Protein 4YQX (pdb70)

Radius of gyration: 29.16 Å; Cα contacts (8 Å, |Δi|>4): 1616; chains: 6; bounding box: 77×72×84 Å

Sequence (719 aa):
EIQLQQSGPELRRPGSSVKLSCKASGYNITDYLIHWVRHRPEHGLEWIGWIDPEDGETRYAQKFQSKATLTADTSSNAAYMQLSSLTPEDTATYFCARSLDSTYIYPFAYWGQGTLVTVSSGSDIVMTQSPFSLAVSEGEMVTINCKSSQSLLSSGNQKNYLAWYQQKPGQSPKLLIYYASTGQSGVPDRFIGSGSGTDFTLTISDVQAEDLADYYCLQHYISPPTFGAGTKLELKAASHLEQLLMDLQELLSRMENYRNLKLPRMLTFKFYLPKQATELKDLQCLEDELGPLRHVLDLTQSKSFQLEDAENFISNIRVTVVKLKGSDNTFECQFDDESATVVDFLRRWIAFCQSIISTSEIQLQQSGPELRRPGSSVKLSCKASGYNITDYLIHWVRHRPEHGLEWIGWIDPEDGETRYAQKFQSKATLTADTSSNAAYMQLSSLTPEDTATYFCARSLDSTYIYPFAYWGQGTLVTVSSGSDIVMTQSPFSLAVSEGEMVTINCKSSQSLLSSGNQKNYLAWYQQKPGQSPKLLIYYASTGQSGVPDRFIGSGSGTDFTLTISDVQAEDLADYYCLQHYISPPTFGAGTKLELKGSHLEQLLMDLQELLSRMENYRNLKLPRMLTFKFYLPKQATELKDLQCLEDELGPLRHVLDLTQSKSFQLEDAENFISNIRVTVVKLKGSDNTFECQFDDESATVVDFLRRWIAFCQSIISTS

InterPro domains:
  IPR000779 Interleukin-2 [PF00715] (8-165)
  IPR000779 Interleukin-2 [PR00265] (2-30)
  IPR000779 Interleukin-2 [PR00265] (67-82)
  IPR000779 Interleukin-2 [PR00265] (84-111)
  IPR000779 Interleukin-2 [PR00265] (123-144)
  IPR000779 Interleukin-2 [PR00265] (146-167)
  IPR000779 Interleukin-2 [PTHR48487] (1-167)
  IPR000779 Interleukin-2 [SM00189] (1-168)
  IPR009079 Four-helical cytokine-like, core [G3DSA:1.20.1250.10] (43-169)
  IPR009079 Four-helical cytokine-like, core [SSF47266] (41-167)
  IPR030477 Interleukin-2, conserved site [PS00424] (85-97)

Organism: Mus musculus (NCBI:txid10090)

Nearest PDB structures (foldseek):
  4yqx-assembly2_N  TM=1.004E+00  e=4.604E-26  Rattus norvegicus
  8fgx-assembly1_B  TM=9.873E-01  e=1.320E-18  Homo sapiens
  5aze-assembly1_H  TM=9.725E-01  e=5.659E-19  Homo sapiens
  3fmg-assembly1_H  TM=9.697E-01  e=9.409E-19  Mus musculus
  5fb8-assembly1_B  TM=9.570E-01  e=2.458E-18  Mus musculus

CATH classification: 1.20.1250.10

Foldseek 3Di:
DWAWAKDEAEEAEAQAKDKIKIAIDPDQLQLWKKWKWWQDPVPGIDTAWIFRQNVTDIDGDPVCPVFKDKADDRVRSMIMMMGGRDDQVNFTWMKMFTAPHSPDNDDTDNIHPTYGYGYDD/DPDKDKAKDDAEDEEAAQAKDKIKIFIPWFQADPVVRFRQKWKWWAAPPGDIDTAAGSQAHGDPPRDPQWGWDDGTGIIMTMGGSDDQRSQTKMWMWGVSDPPIDIHPIYGYHYDHD/DLLVQLLVLLVVVLVCCVPPPLLCQLPPDKDWAFFDDPDAALLLCLSVLVCLVVVLVSLVVSCVRPVPRVPSVVSSVSNNVSSVVSNDDDDNDPNPGDTHMDGNSVRSVRVSVSSVVVVVVD/DWAWAKDEEEEAAAQAKDKIKIATPPDQLLQWKKWKWWQDPVPGIDTAWIARQNVTDIDGDPVCPVFWDKADDRVRSMIMIMGGRDDQVPFTWMKMFTAPHSPDNDDTDNIHPTYTYGYDD/DPDKDKAKDDAEEEEAAQAKDKIKIFIPWWQADPVVRFRQKWKWWAAPPGDIDTADGSQAHGDPPRDPQWGWDDGTGMIMTMGGRHDQRRQTKMWMWGVSDPPIDIHPIYGYHYD/DDLLVVLLVLLVVVLVCCVPPPLLCQLPPAKDWAFFDDPDADLLLCLSVLVCLVVQLVSLVVSCVVDVDSPVSPVSSVSNNVSSVVSNDDDDNDPNPGDTDMGGNSVRSVRVSVSSVVVVVVD

Secondary structure (P-SEA, 3-state):
caaaaaaaaaaaaaaaaaccccccccccccccccccccccccccaaaaaaaaaaaaaaaaaaaaacccccaaaaaaaaaaaaaaaaccccccccccccbbbbcaaaaaaaaaaaaaaaaaac/cbbbbbbcbbbbcccbbbbbbbbbcccccccbbbbbbbbbcccccccccccccccbbbbbcccccccccccccccccccbbbbcccccccbbbbbbbbbccccccccccccccbbbbbbcc/cccbbbbbcccbbbbcccbbbbbbbbbccccccccccccccbbbbbcccccccccccccccccccccccbbbbbcccbbbbbbccccccccbbbbbbbccccccccccbbbbbbbcc/ccaaaaaaaaaaaaaaaaaccccccccccccccccccccccccccaaaaaaaaaaaaaaaaaaaaacccccaaaaaaaaaaaaaaaaccccccccccbbbbbbcaaaaaaaaaaaaaaaaaac/cbbbbbbcbbbbcccbbbbbbbbbcccccccbbbbbbbbbcccccccccccccccbbbbbccccccccccccccccccccccccccccccbbbbbbbbbccccccccccccccbbbbbbcc/ccbbbbbbcccbbbbcccbbbbbbbbbccccccccccccccbbbbbcccccccccccccccccccccccbbbbbcccbbbbbbccccccccbbbbbbbccccccccccbbbbbcc

B-factor: mean 63.57, std 27.67, range [20.17, 193.72]

Solvent-accessible surface area: 31598 Å² total; per-residue (Å²): 180,43,102,8,80,13,35,43,107,42,141,69,185,58,61,39,45,4,117,0,33,0,86,0,37,55,33,81,0,30,69,50,0,0,0,0,1,2,35,18,120,117,109,8,12,33,9,0,0,1,4,0,7,119,77,42,9,44,44,46,10,157,112,1,107,108,42,3,73,7,50,32,58,85,106,48,32,5,0,48,0,70,0,34,69,1,51,56,112,1,46,3,35,0,8,0,0,12,1,22,66,57,45,68,0,2,2,0,5,93,25,1,112,12,1,89,0,38,8,69,127,129,108,69,6,89,15,77,16,53,47,154,70,49,58,23,32,82,27,91,64,1,54,0,67,2,126,4,72,43,53,0,50,0,35,46,45,34,81,16,4,0,0,0,0,7,27,68,84,90,109,26,4,94,5,2,2,46,33,3,69,54,44,38,95,77,17,46,53,45,16,40,6,19,24,26,10,34,50,2,8,0,1,0,6,68,0,40,70,102,3,67,0,38,0,9,0,0,0,2,13,16,8,27,3,27,23,2,69,6,1,66,0,83,38,136,92,112,107,92,15,94,67,0,27,79,12,1,23,4,0,5,1,15,1,0,4,22,16,67,0,44,43,0,9,98,95,77,72,137,6,63,10,8,59,106,64,49,104,64,107,30,1,19,3,2,31,66,13,1,30,64,4,79,127,12,0,50,98,6,38,61,165,4,158,39,4,160,50,5,114,84,11,8,59,67,1,99,76,8,0,73,115,18,31,46,124,82,136,102,108,144,26,134,36,122,84,86,58,9,16,0,4,66,1,0,73,96,0,12,50,10,1,72,57,24,78,96,118,126,121,29,102,8,78,14,33,43,114,37,144,70,62,61,62,39,44,4,116,0,33,0,87,0,36,35,17,79,0,34,62,24,2,0,0,0,1,5,34,27,118,116,110,9,13,39,9,0,0,1,4,0,9,117,72,41,11,41,56,51,9,156,115,3,109,102,49,2,76,8,52,32,54,82,106,47,32,5,0,45,0,72,4,34,74,2,54,73,113,2,48,2,32,1,8,0,0,7,0,28,50,59,41,44,0,4,6,0,8,77,24,2,116,13,1,91,0,44,6,77,134,122,107,66,7,89,15,83,18,56,44,155,69,48,62,22,52,108,42,90,127,1,59,0,61,1,97,1,71,42,53,0,72,2,71,34,8,56,15,14,5,0,0,0,0,9,23,64,88,92,108,24,4,100,4,3,1,12,33,2,75,23,29,26,32,60,19,55,136,45,19,90,6,51,37,67,16,44,80,2,31,0,22,0,41,82,0,60,58,100,3,67,0,39,0,10,0,0,0,3,12,15,8,26,2,29,22,2,71,6,1,67,0,88,38,191,120,63,94,18,76,78,0,28,103,16,2,24,4,1,4,1,16,1,0,4,22,19,74,4,48,44,1,7,99,97,79,74,131,8,60,11,8,64,108,63,49,106,69,102,32,2,21,4,2,31,68,15,1,28,64,4,77,123,14,1,50,99,9,43,60,167,5,161,34,14,101,52,4,106,81,11,5,62,80,0,95,76,9,0,74,118,17,28,44,125,78,136,104,114,142,26,141,36,122,88,79,57,11,17,0,5,66,1,0,76,94,0,12,53,11,1,73,57,29,83,96,120,132

Structure (mmCIF, N/CA/C/O backbone):
data_4YQX
#
_entry.id   4YQX
#
_cell.length_a   99.024
_cell.length_b   99.024
_cell.length_c   198.700
_cell.angle_alpha   90.000
_cell.angle_beta   90.000
_cell.angle_gamma   120.000
#
_symmetry.space_group_name_H-M   'P 31 2 1'
#
loop_
_entity.id
_entity.type
_entity.pdbx_description
1 polymer 'JES6-1 VH domain'
2 polymer 'JES6-1 VL domain'
3 polymer Interleukin-2
4 branched alpha-L-fucopyranose-(1-3)-[2-acetamido-2-deoxy-beta-D-glucopyranose-(1-4)][alpha-L-fucopyranose-(1-6)]2-acetamido-2-deoxy-beta-D-glucopyranose
5 branched 2-acetamido-2-deoxy-beta-D-glucopyranose-(1-4)-2-acetamido-2-deoxy-beta-D-glucopyranose
6 water water
#
loop_
_atom_site.group_PDB
_atom_site.id
_atom_site.type_symbol
_atom_site.label_atom_id
_atom_site.label_alt_id
_atom_site.label_comp_id
_atom_site.label_asym_id
_atom_site.label_entity_id
_atom_site.label_seq_id
_atom_site.pdbx_PDB_ins_code
_atom_site.Cartn_x
_atom_site.Cartn_y
_atom_site.Cartn_z
_atom_site.occupancy
_atom_site.B_iso_or_equiv
_atom_site.auth_seq_id
_atom_site.auth_comp_id
_atom_site.auth_asym_id
_atom_site.auth_atom_id
_atom_site.pdbx_PDB_model_num
ATOM 1 N N . GLU A 1 3 ? 24.419 37.407 8.324 1.00 94.34 4 GLU H N 1
ATOM 2 C CA . GLU A 1 3 ? 25.770 37.679 7.849 1.00 95.04 4 GLU H CA 1
ATOM 3 C C . GLU A 1 3 ? 26.657 36.437 7.908 1.00 90.94 4 GLU H C 1
ATOM 4 O O . GLU A 1 3 ? 27.462 36.193 7.010 1.00 97.67 4 GLU H O 1
ATOM 10 N N . ILE A 1 4 ? 26.512 35.662 8.977 1.00 81.00 5 ILE H N 1
ATOM 11 C CA . ILE A 1 4 ? 27.240 34.410 9.129 1.00 69.96 5 ILE H CA 1
ATOM 12 C C . ILE A 1 4 ? 26.666 33.360 8.188 1.00 64.18 5 ILE H C 1
ATOM 13 O O . ILE A 1 4 ? 25.461 33.125 8.178 1.00 66.83 5 ILE H O 1
ATOM 18 N N . GLN A 1 5 ? 27.521 32.730 7.393 1.00 57.37 6 GLN H N 1
ATOM 19 C CA . GLN A 1 5 ? 27.048 31.739 6.443 1.00 53.89 6 GLN H CA 1
ATOM 20 C C . GLN A 1 5 ? 28.033 30.590 6.290 1.00 50.04 6 GLN H C 1
ATOM 21 O O . GLN A 1 5 ? 29.238 30.772 6.447 1.00 59.93 6 GLN H O 1
ATOM 27 N N . LEU A 1 6 ? 27.500 29.406 5.993 1.00 46.36 7 LEU H N 1
ATOM 28 C CA . LEU A 1 6 ? 28.313 28.239 5.676 1.00 51.86 7 LEU H CA 1
ATOM 29 C C . LEU A 1 6 ? 27.856 27.652 4.342 1.00 47.31 7 LEU H C 1
ATOM 30 O O . LEU A 1 6 ? 26.752 27.119 4.235 1.00 48.60 7 LEU H O 1
ATOM 35 N N . GLN A 1 7 ? 28.702 27.772 3.325 1.00 44.96 8 GLN H N 1
ATOM 36 C CA . GLN A 1 7 ? 28.384 27.284 1.986 1.00 44.57 8 GLN H CA 1
ATOM 37 C C . GLN A 1 7 ? 28.978 25.900 1.758 1.00 44.65 8 GLN H C 1
ATOM 38 O O . GLN A 1 7 ? 30.197 25.719 1.820 1.00 48.04 8 GLN H O 1
ATOM 44 N N . GLN A 1 8 ? 28.120 24.921 1.496 1.00 36.82 9 GLN H N 1
ATOM 45 C CA . GLN A 1 8 ? 28.593 23.558 1.293 1.00 34.33 9 GLN H CA 1
ATOM 46 C C . GLN A 1 8 ? 28.730 23.217 -0.188 1.00 36.62 9 GLN H C 1
ATOM 47 O O . GLN A 1 8 ? 28.122 23.860 -1.042 1.00 40.64 9 GLN H O 1
ATOM 53 N N . SER A 1 9 ? 29.556 22.221 -0.487 1.00 42.85 10 SER H N 1
ATOM 54 C CA . SER A 1 9 ? 29.767 21.785 -1.861 1.00 34.86 10 SER H CA 1
ATOM 55 C C . SER A 1 9 ? 28.519 21.068 -2.390 1.00 50.16 10 SER H C 1
ATOM 56 O O . SER A 1 9 ? 27.622 20.717 -1.618 1.00 44.59 10 SER H O 1
ATOM 59 N N . GLY A 1 10 ? 28.461 20.856 -3.703 1.00 38.84 11 GLY H N 1
ATOM 60 C CA . GLY A 1 10 ? 27.279 20.282 -4.323 1.00 39.25 11 GLY H CA 1
ATOM 61 C C . GLY A 1 10 ? 27.073 18.789 -4.128 1.00 48.11 11 GLY H C 1
ATOM 62 O O . GLY A 1 10 ? 27.903 18.123 -3.506 1.00 48.99 11 GLY H O 1
ATOM 63 N N . PRO A 1 11 ? 25.956 18.259 -4.667 1.00 44.14 12 PRO H N 1
ATOM 64 C CA . PRO A 1 11 ? 25.548 16.851 -4.579 1.00 37.82 12 PRO H CA 1
ATOM 65 C C . PRO A 1 11 ? 26.595 15.893 -5.133 1.00 38.55 12 PRO H C 1
ATOM 66 O O . PRO A 1 11 ? 27.342 16.253 -6.043 1.00 41.92 12 PRO H O 1
ATOM 70 N N . GLU A 1 12 ? 26.627 14.680 -4.592 1.00 36.83 13 GLU H N 1
ATOM 71 C CA . GLU A 1 12 ? 27.597 13.672 -4.996 1.00 40.86 13 GLU H CA 1
ATOM 72 C C . GLU A 1 12 ? 26.929 12.323 -5.257 1.00 47.09 13 GLU H C 1
ATOM 73 O O . GLU A 1 12 ? 25.903 12.006 -4.667 1.00 56.83 13 GLU H O 1
ATOM 79 N N . LEU A 1 13 ? 27.512 11.542 -6.158 1.00 50.94 14 LEU H N 1
ATOM 80 C CA . LEU A 1 13 ? 27.033 10.196 -6.439 1.00 36.14 14 LEU H CA 1
ATOM 81 C C . LEU A 1 13 ? 28.184 9.197 -6.318 1.00 42.19 14 LEU H C 1
ATOM 82 O O . LEU A 1 13 ? 29.208 9.346 -6.976 1.00 48.13 14 LEU H O 1
ATOM 87 N N . ARG A 1 14 ? 28.026 8.177 -5.483 1.00 40.74 15 ARG H N 1
ATOM 88 C CA . ARG A 1 14 ? 29.100 7.213 -5.305 1.00 45.31 15 ARG H CA 1
ATOM 89 C C . ARG A 1 14 ? 28.577 5.787 -5.309 1.00 48.66 15 ARG H C 1
ATOM 90 O O . ARG A 1 14 ? 27.440 5.538 -4.914 1.00 48.72 15 ARG H O 1
ATOM 98 N N . ARG A 1 15 ? 29.417 4.865 -5.779 1.00 51.47 16 ARG H N 1
ATOM 99 C CA . ARG A 1 15 ? 29.159 3.431 -5.672 1.00 50.55 16 ARG H CA 1
ATOM 100 C C . ARG A 1 15 ? 29.648 2.966 -4.301 1.00 48.58 16 ARG H C 1
ATOM 101 O O . ARG A 1 15 ? 30.500 3.619 -3.699 1.00 47.96 16 ARG H O 1
ATOM 109 N N . PRO A 1 16 ? 29.103 1.853 -3.787 1.00 47.46 17 PRO H N 1
ATOM 110 C CA . PRO A 1 16 ? 29.539 1.391 -2.465 1.00 49.45 17 PRO H CA 1
ATOM 111 C C . PRO A 1 16 ? 31.035 1.066 -2.435 1.00 56.25 17 PRO H C 1
ATOM 112 O O . PRO A 1 16 ? 31.580 0.579 -3.428 1.00 56.25 17 PRO H O 1
ATOM 116 N N . GLY A 1 17 ? 31.688 1.342 -1.311 1.00 52.45 18 GLY H N 1
ATOM 117 C CA . GLY A 1 17 ? 33.120 1.130 -1.185 1.00 53.66 18 GLY H CA 1
ATOM 118 C C . GLY A 1 17 ? 33.947 2.336 -1.604 1.00 57.79 18 GLY H C 1
ATOM 119 O O . GLY A 1 17 ? 35.160 2.375 -1.403 1.00 60.96 18 GLY H O 1
ATOM 120 N N . SER A 1 18 ? 33.278 3.339 -2.160 1.00 56.76 19 SER H N 1
ATOM 121 C CA . SER A 1 18 ? 33.948 4.541 -2.627 1.00 42.00 19 SER H CA 1
ATOM 122 C C . SER A 1 18 ? 34.161 5.552 -1.501 1.00 54.77 19 SER H C 1
ATOM 123 O O . SER A 1 18 ? 33.789 5.305 -0.351 1.00 55.15 19 SER H O 1
ATOM 126 N N . SER A 1 19 ? 34.755 6.692 -1.846 1.00 50.32 20 SER H N 1
ATOM 127 C CA . SER A 1 19 ? 34.951 7.785 -0.899 1.00 43.62 20 SER H CA 1
ATOM 128 C C . SER A 1 19 ? 34.366 9.084 -1.418 1.00 47.43 20 SER H C 1
ATOM 129 O O . SER A 1 19 ? 34.148 9.244 -2.620 1.00 52.21 20 SER H O 1
ATOM 132 N N . VAL A 1 20 ? 34.141 10.026 -0.510 1.00 39.79 21 VAL H N 1
ATOM 133 C CA . VAL A 1 20 ? 33.698 11.347 -0.913 1.00 42.72 21 VAL H CA 1
ATOM 134 C C . VAL A 1 20 ? 34.237 12.371 0.085 1.00 46.13 21 VAL H C 1
ATOM 135 O O . VAL A 1 20 ? 34.308 12.101 1.287 1.00 49.02 21 VAL H O 1
ATOM 139 N N . LYS A 1 21 ? 34.651 13.529 -0.422 1.00 40.51 22 LYS H N 1
ATOM 140 C CA . LYS A 1 21 ? 35.116 14.618 0.433 1.00 39.82 22 LYS H CA 1
ATOM 141 C C . LYS A 1 21 ? 34.230 15.846 0.263 1.00 37.81 22 LYS H C 1
ATOM 142 O O . LYS A 1 21 ? 34.167 16.427 -0.820 1.00 44.36 22 LYS H O 1
ATOM 148 N N . LEU A 1 22 ? 33.554 16.241 1.336 1.00 41.79 23 LEU H N 1
ATOM 149 C CA . LEU A 1 22 ? 32.653 17.395 1.306 1.00 41.50 23 LEU H CA 1
ATOM 150 C C . LEU A 1 22 ? 33.327 18.629 1.902 1.00 42.25 23 LEU H C 1
ATOM 151 O O . LEU A 1 22 ? 34.150 18.514 2.812 1.00 42.99 23 LEU H O 1
ATOM 156 N N . SER A 1 23 ? 32.970 19.810 1.404 1.00 44.11 24 SER H N 1
ATOM 157 C CA . SER A 1 23 ? 33.577 21.042 1.909 1.00 47.99 24 SER H CA 1
ATOM 158 C C . SER A 1 23 ? 32.544 21.992 2.523 1.00 49.92 24 SER H C 1
ATOM 159 O O . SER A 1 23 ? 31.364 21.965 2.172 1.00 52.27 24 SER H O 1
ATOM 162 N N . CYS A 1 24 ? 33.010 22.821 3.451 1.00 47.47 25 CYS H N 1
ATOM 163 C CA . CYS A 1 24 ? 32.167 23.781 4.159 1.00 55.47 25 CYS H CA 1
ATOM 164 C C . CYS A 1 24 ? 32.912 25.114 4.268 1.00 54.59 25 CYS H C 1
ATOM 165 O O . CYS A 1 24 ? 33.750 25.299 5.152 1.00 58.12 25 CYS H O 1
ATOM 168 N N . LYS A 1 25 ? 32.616 26.036 3.358 1.00 43.30 26 LYS H N 1
ATOM 169 C CA . LYS A 1 25 ? 33.299 27.326 3.325 1.00 46.31 26 LYS H CA 1
ATOM 170 C C . LYS A 1 25 ? 32.575 28.354 4.195 1.00 47.12 26 LYS H C 1
ATOM 171 O O . LYS A 1 25 ? 31.386 28.607 4.009 1.00 45.89 26 LYS H O 1
ATOM 177 N N . ALA A 1 26 ? 33.291 28.947 5.147 1.00 46.23 27 ALA H N 1
ATOM 178 C CA . ALA A 1 26 ? 32.684 29.933 6.040 1.00 40.44 27 ALA H CA 1
ATOM 179 C C . ALA A 1 26 ? 32.890 31.352 5.535 1.00 41.38 27 ALA H C 1
ATOM 180 O O . ALA A 1 26 ? 33.970 31.695 5.052 1.00 42.40 27 ALA H O 1
ATOM 182 N N . SER A 1 27 ? 31.852 32.175 5.647 1.00 46.55 28 SER H N 1
ATOM 183 C CA . SER A 1 27 ? 31.985 33.600 5.353 1.00 55.36 28 SER H CA 1
ATOM 184 C C . SER A 1 27 ? 31.254 34.423 6.411 1.00 55.45 28 SER H C 1
ATOM 185 O O . SER A 1 27 ? 30.344 33.933 7.080 1.00 56.32 28 SER H O 1
ATOM 188 N N . GLY A 1 28 ? 31.665 35.675 6.567 1.00 52.70 29 GLY H N 1
ATOM 189 C CA . GLY A 1 28 ? 31.079 36.530 7.579 1.00 50.67 29 GLY H CA 1
ATOM 190 C C . GLY A 1 28 ? 31.820 36.460 8.900 1.00 58.88 29 GLY H C 1
ATOM 191 O O . GLY A 1 28 ? 31.599 37.295 9.778 1.00 64.78 29 GLY H O 1
ATOM 192 N N . TYR A 1 29 ? 32.693 35.462 9.045 1.00 50.39 30 TYR H N 1
ATOM 193 C CA . TYR A 1 29 ? 33.472 35.294 10.275 1.00 45.04 30 TYR H CA 1
ATOM 194 C C . TYR A 1 29 ? 34.704 34.423 10.029 1.00 45.99 30 TYR H C 1
ATOM 195 O O . TYR A 1 29 ? 34.811 33.749 9.001 1.00 44.85 30 TYR H O 1
ATOM 204 N N . ASN A 1 30 ? 35.627 34.434 10.985 1.00 48.51 31 ASN H N 1
ATOM 205 C CA . ASN A 1 30 ? 36.848 33.641 10.886 1.00 53.38 31 ASN H CA 1
ATOM 206 C C . ASN A 1 30 ? 36.583 32.243 11.439 1.00 51.70 31 ASN H C 1
ATOM 207 O O . ASN A 1 30 ? 36.248 32.089 12.611 1.00 59.18 31 ASN H O 1
ATOM 212 N N . ILE A 1 31 ? 36.761 31.227 10.598 1.00 39.06 32 ILE H N 1
ATOM 213 C CA . ILE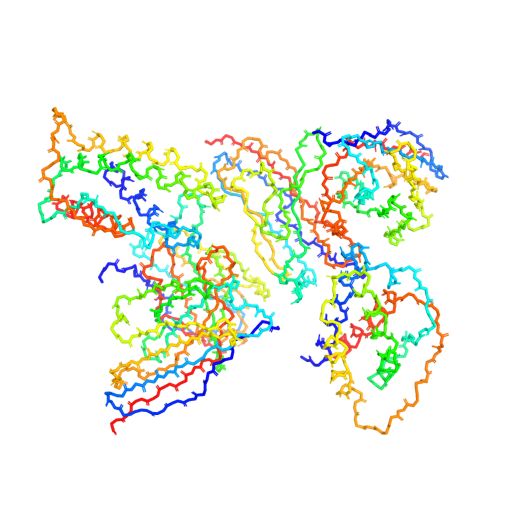 A 1 31 ? 36.389 29.855 10.943 1.00 41.96 32 ILE H CA 1
ATOM 214 C C . ILE A 1 31 ? 37.173 29.324 12.150 1.00 49.87 32 ILE H C 1
ATOM 215 O O . ILE A 1 31 ? 36.749 28.379 12.817 1.00 54.59 32 ILE H O 1
ATOM 220 N N . THR A 1 32 ? 38.310 29.945 12.428 1.00 49.19 33 THR H N 1
ATOM 221 C CA . THR A 1 32 ? 39.126 29.599 13.580 1.00 47.25 33 THR H CA 1
ATOM 222 C C . THR A 1 32 ? 38.409 29.850 14.913 1.00 48.12 33 THR H C 1
ATOM 223 O O . THR A 1 32 ? 38.590 29.111 15.882 1.00 49.74 33 THR H O 1
ATOM 227 N N . ASP A 1 33 ? 37.570 30.878 14.946 1.00 50.75 34 ASP H N 1
ATOM 228 C CA . ASP A 1 33 ? 36.987 31.355 16.196 1.00 53.31 34 ASP H CA 1
ATOM 229 C C . ASP A 1 33 ? 35.991 30.393 16.838 1.00 49.81 34 ASP H C 1
ATOM 230 O O . ASP A 1 33 ? 35.750 30.468 18.046 1.00 48.56 34 ASP H O 1
ATOM 235 N N . TYR A 1 34 ? 35.408 29.505 16.039 1.00 45.30 35 TYR H N 1
ATOM 236 C CA . TYR A 1 34 ? 34.405 28.570 16.543 1.00 39.71 35 TYR H CA 1
ATOM 237 C C . TYR A 1 34 ? 34.664 27.156 16.039 1.00 42.54 35 TYR H C 1
ATOM 238 O O . TYR A 1 34 ? 35.452 26.952 15.120 1.00 51.37 35 TYR H O 1
ATOM 247 N N . LEU A 1 35 ? 33.976 26.183 16.624 1.00 40.16 36 LEU H N 1
ATOM 248 C CA . LEU A 1 35 ? 34.099 24.805 16.174 1.00 44.13 36 LEU H CA 1
ATOM 249 C C . LEU A 1 35 ? 33.196 24.558 14.970 1.00 41.53 36 LEU H C 1
ATOM 250 O O . LEU A 1 35 ? 32.266 25.321 14.717 1.00 31.12 36 LEU H O 1
ATOM 255 N N . ILE A 1 36 ? 33.499 23.500 14.222 1.00 49.96 37 ILE H N 1
ATOM 256 C CA . ILE A 1 36 ? 32.657 23.052 13.120 1.00 35.89 37 ILE H CA 1
ATOM 257 C C . ILE A 1 36 ? 32.159 21.635 13.392 1.00 36.89 37 ILE H C 1
ATOM 258 O O . ILE A 1 36 ? 32.954 20.718 13.592 1.00 43.35 37 ILE H O 1
ATOM 263 N N . HIS A 1 37 ? 30.840 21.469 13.396 1.00 42.17 38 HIS H N 1
ATOM 264 C CA . HIS A 1 37 ? 30.207 20.167 13.595 1.00 37.97 38 HIS H CA 1
ATOM 265 C C . HIS A 1 37 ? 29.656 19.628 12.280 1.00 38.51 38 HIS H C 1
ATOM 266 O O . HIS A 1 37 ? 29.209 20.394 11.426 1.00 32.06 38 HIS H O 1
ATOM 273 N N . TRP A 1 38 ? 29.669 18.308 12.132 1.00 37.17 39 TRP H N 1
ATOM 274 C CA . TRP A 1 38 ? 29.036 17.669 10.991 1.00 29.32 39 TRP H CA 1
ATOM 275 C C . TRP A 1 38 ? 27.918 16.750 11.457 1.00 37.64 39 TRP H C 1
ATOM 276 O O . TRP A 1 38 ? 28.101 15.919 12.354 1.00 34.34 39 TRP H O 1
ATOM 287 N N . VAL A 1 39 ? 26.765 16.903 10.818 1.00 36.18 40 VAL H N 1
ATOM 288 C CA . VAL A 1 39 ? 25.556 16.174 11.164 1.00 32.90 40 VAL H CA 1
ATOM 289 C C . VAL A 1 39 ? 24.877 15.743 9.873 1.00 43.64 40 VAL H C 1
ATOM 290 O O . VAL A 1 39 ? 24.743 16.546 8.944 1.00 52.17 40 VAL H O 1
ATOM 294 N N . ARG A 1 40 ? 24.458 14.485 9.799 1.00 39.26 41 ARG H N 1
ATOM 295 C CA . ARG A 1 40 ? 23.742 14.011 8.619 1.00 37.88 41 ARG H CA 1
ATOM 296 C C . ARG A 1 40 ? 22.273 13.728 8.907 1.00 36.45 41 ARG H C 1
ATOM 297 O O . ARG A 1 40 ? 21.887 13.449 10.042 1.00 43.22 41 ARG H O 1
ATOM 305 N N . HIS A 1 41 ? 21.457 13.807 7.863 1.00 32.18 42 HIS H N 1
ATOM 306 C CA . HIS A 1 41 ? 20.033 13.539 7.977 1.00 30.97 42 HIS H CA 1
ATOM 307 C C . HIS A 1 41 ? 19.612 12.437 7.013 1.00 38.10 42 HIS H C 1
ATOM 308 O O . HIS A 1 41 ? 19.903 12.510 5.820 1.00 38.05 42 HIS H O 1
ATOM 315 N N . ARG A 1 42 ? 18.965 11.402 7.537 1.00 36.06 43 ARG H N 1
ATOM 316 C CA . ARG A 1 42 ? 18.364 10.375 6.694 1.00 46.67 43 ARG H CA 1
ATOM 317 C C . ARG A 1 42 ? 16.869 10.291 6.996 1.00 56.26 43 ARG H C 1
ATOM 318 O O . ARG A 1 42 ? 16.483 10.036 8.137 1.00 63.75 43 ARG H O 1
ATOM 326 N N . PRO A 1 43 ? 16.025 10.489 5.972 1.00 65.48 44 PRO H N 1
ATOM 327 C CA . PRO A 1 43 ? 14.564 10.617 6.116 1.00 68.40 44 PRO H CA 1
ATOM 328 C C . PRO A 1 43 ? 13.904 9.554 6.999 1.00 62.10 44 PRO H C 1
ATOM 329 O O . PRO A 1 43 ? 12.850 9.812 7.577 1.00 62.74 44 PRO H O 1
ATOM 333 N N . GLU A 1 44 ? 14.516 8.382 7.101 1.00 60.26 45 GLU H N 1
ATOM 334 C CA . GLU A 1 44 ? 13.949 7.297 7.885 1.00 64.17 45 GLU H CA 1
ATOM 335 C C . GLU A 1 44 ? 14.603 7.166 9.261 1.00 60.71 45 GLU H C 1
ATOM 336 O O . GLU A 1 44 ? 14.049 6.517 10.148 1.00 75.40 45 GLU H O 1
ATOM 342 N N . HIS A 1 45 ? 15.781 7.763 9.436 1.00 54.98 46 HIS H N 1
ATOM 343 C CA . HIS A 1 45 ? 16.529 7.639 10.693 1.00 55.10 46 HIS H CA 1
ATOM 344 C C . HIS A 1 45 ? 16.781 8.971 11.411 1.00 54.81 46 HIS H C 1
ATOM 345 O O . HIS A 1 45 ? 17.418 9.003 12.468 1.00 58.69 46 HIS H O 1
ATOM 352 N N . GLY A 1 46 ? 16.296 10.067 10.836 1.00 48.68 47 GLY H N 1
ATOM 353 C CA . GLY A 1 46 ? 16.441 11.376 11.450 1.00 39.22 47 GLY H CA 1
ATOM 354 C C . GLY A 1 46 ? 17.850 11.932 11.459 1.00 39.62 47 GLY H C 1
ATOM 355 O O . GLY A 1 46 ? 18.618 11.696 10.526 1.00 45.75 47 GLY H O 1
ATOM 356 N N . LEU A 1 47 ? 18.187 12.660 12.523 1.00 40.17 48 LEU H N 1
ATOM 357 C CA . LEU A 1 47 ? 19.469 13.366 12.634 1.00 32.16 48 LEU H CA 1
ATOM 358 C C . LEU A 1 47 ? 20.494 12.579 13.426 1.00 34.98 48 LEU H C 1
ATOM 359 O O . LEU A 1 47 ? 20.158 11.898 14.391 1.00 49.41 48 LEU H O 1
ATOM 364 N N . GLU A 1 48 ? 21.752 12.717 13.024 1.00 35.53 49 GLU H N 1
ATOM 365 C CA . GLU A 1 48 ? 22.859 11.914 13.528 1.00 28.08 49 GLU H CA 1
ATOM 366 C C . GLU A 1 48 ? 24.145 12.720 13.505 1.00 37.48 49 GLU H C 1
ATOM 367 O O . GLU A 1 48 ? 24.579 13.166 12.444 1.00 41.33 49 GLU H O 1
ATOM 373 N N . TRP A 1 49 ? 24.764 12.897 14.664 1.00 36.22 50 TRP H N 1
ATOM 374 C CA . TRP A 1 49 ? 25.994 13.681 14.761 1.00 37.47 50 TRP H CA 1
ATOM 375 C C . TRP A 1 49 ? 27.216 12.853 14.352 1.00 34.10 50 TRP H C 1
ATOM 376 O O . TRP A 1 49 ? 27.343 11.686 14.726 1.00 49.97 50 TRP H O 1
ATOM 387 N N . ILE A 1 50 ? 28.112 13.453 13.575 1.00 30.06 51 ILE H N 1
ATOM 388 C CA . ILE A 1 50 ? 29.250 12.717 13.033 1.00 35.75 51 ILE H CA 1
ATOM 389 C C . ILE A 1 50 ? 30.541 13.008 13.788 1.00 44.61 51 ILE H C 1
ATOM 390 O O . ILE A 1 50 ? 31.250 12.090 14.194 1.00 52.53 51 ILE H O 1
ATOM 395 N N . GLY A 1 51 ? 30.847 14.287 13.972 1.00 46.14 52 GLY H N 1
ATOM 396 C CA . GLY A 1 51 ? 32.049 14.684 14.684 1.00 35.93 52 GLY H CA 1
ATOM 397 C C . GLY A 1 51 ? 32.240 16.184 14.666 1.00 37.78 52 GLY H C 1
ATOM 398 O O . GLY A 1 51 ? 31.496 16.890 13.984 1.00 48.98 52 GLY H O 1
ATOM 399 N N . TRP A 1 52 ? 33.223 16.683 15.411 1.00 36.17 53 TRP H N 1
ATOM 400 C CA . TRP A 1 52 ? 33.579 18.101 15.307 1.00 43.29 53 TRP H CA 1
ATOM 401 C C . TRP A 1 52 ? 35.076 18.318 15.178 1.00 44.91 53 TRP H C 1
ATOM 402 O O . TRP A 1 52 ? 35.875 17.415 15.436 1.00 45.63 53 TRP H O 1
ATOM 413 N N . ILE A 1 53 ? 35.446 19.526 14.765 1.00 40.34 54 ILE H N 1
ATOM 414 C CA . ILE A 1 53 ? 36.850 19.888 14.629 1.00 40.12 54 ILE H CA 1
ATOM 415 C C . ILE A 1 53 ? 37.070 21.316 15.128 1.00 47.97 54 ILE H C 1
ATOM 416 O O . ILE A 1 53 ? 36.233 22.202 14.910 1.00 45.31 54 ILE H O 1
ATOM 421 N N . ASP A 1 54 ? 38.191 21.531 15.812 1.00 46.29 55 ASP H N 1
ATOM 422 C CA . ASP A 1 54 ? 38.621 22.872 16.198 1.00 38.85 55 ASP H CA 1
ATOM 423 C C . ASP A 1 54 ? 39.613 23.387 15.170 1.00 38.38 55 ASP H C 1
ATOM 424 O O . ASP A 1 54 ? 40.780 23.012 15.207 1.00 43.81 55 ASP H O 1
ATOM 429 N N . PRO A 1 55 ? 39.150 24.258 14.256 1.00 39.52 56 PRO H N 1
ATOM 430 C CA . PRO A 1 55 ? 39.931 24.767 13.121 1.00 38.48 56 PRO H CA 1
ATOM 431 C C . PRO A 1 55 ? 41.176 25.571 13.513 1.00 47.30 56 PRO H C 1
ATOM 432 O O . PRO A 1 55 ? 42.019 25.833 12.654 1.00 55.55 56 PRO H O 1
ATOM 436 N N . GLU A 1 56 ? 41.277 25.987 14.771 1.00 43.31 57 GLU H N 1
ATOM 437 C CA . GLU A 1 56 ? 42.439 26.745 15.203 1.00 50.61 57 GLU H CA 1
ATOM 438 C C . GLU A 1 56 ? 43.662 25.841 15.361 1.00 61.14 57 GLU H C 1
ATOM 439 O O . GLU A 1 56 ? 44.751 26.174 14.885 1.00 67.24 57 GLU H O 1
ATOM 445 N N . ASP A 1 57 ? 43.486 24.699 16.025 1.00 53.14 58 ASP H N 1
ATOM 446 C CA . ASP A 1 57 ? 44.618 23.818 16.304 1.00 44.26 58 ASP H CA 1
ATOM 447 C C . ASP A 1 57 ? 44.440 22.429 15.699 1.00 45.65 58 ASP H C 1
ATOM 448 O O . ASP A 1 57 ? 45.354 21.605 15.730 1.00 52.21 58 ASP H O 1
ATOM 453 N N . GLY A 1 58 ? 43.260 22.176 15.147 1.00 43.39 59 GLY H N 1
ATOM 454 C CA . GLY A 1 58 ? 43.003 20.941 14.433 1.00 46.67 59 GLY H CA 1
ATOM 455 C C . GLY A 1 58 ? 42.488 19.756 15.228 1.00 52.50 59 GLY H C 1
ATOM 456 O O . GLY A 1 58 ? 42.406 18.650 14.685 1.00 54.80 59 GLY H O 1
ATOM 457 N N . GLU A 1 59 ? 42.130 19.967 16.495 1.00 52.68 60 GLU H N 1
ATOM 458 C CA . GLU A 1 59 ? 41.597 18.874 17.313 1.00 43.71 60 GLU H CA 1
ATOM 459 C C . GLU A 1 59 ? 40.308 18.336 16.729 1.00 42.42 60 GLU H C 1
ATOM 460 O O . GLU A 1 59 ? 39.442 19.098 16.304 1.00 56.10 60 GLU H O 1
ATOM 466 N N . THR A 1 60 ? 40.188 17.015 16.711 1.00 45.38 61 THR H N 1
ATOM 467 C CA . THR A 1 60 ? 38.995 16.367 16.193 1.00 35.87 61 THR H CA 1
ATOM 468 C C . THR A 1 60 ? 38.411 15.427 17.230 1.00 46.20 61 THR H C 1
ATOM 469 O O . THR A 1 60 ? 39.142 14.831 18.029 1.00 51.42 61 THR H O 1
ATOM 473 N N . ARG A 1 61 ? 37.086 15.324 17.216 1.00 40.82 62 ARG H N 1
ATOM 474 C CA . ARG A 1 61 ? 36.353 14.388 18.057 1.00 44.53 62 ARG H CA 1
ATOM 475 C C . ARG A 1 61 ? 35.318 13.664 17.196 1.00 48.52 62 ARG H C 1
ATOM 476 O O . ARG A 1 61 ? 34.545 14.303 16.483 1.00 57.44 62 ARG H O 1
ATOM 484 N N . TYR A 1 62 ? 35.316 12.336 17.246 1.00 41.43 63 TYR H N 1
ATOM 485 C CA . TYR A 1 62 ? 34.423 11.545 16.406 1.00 40.21 63 TYR H CA 1
ATOM 486 C C . TYR A 1 62 ? 33.441 10.696 17.211 1.00 45.46 63 TYR H C 1
ATOM 487 O O . TYR A 1 62 ? 33.752 10.250 18.312 1.00 57.08 63 TYR H O 1
ATOM 496 N N . ALA A 1 63 ? 32.260 10.459 16.653 1.00 37.05 64 ALA H N 1
ATOM 497 C CA . ALA A 1 63 ? 31.400 9.401 17.160 1.00 34.52 64 ALA H CA 1
ATOM 498 C C . ALA A 1 63 ? 32.016 8.069 16.762 1.00 41.37 64 ALA H C 1
ATOM 499 O O . ALA A 1 63 ? 32.520 7.930 15.647 1.00 47.31 64 ALA H O 1
ATOM 501 N N . GLN A 1 64 ? 31.978 7.092 17.666 1.00 44.69 65 GLN H N 1
ATOM 502 C CA . GLN A 1 64 ? 32.657 5.812 17.445 1.00 38.07 65 GLN H CA 1
ATOM 503 C C . GLN A 1 64 ? 32.188 5.124 16.168 1.00 35.27 65 GLN H C 1
ATOM 504 O O . GLN A 1 64 ? 32.963 4.447 15.495 1.00 45.23 65 GLN H O 1
ATOM 510 N N . LYS A 1 65 ? 30.923 5.335 15.828 1.00 44.49 66 LYS H N 1
ATOM 511 C CA . LYS A 1 65 ? 30.327 4.808 14.608 1.00 33.87 66 LYS H CA 1
ATOM 512 C C . LYS A 1 65 ? 31.084 5.268 13.358 1.00 38.20 66 LYS H C 1
ATOM 513 O O . LYS A 1 65 ? 31.111 4.569 12.347 1.00 41.36 66 LYS H O 1
ATOM 519 N N . PHE A 1 66 ? 31.709 6.441 13.432 1.00 42.64 67 PHE H N 1
ATOM 520 C CA . PHE A 1 66 ? 32.319 7.045 12.251 1.00 42.42 67 PHE H CA 1
ATOM 521 C C . PHE A 1 66 ? 33.841 7.158 12.326 1.00 46.88 67 PHE H C 1
ATOM 522 O O . PHE A 1 66 ? 34.457 7.715 11.418 1.00 50.60 67 PHE H O 1
ATOM 530 N N . GLN A 1 67 ? 34.454 6.632 13.385 1.00 50.05 68 GLN H N 1
ATOM 531 C CA . GLN A 1 67 ? 35.896 6.823 13.578 1.00 54.72 68 GLN H CA 1
ATOM 532 C C . GLN A 1 67 ? 36.731 6.263 12.436 1.00 58.05 68 GLN H C 1
ATOM 533 O O . GLN A 1 67 ? 37.638 6.937 11.945 1.00 70.47 68 GLN H O 1
ATOM 539 N N . SER A 1 68 ? 36.415 5.053 11.993 1.00 51.69 69 SER H N 1
ATOM 540 C CA . SER A 1 68 ? 37.138 4.458 10.875 1.00 57.20 69 SER H CA 1
ATOM 541 C C . SER A 1 68 ? 36.697 5.066 9.536 1.00 65.36 69 SER H C 1
ATOM 542 O O . SER A 1 68 ? 37.515 5.252 8.640 1.00 75.10 69 SER H O 1
ATOM 545 N N . LYS A 1 69 ? 35.406 5.362 9.398 1.00 63.00 70 LYS H N 1
ATOM 546 C CA . LYS A 1 69 ? 34.860 5.876 8.141 1.00 61.01 70 LYS H CA 1
ATOM 547 C C . LYS A 1 69 ? 35.223 7.341 7.851 1.00 55.51 70 LYS H C 1
ATOM 548 O O . LYS A 1 69 ? 35.479 7.706 6.702 1.00 60.84 70 LYS H O 1
ATOM 554 N N . ALA A 1 70 ? 35.223 8.182 8.881 1.00 47.39 71 ALA H N 1
ATOM 555 C CA . ALA A 1 70 ? 35.272 9.627 8.671 1.00 39.52 71 ALA H CA 1
ATOM 556 C C . ALA A 1 70 ? 36.591 10.289 9.072 1.00 49.12 71 ALA H C 1
ATOM 557 O O . ALA A 1 70 ? 37.288 9.833 9.975 1.00 58.81 71 ALA H O 1
ATOM 559 N N . THR A 1 71 ? 36.908 11.385 8.388 1.00 48.47 72 THR H N 1
ATOM 560 C CA . THR A 1 71 ? 38.092 12.180 8.675 1.00 40.72 72 THR H CA 1
ATOM 561 C C . THR A 1 71 ? 37.793 13.663 8.490 1.00 49.30 72 THR H C 1
ATOM 562 O O . THR A 1 71 ? 37.538 14.111 7.369 1.00 49.78 72 THR H O 1
ATOM 566 N N . LEU A 1 72 ? 37.842 14.420 9.585 1.00 49.21 73 LEU H N 1
ATOM 567 C CA . LEU A 1 72 ? 37.560 15.853 9.550 1.00 39.97 73 LEU H CA 1
ATOM 568 C C . LEU A 1 72 ? 38.837 16.667 9.350 1.00 39.39 73 LEU H C 1
ATOM 569 O O . LEU A 1 72 ? 39.911 16.271 9.788 1.00 48.63 73 LEU H O 1
ATOM 574 N N . THR A 1 73 ? 38.706 17.816 8.697 1.00 50.78 74 THR H N 1
ATOM 575 C CA . THR A 1 73 ? 39.853 18.613 8.270 1.00 45.35 74 THR H CA 1
ATOM 576 C C . THR A 1 73 ? 39.468 20.077 8.103 1.00 47.14 74 THR H C 1
ATOM 577 O O . THR A 1 73 ? 38.340 20.389 7.735 1.00 57.13 74 THR H O 1
ATOM 581 N N . ALA A 1 74 ? 40.390 20.978 8.419 1.00 50.03 75 ALA H N 1
ATOM 582 C CA . ALA A 1 74 ? 40.179 22.397 8.158 1.00 43.98 75 ALA H CA 1
ATOM 583 C C . ALA A 1 74 ? 41.409 22.993 7.500 1.00 44.82 75 ALA H C 1
ATOM 584 O O . ALA A 1 74 ? 42.510 22.459 7.634 1.00 51.74 75 ALA H O 1
ATOM 586 N N . ASP A 1 75 ? 41.215 24.078 6.757 1.00 47.26 76 ASP H N 1
ATOM 587 C CA . ASP A 1 75 ? 42.335 24.842 6.211 1.00 49.50 76 ASP H CA 1
ATOM 588 C C . ASP A 1 75 ? 42.106 26.314 6.516 1.00 60.94 76 ASP H C 1
ATOM 589 O O . ASP A 1 75 ? 41.193 26.933 5.970 1.00 62.08 76 ASP H O 1
ATOM 594 N N . THR A 1 76 ? 42.931 26.866 7.400 1.00 69.84 77 THR H N 1
ATOM 595 C CA . THR A 1 76 ? 42.770 28.243 7.850 1.00 63.47 77 THR H CA 1
ATOM 596 C C . THR A 1 76 ? 42.852 29.224 6.687 1.00 63.06 77 THR H C 1
ATOM 597 O O . THR A 1 76 ? 42.092 30.194 6.625 1.00 62.18 77 THR H O 1
ATOM 601 N N . SER A 1 77 ? 43.752 28.946 5.751 1.00 65.02 78 SER H N 1
ATOM 602 C CA . SER A 1 77 ? 43.929 29.797 4.580 1.00 67.22 78 SER H CA 1
ATOM 603 C C . SER A 1 77 ? 42.645 29.966 3.772 1.00 74.51 78 SER H C 1
ATOM 604 O O . SER A 1 77 ? 42.329 31.065 3.314 1.00 82.33 78 SER H O 1
ATOM 607 N N . SER A 1 78 ? 41.911 28.870 3.605 1.00 67.22 79 SER H N 1
ATOM 608 C CA . SER A 1 78 ? 40.699 28.856 2.794 1.00 57.79 79 SER H CA 1
ATOM 609 C C . SER A 1 78 ? 39.451 29.239 3.583 1.00 60.09 79 SER H C 1
ATOM 610 O O . SER A 1 78 ? 38.374 29.405 3.004 1.00 59.55 79 SER H O 1
ATOM 613 N N . ASN A 1 79 ? 39.606 29.374 4.898 1.00 60.19 80 ASN H N 1
ATOM 614 C CA . ASN A 1 79 ? 38.492 29.632 5.807 1.00 44.05 80 ASN H CA 1
ATOM 615 C C . ASN A 1 79 ? 37.444 28.542 5.636 1.00 45.11 80 ASN H C 1
ATOM 616 O O . ASN A 1 79 ? 36.243 28.818 5.568 1.00 42.10 80 ASN H O 1
ATOM 621 N N . ALA A 1 80 ? 37.903 27.296 5.575 1.00 51.80 81 ALA H N 1
ATOM 622 C CA . ALA A 1 80 ? 37.025 26.189 5.208 1.00 46.14 81 ALA H CA 1
ATOM 623 C C . ALA A 1 80 ? 37.297 24.929 6.013 1.00 48.77 81 ALA H C 1
ATOM 624 O O . ALA A 1 80 ? 38.424 24.681 6.453 1.00 51.43 81 ALA H O 1
ATOM 626 N N . ALA A 1 81 ? 36.245 24.134 6.191 1.00 55.80 82 ALA H N 1
ATOM 627 C CA . ALA A 1 81 ? 36.335 22.831 6.843 1.00 43.35 82 ALA H CA 1
ATOM 628 C C . ALA A 1 81 ? 35.953 21.735 5.854 1.00 40.02 82 ALA H C 1
ATOM 629 O O . ALA A 1 81 ? 35.223 21.975 4.895 1.00 43.10 82 ALA H O 1
ATOM 631 N N . TYR A 1 82 ? 36.420 20.522 6.107 1.00 52.06 83 TYR H N 1
ATOM 632 C CA . TYR A 1 82 ? 36.204 19.424 5.177 1.00 42.53 83 TYR H CA 1
ATOM 633 C C . TYR A 1 82 ? 35.796 18.165 5.921 1.00 43.74 83 TYR H C 1
ATOM 634 O O . TYR A 1 82 ? 36.151 17.981 7.088 1.00 47.64 83 TYR H O 1
ATOM 643 N N . MET A 1 83 ? 35.025 17.315 5.253 1.00 44.51 84 MET H N 1
ATOM 644 C CA . MET A 1 83 ? 34.744 15.983 5.776 1.00 47.92 84 MET H CA 1
ATOM 645 C C . MET A 1 83 ? 34.891 14.906 4.713 1.00 45.76 84 MET H C 1
ATOM 646 O O . MET A 1 83 ? 34.298 14.989 3.637 1.00 43.19 84 MET H O 1
ATOM 651 N N . GLN A 1 84 ? 35.674 13.885 5.028 1.00 44.44 85 GLN H N 1
ATOM 652 C CA . GLN A 1 84 ? 35.808 12.756 4.134 1.00 44.90 85 GLN H CA 1
ATOM 653 C C . GLN A 1 84 ? 35.169 11.493 4.713 1.00 44.89 85 GLN H C 1
ATOM 654 O O . GLN A 1 84 ? 35.402 11.151 5.869 1.00 50.71 85 GLN H O 1
ATOM 660 N N . LEU A 1 85 ? 34.337 10.831 3.912 1.00 41.81 86 LEU H N 1
ATOM 661 C CA . LEU A 1 85 ? 33.809 9.511 4.252 1.00 39.26 86 LEU H CA 1
ATOM 662 C C . LEU A 1 85 ? 34.360 8.467 3.312 1.00 46.46 86 LEU H C 1
ATOM 663 O O . LEU A 1 85 ? 34.338 8.644 2.094 1.00 55.27 86 LEU H O 1
ATOM 668 N N . SER A 1 86 ? 34.863 7.381 3.883 1.00 46.50 87 SER H N 1
ATOM 669 C CA . SER A 1 86 ? 35.407 6.295 3.088 1.00 49.13 87 SER H CA 1
ATOM 670 C C . SER A 1 86 ? 34.565 5.047 3.310 1.00 57.96 87 SER H C 1
ATOM 671 O O . SER A 1 86 ? 33.729 5.016 4.215 1.00 58.60 87 SER H O 1
ATOM 674 N N . SER A 1 87 ? 34.782 4.033 2.475 1.00 63.93 88 SER H N 1
ATOM 675 C CA . SER A 1 87 ? 34.052 2.771 2.572 1.00 65.66 88 SER H CA 1
ATOM 676 C C . SER A 1 87 ? 32.550 3.018 2.607 1.00 65.81 88 SER H C 1
ATOM 677 O O . SER A 1 87 ? 31.871 2.583 3.537 1.00 72.42 88 SER H O 1
ATOM 680 N N . LEU A 1 88 ? 32.043 3.739 1.611 1.00 56.70 89 LEU H N 1
ATOM 681 C CA . LEU A 1 88 ? 30.641 4.139 1.600 1.00 43.04 89 LEU H CA 1
ATOM 682 C C . LEU A 1 88 ? 29.707 2.950 1.412 1.00 46.54 89 LEU H C 1
ATOM 683 O O . LEU A 1 88 ? 30.023 1.998 0.695 1.00 46.08 89 LEU H O 1
ATOM 688 N N . THR A 1 89 ? 28.558 3.016 2.078 1.00 46.98 90 THR H N 1
ATOM 689 C CA . THR A 1 89 ? 27.516 2.007 1.942 1.00 44.33 90 THR H CA 1
ATOM 690 C C . THR A 1 89 ? 26.209 2.722 1.610 1.00 46.84 90 THR H C 1
ATOM 691 O O . THR A 1 89 ? 26.088 3.924 1.847 1.00 47.96 90 THR H O 1
ATOM 695 N N . PRO A 1 90 ? 25.225 1.998 1.053 1.00 53.32 91 PRO H N 1
ATOM 696 C CA . PRO A 1 90 ? 23.940 2.648 0.765 1.00 43.48 91 PRO H CA 1
ATOM 697 C C . PRO A 1 90 ? 23.278 3.274 1.996 1.00 47.94 91 PRO H C 1
ATOM 698 O O . PRO A 1 90 ? 22.516 4.225 1.848 1.00 57.41 91 PRO H O 1
ATOM 702 N N . GLU A 1 91 ? 23.578 2.771 3.191 1.00 53.45 92 GLU H N 1
ATOM 703 C CA . GLU A 1 91 ? 23.022 3.356 4.409 1.00 53.42 92 GLU H CA 1
ATOM 704 C C . GLU A 1 91 ? 23.605 4.745 4.643 1.00 48.33 92 GLU H C 1
ATOM 705 O O . GLU A 1 91 ? 23.046 5.537 5.405 1.00 48.28 92 GLU H O 1
ATOM 711 N N . ASP A 1 92 ? 24.724 5.038 3.983 1.00 43.84 93 ASP H N 1
ATOM 712 C CA . ASP A 1 92 ? 25.388 6.331 4.126 1.00 42.64 93 ASP H CA 1
ATOM 713 C C . ASP A 1 92 ? 24.750 7.395 3.225 1.00 41.68 93 ASP H C 1
ATOM 714 O O . ASP A 1 92 ? 25.186 8.548 3.208 1.00 37.66 93 ASP H O 1
ATOM 719 N N . THR A 1 93 ? 23.718 7.006 2.483 1.00 41.19 94 THR H N 1
ATOM 720 C CA . THR A 1 93 ? 22.950 7.956 1.690 1.00 41.59 94 THR H CA 1
ATOM 721 C C . THR A 1 93 ? 22.234 8.918 2.618 1.00 40.83 94 THR H C 1
ATOM 722 O O . THR A 1 93 ? 21.387 8.509 3.410 1.00 43.24 94 THR H O 1
ATOM 726 N N . ALA A 1 94 ? 22.578 10.197 2.530 1.00 34.49 95 ALA H N 1
ATOM 727 C CA . ALA A 1 94 ? 22.023 11.181 3.447 1.00 25.71 95 ALA H CA 1
ATOM 728 C C . ALA A 1 94 ? 22.239 12.589 2.951 1.00 32.06 95 ALA H C 1
ATOM 729 O O . ALA A 1 94 ? 22.881 12.814 1.928 1.00 36.58 95 ALA H O 1
ATOM 731 N N . THR A 1 95 ? 21.677 13.533 3.692 1.00 40.00 96 THR H N 1
ATOM 732 C CA . THR A 1 95 ? 22.035 14.931 3.545 1.00 38.41 96 THR H CA 1
ATOM 733 C C . THR A 1 95 ? 23.016 15.294 4.662 1.00 40.78 96 THR H C 1
ATOM 734 O O . THR A 1 95 ? 22.695 15.179 5.843 1.00 39.29 96 THR H O 1
ATOM 738 N N . TYR A 1 96 ? 24.212 15.730 4.286 1.00 39.35 97 TYR H N 1
ATOM 739 C CA . TYR A 1 96 ? 25.249 16.031 5.261 1.00 36.59 97 TYR H CA 1
ATOM 740 C C . TYR A 1 96 ? 25.338 17.528 5.503 1.00 34.49 97 TYR H C 1
ATOM 741 O O . TYR A 1 96 ? 25.526 18.307 4.568 1.00 37.98 97 TYR H O 1
ATOM 750 N N . PHE A 1 97 ? 25.162 17.921 6.762 1.00 37.48 98 PHE H N 1
ATOM 751 C CA . PHE A 1 97 ? 25.211 19.328 7.155 1.00 36.87 98 PHE H CA 1
ATOM 752 C C . PHE A 1 97 ? 26.493 19.666 7.904 1.00 35.69 98 PHE H C 1
ATOM 753 O O . PHE A 1 97 ? 26.976 18.868 8.707 1.00 39.97 98 PHE H O 1
ATOM 761 N N . CYS A 1 98 ? 27.028 20.858 7.676 1.00 36.72 99 CYS H N 1
ATOM 762 C CA . CYS A 1 98 ? 28.013 21.395 8.606 1.00 45.38 99 CYS H CA 1
ATOM 763 C C . CYS A 1 98 ? 27.339 22.472 9.433 1.00 47.57 99 CYS H C 1
ATOM 764 O O . CYS A 1 98 ? 26.401 23.131 8.981 1.00 44.03 99 CYS H O 1
ATOM 767 N N . ALA A 1 99 ? 27.798 22.613 10.666 1.00 43.42 100 ALA H N 1
ATOM 768 C CA . ALA A 1 99 ? 27.262 23.624 11.546 1.00 36.26 100 ALA H CA 1
ATOM 769 C C . ALA A 1 99 ? 28.361 24.180 12.433 1.00 44.92 100 ALA H C 1
ATOM 770 O O . ALA A 1 99 ? 29.437 23.594 12.566 1.00 46.71 100 ALA H O 1
ATOM 772 N N . ARG A 1 100 ? 28.074 25.321 13.037 1.00 44.69 101 ARG H N 1
ATOM 773 C CA . ARG A 1 100 ? 29.045 26.026 13.847 1.00 43.58 101 ARG H CA 1
ATOM 774 C C . ARG A 1 100 ? 28.639 25.926 15.308 1.00 53.05 101 ARG H C 1
ATOM 775 O O . ARG A 1 100 ? 27.450 25.835 15.617 1.00 56.18 101 ARG H O 1
ATOM 783 N N . SER A 1 101 ? 29.611 25.904 16.211 1.00 49.87 102 SER H N 1
ATOM 784 C CA . SER A 1 101 ? 29.272 25.956 17.623 1.00 45.85 102 SER H CA 1
ATOM 785 C C . SER A 1 101 ? 28.605 27.297 17.893 1.00 47.50 102 SER H C 1
ATOM 786 O O . SER A 1 101 ? 28.837 28.266 17.171 1.00 53.25 102 SER H O 1
ATOM 789 N N . LEU A 1 102 ? 27.773 27.354 18.925 1.00 43.41 103 LEU H N 1
ATOM 790 C CA . LEU A 1 102 ? 27.033 28.573 19.227 1.00 42.06 103 LEU H CA 1
ATOM 791 C C . LEU A 1 102 ? 27.942 29.643 19.814 1.00 41.80 103 LEU H C 1
ATOM 792 O O . LEU A 1 102 ? 27.866 30.804 19.424 1.00 46.78 103 LEU H O 1
ATOM 797 N N . ASP A 1 103 ? 28.783 29.252 20.769 1.00 42.78 104 ASP H N 1
ATOM 798 C CA . ASP A 1 103 ? 29.724 30.183 21.387 1.00 48.38 104 ASP H CA 1
ATOM 799 C C . ASP A 1 103 ? 31.145 29.793 20.999 1.00 50.92 104 ASP H C 1
ATOM 800 O O . ASP A 1 103 ? 31.371 28.696 20.490 1.00 47.86 104 ASP H O 1
ATOM 805 N N . SER A 1 104 ? 32.102 30.679 21.249 1.00 55.23 105 SER H N 1
ATOM 806 C CA . SER A 1 104 ? 33.509 30.351 21.052 1.00 54.42 105 SER H CA 1
ATOM 807 C C . SER A 1 104 ? 34.069 29.533 22.224 1.00 58.90 105 SER H C 1
ATOM 808 O O . SER A 1 104 ? 35.048 28.805 22.068 1.00 54.13 105 SER H O 1
ATOM 811 N N . THR A 1 105 ? 33.439 29.658 23.391 1.00 58.04 106 THR H N 1
ATOM 812 C CA . THR A 1 105 ? 33.886 28.975 24.604 1.00 48.33 106 THR H CA 1
ATOM 813 C C . THR A 1 105 ? 33.331 27.552 24.701 1.00 45.61 106 THR H C 1
ATOM 814 O O . THR A 1 105 ? 34.050 26.623 25.057 1.00 51.04 106 THR H O 1
ATOM 818 N N . TYR A 1 106 ? 32.053 27.385 24.378 1.00 47.60 107 TYR H N 1
ATOM 819 C CA . TYR A 1 106 ? 31.382 26.102 24.556 1.00 42.21 107 TYR H CA 1
ATOM 820 C C . TYR A 1 106 ? 31.286 25.340 23.240 1.00 47.14 107 TYR H C 1
ATOM 821 O O . TYR A 1 106 ? 31.102 25.932 22.176 1.00 52.79 107 TYR H O 1
ATOM 830 N N . ILE A 1 107 ? 31.421 24.019 23.325 1.00 44.16 108 ILE H N 1
ATOM 831 C CA . ILE A 1 107 ? 31.472 23.160 22.147 1.00 34.64 108 ILE H CA 1
ATOM 832 C C . ILE A 1 107 ? 30.096 22.991 21.522 1.00 38.52 108 ILE H C 1
ATOM 833 O O . ILE A 1 107 ? 29.956 23.024 20.295 1.00 41.90 108 ILE H O 1
ATOM 838 N N . TYR A 1 108 ? 29.088 22.811 22.375 1.00 36.78 109 TYR H N 1
ATOM 839 C CA . TYR A 1 108 ? 27.706 22.622 21.942 1.00 37.38 109 TYR H CA 1
ATOM 840 C C . TYR A 1 108 ? 26.849 23.795 22.422 1.00 44.48 109 TYR H C 1
ATOM 841 O O . TYR A 1 108 ? 27.265 24.531 23.316 1.00 52.36 109 TYR H O 1
ATOM 850 N N . PRO A 1 109 ? 25.657 23.991 21.829 1.00 44.02 110 PRO H N 1
ATOM 851 C CA . PRO A 1 109 ? 25.062 23.286 20.688 1.00 46.37 110 PRO H CA 1
ATOM 852 C C . PRO A 1 109 ? 25.506 23.893 19.370 1.00 51.80 110 PRO H C 1
ATOM 853 O O . PRO A 1 109 ? 26.271 24.865 19.376 1.00 54.16 110 PRO H O 1
ATOM 857 N N . PHE A 1 110 ? 25.066 23.308 18.258 1.00 49.04 111 PHE H N 1
ATOM 858 C CA . PHE A 1 110 ? 25.439 23.828 16.951 1.00 49.79 111 PHE H CA 1
ATOM 859 C C . PHE A 1 110 ? 24.342 24.710 16.392 1.00 42.17 111 PHE H C 1
ATOM 860 O O . PHE A 1 110 ? 23.166 24.485 16.654 1.00 35.43 111 PHE H O 1
ATOM 868 N N . ALA A 1 111 ? 24.758 25.704 15.611 1.00 41.03 112 ALA H N 1
ATOM 869 C CA . ALA A 1 111 ? 23.860 26.679 15.006 1.00 42.24 112 ALA H CA 1
ATOM 870 C C . ALA A 1 111 ? 24.395 27.124 13.634 1.00 43.04 112 ALA H C 1
ATOM 871 O O . ALA A 1 111 ? 25.463 26.686 13.210 1.00 45.35 112 ALA H O 1
ATOM 873 N N . TYR A 1 112 ? 23.644 27.975 12.940 1.00 34.17 113 TYR H N 1
ATOM 874 C CA . TYR A 1 112 ? 24.083 28.528 11.659 1.00 38.87 113 TYR H CA 1
ATOM 875 C C . TYR A 1 112 ? 24.478 27.443 10.656 1.00 36.29 113 TYR H C 1
ATOM 876 O O . TYR A 1 112 ? 25.557 27.498 10.075 1.00 50.45 113 TYR H O 1
ATOM 885 N N . TRP A 1 113 ? 23.596 26.469 10.455 1.00 41.38 114 TRP H N 1
ATOM 886 C CA . TRP A 1 113 ? 23.875 25.310 9.599 1.00 35.56 114 TRP H CA 1
ATOM 887 C C . TRP A 1 113 ? 24.028 25.676 8.120 1.00 38.38 114 TRP H C 1
ATOM 888 O O . TRP A 1 113 ? 23.491 26.680 7.655 1.00 41.35 114 TRP H O 1
ATOM 899 N N . GLY A 1 114 ? 24.738 24.829 7.380 1.00 35.76 115 GLY H N 1
ATOM 900 C CA . GLY A 1 114 ? 24.887 24.997 5.947 1.00 25.80 115 GLY H CA 1
ATOM 901 C C . GLY A 1 114 ? 23.663 24.497 5.210 1.00 40.89 115 GLY H C 1
ATOM 902 O O . GLY A 1 114 ? 22.731 23.970 5.827 1.00 48.61 115 GLY H O 1
ATOM 903 N N . GLN A 1 115 ? 23.646 24.655 3.891 1.00 36.21 116 GLN H N 1
ATOM 904 C CA . GLN A 1 115 ? 22.463 24.276 3.126 1.00 36.07 116 GLN H CA 1
ATOM 905 C C . GLN A 1 115 ? 22.386 22.767 2.941 1.00 39.82 116 GLN H C 1
ATOM 906 O O . GLN A 1 115 ? 21.402 22.252 2.423 1.00 58.54 116 GLN H O 1
ATOM 912 N N . GLY A 1 116 ? 23.420 22.059 3.380 1.00 42.83 117 GLY H N 1
ATOM 913 C CA . GLY A 1 116 ? 23.446 20.609 3.285 1.00 42.98 117 GLY H CA 1
ATOM 914 C C . GLY A 1 116 ? 23.974 20.102 1.955 1.00 44.99 117 GLY H C 1
ATOM 915 O O . GLY A 1 116 ? 23.807 20.744 0.911 1.00 42.13 117 GLY H O 1
ATOM 916 N N . THR A 1 117 ? 24.629 18.948 1.997 1.00 40.27 118 THR H N 1
ATOM 917 C CA . THR A 1 117 ? 25.139 18.306 0.793 1.00 41.37 118 THR H CA 1
ATOM 918 C C . THR A 1 117 ? 24.512 16.929 0.647 1.00 43.35 118 THR H C 1
ATOM 919 O O . THR A 1 117 ? 24.693 16.062 1.506 1.00 49.37 118 THR H O 1
ATOM 923 N N . LEU A 1 118 ? 23.784 16.719 -0.443 1.00 41.37 119 LEU H N 1
ATOM 924 C CA . LEU A 1 118 ? 23.175 15.416 -0.689 1.00 36.48 119 LEU H CA 1
ATOM 925 C C . LEU A 1 118 ? 24.194 14.426 -1.245 1.00 38.46 119 LEU H C 1
ATOM 926 O O . LEU A 1 118 ? 24.794 14.655 -2.293 1.00 50.35 119 LEU H O 1
ATOM 931 N N . VAL A 1 119 ? 24.379 13.321 -0.533 1.00 33.55 120 VAL H N 1
ATOM 932 C CA . VAL A 1 119 ? 25.244 12.241 -0.987 1.00 32.17 120 VAL H CA 1
ATOM 933 C C . VAL A 1 119 ? 24.385 11.003 -1.220 1.00 38.11 120 VAL H C 1
ATOM 934 O O . VAL A 1 119 ? 23.707 10.519 -0.308 1.00 37.44 120 VAL H O 1
ATOM 938 N N . THR A 1 120 ? 24.443 10.483 -2.440 1.00 39.70 121 THR H N 1
ATOM 939 C CA . THR A 1 120 ? 23.646 9.335 -2.847 1.00 30.74 121 THR H CA 1
ATOM 940 C C . THR A 1 120 ? 24.557 8.170 -3.187 1.00 41.51 121 THR H C 1
ATOM 941 O O . THR A 1 120 ? 25.399 8.271 -4.083 1.00 42.09 121 THR H O 1
ATOM 945 N N . VAL A 1 121 ? 24.361 7.059 -2.486 1.00 45.41 122 VAL H N 1
ATOM 946 C CA . VAL A 1 121 ? 25.167 5.854 -2.666 1.00 44.46 122 VAL H CA 1
ATOM 947 C C . VAL A 1 121 ? 24.302 4.757 -3.240 1.00 44.86 122 VAL H C 1
ATOM 948 O O . VAL A 1 121 ? 23.355 4.320 -2.594 1.00 55.25 122 VAL H O 1
ATOM 952 N N . SER A 1 122 ? 24.617 4.309 -4.451 1.00 55.13 123 SER H N 1
ATOM 953 C CA . SER A 1 122 ? 23.769 3.323 -5.108 1.00 58.70 123 SER H CA 1
ATOM 954 C C . SER A 1 122 ? 24.474 2.005 -5.321 1.00 75.28 123 SER H C 1
ATOM 955 O O . SER A 1 122 ? 25.574 1.963 -5.864 1.00 86.85 123 SER H O 1
ATOM 958 N N . SER A 1 123 ? 23.804 0.926 -4.925 1.00 88.14 124 SER H N 1
ATOM 959 C CA . SER A 1 123 ? 24.322 -0.430 -5.088 1.00 99.23 124 SER H CA 1
ATOM 960 C C . SER A 1 123 ? 24.594 -0.778 -6.553 1.00 98.37 124 SER H C 1
ATOM 961 O O . SER A 1 123 ? 25.367 -1.691 -6.850 1.00 96.05 124 SER H O 1
ATOM 964 N N . GLY B 2 1 ? 25.076 1.145 22.866 1.00 83.06 2 GLY L N 1
ATOM 965 C CA . GLY B 2 1 ? 24.674 0.818 24.220 1.00 79.43 2 GLY L CA 1
ATOM 966 C C . GLY B 2 1 ? 25.062 1.856 25.259 1.00 70.35 2 GLY L C 1
ATOM 967 O O . GLY B 2 1 ? 24.323 2.093 26.214 1.00 79.82 2 GLY L O 1
ATOM 968 N N . SER B 2 2 ? 26.229 2.466 25.089 1.00 95.92 3 SER L N 1
ATOM 969 C CA . SER B 2 2 ? 26.685 3.487 26.022 1.00 78.67 3 SER L CA 1
ATOM 970 C C . SER B 2 2 ? 25.973 4.825 25.827 1.00 66.52 3 SER L C 1
ATOM 971 O O . SER B 2 2 ? 25.808 5.589 26.781 1.00 68.25 3 SER L O 1
ATOM 974 N N . ASP B 2 3 ? 25.567 5.107 24.591 1.00 53.04 4 ASP L N 1
ATOM 975 C CA . ASP B 2 3 ? 25.003 6.412 24.237 1.00 58.17 4 ASP L CA 1
ATOM 976 C C . ASP B 2 3 ? 23.753 6.765 25.032 1.00 58.18 4 ASP L C 1
ATOM 977 O O . ASP B 2 3 ? 22.960 5.893 25.394 1.00 72.31 4 ASP L O 1
ATOM 982 N N . ILE B 2 4 ? 23.576 8.056 25.282 1.00 50.66 5 ILE L N 1
ATOM 983 C CA . ILE B 2 4 ? 22.376 8.546 25.938 1.00 47.55 5 ILE L CA 1
ATOM 984 C C . ILE B 2 4 ? 21.225 8.529 24.948 1.00 44.17 5 ILE L C 1
ATOM 985 O O . ILE B 2 4 ? 21.362 9.022 23.828 1.00 49.71 5 ILE L O 1
ATOM 990 N N . VAL B 2 5 ? 20.087 7.976 25.363 1.00 39.36 6 VAL L N 1
ATOM 991 C CA . VAL B 2 5 ? 18.964 7.772 24.450 1.00 35.85 6 VAL L CA 1
ATOM 992 C C . VAL B 2 5 ? 17.868 8.817 24.627 1.00 40.22 6 VAL L C 1
ATOM 993 O O . VAL B 2 5 ? 17.354 9.014 25.729 1.00 42.37 6 VAL L O 1
ATOM 997 N N . MET B 2 6 ? 17.498 9.461 23.525 1.00 34.58 7 MET L N 1
ATOM 998 C CA . MET B 2 6 ? 16.422 10.446 23.520 1.00 39.68 7 MET L CA 1
ATOM 999 C C . MET B 2 6 ? 15.107 9.849 23.033 1.00 43.38 7 MET L C 1
ATOM 1000 O O . MET B 2 6 ? 14.977 9.488 21.863 1.00 47.23 7 MET L O 1
ATOM 1005 N N . THR B 2 7 ? 14.126 9.749 23.921 1.00 41.19 8 THR L N 1
ATOM 1006 C CA . THR B 2 7 ? 12.809 9.281 23.505 1.00 40.43 8 THR L CA 1
ATOM 1007 C C . THR B 2 7 ? 11.853 10.458 23.326 1.00 35.31 8 THR L C 1
ATOM 1008 O O . THR B 2 7 ? 11.355 11.041 24.296 1.00 30.95 8 THR L O 1
ATOM 1012 N N . GLN B 2 8 ? 11.593 10.783 22.065 1.00 29.67 9 GLN L N 1
ATOM 1013 C CA . GLN B 2 8 ? 10.779 11.932 21.708 1.00 31.67 9 GLN L CA 1
ATOM 1014 C C . GLN B 2 8 ? 9.409 11.486 21.241 1.00 38.53 9 GLN L C 1
ATOM 1015 O O . GLN B 2 8 ? 9.284 10.543 20.463 1.00 46.20 9 GLN L O 1
ATOM 1021 N N . SER B 2 9 ? 8.384 12.172 21.721 1.00 43.82 10 SER L N 1
ATOM 1022 C CA . SER B 2 9 ? 7.020 11.901 21.313 1.00 45.22 10 SER L CA 1
ATOM 1023 C C . SER B 2 9 ? 6.221 13.201 21.283 1.00 51.04 10 SER L C 1
ATOM 1024 O O . SER B 2 9 ? 6.547 14.143 22.009 1.00 50.65 10 SER L O 1
ATOM 1027 N N . PRO B 2 10 ? 5.186 13.270 20.427 1.00 47.76 11 PRO L N 1
ATOM 1028 C CA . PRO B 2 10 ? 4.767 12.224 19.489 1.00 40.90 11 PRO L CA 1
ATOM 1029 C C . PRO B 2 10 ? 5.521 12.271 18.164 1.00 46.05 11 PRO L C 1
ATOM 1030 O O . PRO B 2 10 ? 6.167 13.273 17.864 1.00 52.29 11 PRO L O 1
ATOM 1034 N N . PHE B 2 11 ? 5.423 11.200 17.382 1.00 42.40 12 PHE L N 1
ATOM 1035 C CA . PHE B 2 11 ? 6.079 11.117 16.081 1.00 33.83 12 PHE L CA 1
ATOM 1036 C C . PHE B 2 11 ? 5.460 12.097 15.073 1.00 42.73 12 PHE L C 1
ATOM 1037 O O . PHE B 2 11 ? 6.184 12.791 14.356 1.00 41.12 12 PHE L O 1
ATOM 1045 N N . SER B 2 12 ? 4.126 12.138 15.019 1.00 47.30 13 SER L N 1
ATOM 1046 C CA . SER B 2 12 ? 3.374 13.027 14.118 1.00 35.37 13 SER L CA 1
ATOM 1047 C C . SER B 2 12 ? 2.250 13.740 14.843 1.00 36.27 13 SER L C 1
ATOM 1048 O O . SER B 2 12 ? 1.662 13.200 15.783 1.00 48.19 13 SER L O 1
ATOM 1051 N N . LEU B 2 13 ? 1.911 14.931 14.365 1.00 30.74 14 LEU L N 1
ATOM 1052 C CA . LEU B 2 13 ? 0.901 15.749 15.016 1.00 28.44 14 LEU L CA 1
ATOM 1053 C C . LEU B 2 13 ? 0.285 16.732 14.035 1.00 40.91 14 LEU L C 1
ATOM 1054 O O . LEU B 2 13 ? 0.998 17.434 13.322 1.00 45.16 14 LEU L O 1
ATOM 1059 N N . ALA B 2 14 ? -1.040 16.792 14.006 1.00 42.10 15 ALA L N 1
ATOM 1060 C CA . ALA B 2 14 ? -1.728 17.791 13.199 1.00 49.33 15 ALA L CA 1
ATOM 1061 C C . ALA B 2 14 ? -2.726 18.517 14.078 1.00 47.53 15 ALA L C 1
ATOM 1062 O O . ALA B 2 14 ? -3.528 17.883 14.757 1.00 41.52 15 ALA L O 1
ATOM 1064 N N . VAL B 2 15 ? -2.630 19.843 14.112 1.00 38.39 16 VAL L N 1
ATOM 1065 C CA . VAL B 2 15 ? -3.523 20.648 14.924 1.00 30.32 16 VAL L CA 1
ATOM 1066 C C . VAL B 2 15 ? -4.001 21.851 14.135 1.00 38.01 16 VAL L C 1
ATOM 1067 O O . VAL B 2 15 ? -3.467 22.155 13.075 1.00 44.69 16 VAL L O 1
ATOM 1071 N N . SER B 2 16 ? -4.994 22.549 14.678 1.00 44.03 17 SER L N 1
ATOM 1072 C CA . SER B 2 16 ? -5.506 23.767 14.064 1.00 32.73 17 SER L CA 1
ATOM 1073 C C . SER B 2 16 ? -4.709 24.990 14.488 1.00 40.78 17 SER L C 1
ATOM 1074 O O . SER B 2 16 ? -4.041 24.993 15.522 1.00 42.27 17 SER L O 1
ATOM 1077 N N . GLU B 2 17 ? -4.808 26.031 13.671 1.00 41.66 18 GLU L N 1
ATOM 1078 C CA . GLU B 2 17 ? -4.189 27.320 13.929 1.00 40.30 18 GLU L CA 1
ATOM 1079 C C . GLU B 2 17 ? -4.656 27.864 15.278 1.00 45.75 18 GLU L C 1
ATOM 1080 O O . GLU B 2 17 ? -5.843 27.807 15.600 1.00 54.61 18 GLU L O 1
ATOM 1086 N N . GLY B 2 18 ? -3.720 28.359 16.080 1.00 45.92 19 GLY L N 1
ATOM 1087 C CA . GLY B 2 18 ? -4.062 28.972 17.350 1.00 39.03 19 GLY L CA 1
ATOM 1088 C C . GLY B 2 18 ? -4.063 28.037 18.541 1.00 55.42 19 GLY L C 1
ATOM 1089 O O . GLY B 2 18 ? -4.031 28.486 19.691 1.00 59.44 19 GLY L O 1
ATOM 1090 N N . GLU B 2 19 ? -4.093 26.734 18.278 1.00 52.56 20 GLU L N 1
ATOM 1091 C CA . GLU B 2 19 ? -4.055 25.761 19.360 1.00 37.06 20 GLU L CA 1
ATOM 1092 C C . GLU B 2 19 ? -2.647 25.665 19.912 1.00 46.58 20 GLU L C 1
ATOM 1093 O O . GLU B 2 19 ? -1.710 26.236 19.355 1.00 50.80 20 GLU L O 1
ATOM 1099 N N . MET B 2 20 ? -2.505 24.934 21.011 1.00 50.64 21 MET L N 1
ATOM 1100 C CA . MET B 2 20 ? -1.214 24.755 21.663 1.00 49.48 21 MET L CA 1
ATOM 1101 C C . MET B 2 20 ? -0.691 23.351 21.423 1.00 42.65 21 MET L C 1
ATOM 1102 O O . MET B 2 20 ? -1.453 22.389 21.418 1.00 48.02 21 MET L O 1
ATOM 1107 N N . VAL B 2 21 ? 0.620 23.250 21.240 1.00 44.39 22 VAL L N 1
ATOM 1108 C CA . VAL B 2 21 ? 1.281 22.003 20.899 1.00 41.40 22 VAL L CA 1
ATOM 1109 C C . VAL B 2 21 ? 2.289 21.633 21.985 1.00 41.14 22 VAL L C 1
ATOM 1110 O O . VAL B 2 21 ? 3.023 22.483 22.501 1.00 37.63 22 VAL L O 1
ATOM 1114 N N . THR B 2 22 ? 2.304 20.353 22.333 1.00 43.52 23 THR L N 1
ATOM 1115 C CA . THR B 2 22 ? 3.211 19.827 23.342 1.00 40.18 23 THR L CA 1
ATOM 1116 C C . THR B 2 22 ? 4.062 18.698 22.778 1.00 42.68 23 THR L C 1
ATOM 1117 O O . THR B 2 22 ? 3.542 17.664 22.362 1.00 53.62 23 THR L O 1
ATOM 1121 N N . ILE B 2 23 ? 5.372 18.907 22.753 1.00 43.56 24 ILE L N 1
ATOM 1122 C CA . ILE B 2 23 ? 6.310 17.872 22.335 1.00 38.48 24 ILE L CA 1
ATOM 1123 C C . ILE B 2 23 ? 7.105 17.456 23.563 1.00 40.07 24 ILE L C 1
ATOM 1124 O O . ILE B 2 23 ? 7.596 18.311 24.302 1.00 45.35 24 ILE L O 1
ATOM 1129 N N . ASN B 2 24 ? 7.222 16.147 23.786 1.00 41.18 25 ASN L N 1
ATOM 1130 C CA . ASN B 2 24 ? 7.919 15.632 24.967 1.00 45.38 25 ASN L CA 1
ATOM 1131 C C . ASN B 2 24 ? 9.187 14.899 24.574 1.00 36.98 25 ASN L C 1
ATOM 1132 O O . ASN B 2 24 ? 9.192 14.143 23.607 1.00 41.12 25 ASN L O 1
ATOM 1137 N N . CYS B 2 25 ? 10.255 15.133 25.332 1.00 39.51 26 CYS L N 1
ATOM 1138 C CA . CYS B 2 25 ? 11.521 14.420 25.166 1.00 46.90 26 CYS L CA 1
ATOM 1139 C C . CYS B 2 25 ? 11.914 13.822 26.523 1.00 45.61 26 CYS L C 1
ATOM 1140 O O . CYS B 2 25 ? 11.936 14.523 27.538 1.00 45.20 26 CYS L O 1
ATOM 1143 N N . LYS B 2 26 ? 12.192 12.522 26.550 1.00 42.40 27 LYS L N 1
ATOM 1144 C CA . LYS B 2 26 ? 12.651 11.865 27.771 1.00 45.84 27 LYS L CA 1
ATOM 1145 C C . LYS B 2 26 ? 14.053 11.268 27.575 1.00 41.40 27 LYS L C 1
ATOM 1146 O O . LYS B 2 26 ? 14.323 10.622 26.559 1.00 43.55 27 LYS L O 1
ATOM 1152 N N . SER B 2 27 ? 14.936 11.478 28.547 1.00 35.21 28 SER L N 1
ATOM 1153 C CA . SER B 2 27 ? 16.320 11.022 28.447 1.00 38.89 28 SER L CA 1
ATOM 1154 C C . SER B 2 27 ? 16.621 9.853 29.384 1.00 40.35 28 SER L C 1
ATOM 1155 O O . SER B 2 27 ? 16.070 9.773 30.481 1.00 42.16 28 SER L O 1
ATOM 1158 N N . SER B 2 28 ? 17.522 8.969 28.959 1.00 38.71 29 SER L N 1
ATOM 1159 C CA . SER B 2 28 ? 17.896 7.795 29.752 1.00 38.38 29 SER L CA 1
ATOM 1160 C C . SER B 2 28 ? 18.833 8.164 30.907 1.00 48.11 29 SER L C 1
ATOM 1161 O O . SER B 2 28 ? 19.147 7.336 31.761 1.00 52.92 29 SER L O 1
ATOM 1164 N N . GLN B 2 29 ? 19.262 9.420 30.922 1.00 52.87 30 GLN L N 1
ATOM 1165 C CA . GLN B 2 29 ? 20.187 9.932 31.923 1.00 51.61 30 GLN L CA 1
ATOM 1166 C C . GLN B 2 29 ? 19.867 11.390 32.202 1.00 50.61 30 GLN L C 1
ATOM 1167 O O . GLN B 2 29 ? 19.465 12.118 31.293 1.00 56.78 30 GLN L O 1
ATOM 1173 N N . SER B 2 30 ? 20.082 11.833 33.434 1.00 44.35 31 SER L N 1
ATOM 1174 C CA . SER B 2 30 ? 19.955 13.251 33.742 1.00 35.65 31 SER L CA 1
ATOM 1175 C C . SER B 2 30 ? 20.914 14.090 32.893 1.00 43.54 31 SER L C 1
ATOM 1176 O O . SER B 2 30 ? 22.060 13.697 32.675 1.00 50.51 31 SER L O 1
ATOM 1179 N N . LEU B 2 31 ? 20.429 15.230 32.401 1.00 33.65 32 LEU L N 1
ATOM 1180 C CA . LEU B 2 31 ? 21.240 16.125 31.576 1.00 35.05 32 LEU L CA 1
ATOM 1181 C C . LEU B 2 31 ? 21.662 17.381 32.329 1.00 43.91 32 LEU L C 1
ATOM 1182 O O . LEU B 2 31 ? 22.153 18.343 31.733 1.00 45.55 32 LEU L O 1
ATOM 1187 N N . LEU B 2 32 ? 21.459 17.367 33.639 1.00 46.08 33 LEU L N 1
ATOM 1188 C CA . LEU B 2 32 ? 21.733 18.525 34.467 1.00 41.04 33 LEU L CA 1
ATOM 1189 C C . LEU B 2 32 ? 23.190 18.539 34.920 1.00 50.42 33 LEU L C 1
ATOM 1190 O O . LEU B 2 32 ? 23.686 17.547 35.454 1.00 64.42 33 LEU L O 1
ATOM 1195 N N . SER B 2 33 ? 23.878 19.652 34.682 1.00 43.32 34 SER L N 1
ATOM 1196 C CA . SER B 2 33 ? 25.246 19.826 35.163 1.00 48.33 34 SER L CA 1
ATOM 1197 C C . SER B 2 33 ? 25.223 20.359 36.590 1.00 54.78 34 SER L C 1
ATOM 1198 O O . SER B 2 33 ? 24.568 21.361 36.867 1.00 55.80 34 SER L O 1
ATOM 1201 N N . SER B 2 34 ? 25.940 19.697 37.494 1.00 59.59 35 SER L N 1
ATOM 1202 C CA . SER B 2 34 ? 25.875 20.054 38.912 1.00 62.71 35 SER L CA 1
ATOM 1203 C C . SER B 2 34 ? 26.557 21.389 39.209 1.00 71.91 35 SER L C 1
ATOM 1204 O O . SER B 2 34 ? 26.199 22.075 40.167 1.00 79.59 35 SER L O 1
ATOM 1207 N N . GLY B 2 35 ? 27.534 21.757 38.386 1.00 69.30 36 GLY L N 1
ATOM 1208 C CA . GLY B 2 35 ? 28.259 22.997 38.587 1.00 65.93 36 GLY L CA 1
ATOM 1209 C C . GLY B 2 35 ? 27.619 24.191 37.912 1.00 74.06 36 GLY L C 1
ATOM 1210 O O . GLY B 2 35 ? 27.519 25.272 38.489 1.00 85.37 36 GLY L O 1
ATOM 1211 N N . ASN B 2 36 ? 27.174 23.982 36.681 1.00 77.89 37 ASN L N 1
ATOM 1212 C CA . ASN B 2 36 ? 26.578 25.035 35.870 1.00 82.03 37 ASN L CA 1
ATOM 1213 C C . ASN B 2 36 ? 25.138 25.326 36.293 1.00 76.13 37 ASN L C 1
ATOM 1214 O O . ASN B 2 36 ? 24.646 26.442 36.123 1.00 72.39 37 ASN L O 1
ATOM 1219 N N . GLN B 2 37 ? 24.478 24.303 36.833 1.00 73.14 38 GLN L N 1
ATOM 1220 C CA . GLN B 2 37 ? 23.047 24.327 37.130 1.00 60.85 38 GLN L CA 1
ATOM 1221 C C . GLN B 2 37 ? 22.235 24.502 35.854 1.00 54.14 38 GLN L C 1
ATOM 1222 O O . GLN B 2 37 ? 21.131 25.046 35.882 1.00 58.05 38 GLN L O 1
ATOM 1228 N N . LYS B 2 38 ? 22.777 24.033 34.735 1.00 53.14 39 LYS L N 1
ATOM 1229 C CA . LYS B 2 38 ? 22.058 24.097 33.464 1.00 49.41 39 LYS L CA 1
ATOM 1230 C C . LYS B 2 38 ? 21.792 22.701 32.913 1.00 47.32 39 LYS L C 1
ATOM 1231 O O . LYS B 2 38 ? 22.530 21.763 33.202 1.00 59.57 39 LYS L O 1
ATOM 1237 N N . ASN B 2 39 ? 20.723 22.564 32.135 1.00 42.31 40 ASN L N 1
ATOM 1238 C CA . ASN B 2 39 ? 20.420 21.298 31.466 1.00 36.93 40 ASN L CA 1
ATOM 1239 C C . ASN B 2 39 ? 20.951 21.321 30.037 1.00 41.47 40 ASN L C 1
ATOM 1240 O O . ASN B 2 39 ? 20.563 22.177 29.236 1.00 48.40 40 ASN L O 1
ATOM 1245 N N . TYR B 2 40 ? 21.818 20.375 29.698 1.00 36.28 41 TYR L N 1
ATOM 1246 C CA . TYR B 2 40 ? 22.453 20.397 28.382 1.00 37.60 41 TYR L CA 1
ATOM 1247 C C . TYR B 2 40 ? 21.537 19.812 27.309 1.00 37.94 41 TYR L C 1
ATOM 1248 O O . TYR B 2 40 ? 21.740 18.698 26.821 1.00 32.17 41 TYR L O 1
ATOM 1257 N N . LEU B 2 41 ? 20.527 20.591 26.941 1.00 45.39 42 LEU L N 1
ATOM 1258 C CA . LEU B 2 41 ? 19.542 20.164 25.961 1.00 44.11 42 LEU L CA 1
ATOM 1259 C C . LEU B 2 41 ? 19.110 21.301 25.039 1.00 41.28 42 LEU L C 1
ATOM 1260 O O . LEU B 2 41 ? 18.953 22.442 25.474 1.00 47.71 42 LEU L O 1
ATOM 1265 N N . ALA B 2 42 ? 18.925 20.986 23.762 1.00 37.82 43 ALA L N 1
ATOM 1266 C CA . ALA B 2 42 ? 18.512 21.989 22.788 1.00 36.41 43 ALA L CA 1
ATOM 1267 C C . ALA B 2 42 ? 17.328 21.501 21.949 1.00 39.22 43 ALA L C 1
ATOM 1268 O O . ALA B 2 42 ? 17.052 20.298 21.894 1.00 33.49 43 ALA L O 1
ATOM 1270 N N . TRP B 2 43 ? 16.628 22.443 21.314 1.00 35.94 44 TRP L N 1
ATOM 1271 C CA . TRP B 2 43 ? 15.519 22.130 20.404 1.00 35.64 44 TRP L CA 1
ATOM 1272 C C . TRP B 2 43 ? 15.788 22.692 19.002 1.00 36.18 44 TRP L C 1
ATOM 1273 O O . TRP B 2 43 ? 16.212 23.837 18.847 1.00 38.28 44 TRP L O 1
ATOM 1284 N N . TYR B 2 44 ? 15.551 21.881 17.980 1.00 40.53 45 TYR L N 1
ATOM 1285 C CA . TYR B 2 44 ? 15.771 22.321 16.608 1.00 32.38 45 TYR L CA 1
ATOM 1286 C C . TYR B 2 44 ? 14.487 22.275 15.803 1.00 31.36 45 TYR L C 1
ATOM 1287 O O . TYR B 2 44 ? 13.611 21.445 16.044 1.00 32.48 45 TYR L O 1
ATOM 1296 N N . GLN B 2 45 ? 14.371 23.199 14.861 1.00 36.15 46 GLN L N 1
ATOM 1297 C CA . GLN B 2 45 ? 13.223 23.264 13.979 1.00 29.54 46 GLN L CA 1
ATOM 1298 C C . GLN B 2 45 ? 13.698 23.163 12.542 1.00 31.27 46 GLN L C 1
ATOM 1299 O O . GLN B 2 45 ? 14.586 23.911 12.131 1.00 36.12 46 GLN L O 1
ATOM 1305 N N . GLN B 2 46 ? 13.119 22.248 11.771 1.00 35.46 47 GLN L N 1
ATOM 1306 C CA . GLN B 2 46 ? 13.450 22.175 10.345 1.00 42.40 47 GLN L CA 1
ATOM 1307 C C . GLN B 2 46 ? 12.206 22.365 9.476 1.00 45.32 47 GLN L C 1
ATOM 1308 O O . GLN B 2 46 ? 11.411 21.439 9.287 1.00 51.79 47 GLN L O 1
ATOM 1314 N N . LYS B 2 47 ? 12.035 23.580 8.965 1.00 34.59 48 LYS L N 1
ATOM 1315 C CA . LYS B 2 47 ? 10.950 23.865 8.039 1.00 41.86 48 LYS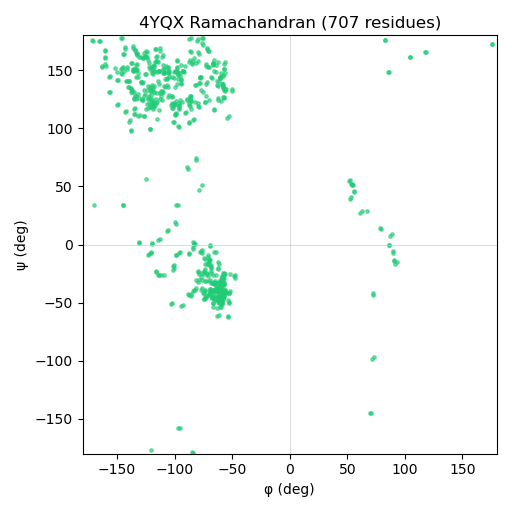 L CA 1
ATOM 1316 C C . LYS B 2 47 ? 11.244 23.177 6.710 1.00 54.36 48 LYS L C 1
ATOM 1317 O O . LYS B 2 47 ? 12.412 22.964 6.370 1.00 51.27 48 LYS L O 1
ATOM 1323 N N . PRO B 2 48 ? 10.190 22.829 5.953 1.00 54.22 49 PRO L N 1
ATOM 1324 C CA . PRO B 2 48 ? 10.383 22.152 4.666 1.00 55.38 49 PRO L CA 1
ATOM 1325 C C . PRO B 2 48 ? 11.271 22.929 3.701 1.00 51.43 49 PRO L C 1
ATOM 1326 O O . PRO B 2 48 ? 11.079 24.125 3.508 1.00 50.23 49 PRO L O 1
ATOM 1330 N N . GLY B 2 49 ? 12.243 22.242 3.112 1.00 60.12 50 GLY L N 1
ATOM 1331 C CA . GLY B 2 49 ? 13.149 22.852 2.155 1.00 56.12 50 GLY L CA 1
ATOM 1332 C C . GLY B 2 49 ? 14.258 23.680 2.783 1.00 56.33 50 GLY L C 1
ATOM 1333 O O . GLY B 2 49 ? 14.932 24.445 2.095 1.00 59.58 50 GLY L O 1
ATOM 1334 N N . GLN B 2 50 ? 14.450 23.528 4.088 1.00 49.50 51 GLN L N 1
ATOM 1335 C CA . GLN B 2 50 ? 15.426 24.327 4.812 1.00 39.55 51 GLN L CA 1
ATOM 1336 C C . GLN B 2 50 ? 16.296 23.481 5.734 1.00 43.48 51 GLN L C 1
ATOM 1337 O O . GLN B 2 50 ? 15.975 22.329 6.036 1.00 46.08 51 GLN L O 1
ATOM 1343 N N . SER B 2 51 ? 17.396 24.062 6.194 1.00 36.32 52 SER L N 1
ATOM 1344 C CA . SER B 2 51 ? 18.260 23.382 7.147 1.00 38.58 52 SER L CA 1
ATOM 1345 C C . SER B 2 51 ? 17.672 23.500 8.542 1.00 34.99 52 SER L C 1
ATOM 1346 O O . SER B 2 51 ? 16.851 24.377 8.803 1.00 39.59 52 SER L O 1
ATOM 1349 N N . PRO B 2 52 ? 18.054 22.583 9.435 1.00 32.35 53 PRO L N 1
ATOM 1350 C CA . PRO B 2 52 ? 17.657 22.715 10.838 1.00 29.95 53 PRO L CA 1
ATOM 1351 C C . PRO B 2 52 ? 18.136 24.032 11.424 1.00 31.38 53 PRO L C 1
ATOM 1352 O O . PRO B 2 52 ? 19.206 24.530 11.060 1.00 41.72 53 PRO L O 1
ATOM 1356 N N . LYS B 2 53 ? 17.332 24.596 12.313 1.00 39.08 54 LYS L N 1
ATOM 1357 C CA . LYS B 2 53 ? 17.633 25.870 12.950 1.00 39.24 54 LYS L CA 1
ATOM 1358 C C . LYS B 2 53 ? 17.486 25.720 14.464 1.00 40.16 54 LYS L C 1
ATOM 1359 O O . LYS B 2 53 ? 16.568 25.045 14.929 1.00 39.54 54 LYS L O 1
ATOM 1365 N N . LEU B 2 54 ? 18.391 26.328 15.229 1.00 35.24 55 LEU L N 1
ATOM 1366 C CA . LEU B 2 54 ? 18.306 26.282 16.690 1.00 31.58 55 LEU L CA 1
ATOM 1367 C C . LEU B 2 54 ? 17.182 27.177 17.228 1.00 41.26 55 LEU L C 1
ATOM 1368 O O . LEU B 2 54 ? 17.164 28.382 16.968 1.00 51.89 55 LEU L O 1
ATOM 1373 N N . LEU B 2 55 ? 16.249 26.589 17.974 1.00 36.95 56 LEU L N 1
ATOM 1374 C CA . LEU B 2 55 ? 15.187 27.352 18.635 1.00 32.87 56 LEU L CA 1
ATOM 1375 C C . LEU B 2 55 ? 15.569 27.702 20.068 1.00 39.35 56 LEU L C 1
ATOM 1376 O O . LEU B 2 55 ? 15.520 28.865 20.472 1.00 42.07 56 LEU L O 1
ATOM 1381 N N . ILE B 2 56 ? 15.947 26.678 20.830 1.00 40.46 57 ILE L N 1
ATOM 1382 C CA . ILE B 2 56 ? 16.150 26.806 22.270 1.00 37.19 57 ILE L CA 1
ATOM 1383 C C . ILE B 2 56 ? 17.368 26.012 22.713 1.00 36.76 57 ILE L C 1
ATOM 1384 O O . ILE B 2 56 ? 17.560 24.879 22.281 1.00 45.07 57 ILE L O 1
ATOM 1389 N N . TYR B 2 57 ? 18.199 26.606 23.561 1.00 40.14 58 TYR L N 1
ATOM 1390 C CA . TYR B 2 57 ? 19.328 25.891 24.149 1.00 41.32 58 TYR L CA 1
ATOM 1391 C C . TYR B 2 57 ? 19.301 25.992 25.674 1.00 45.57 58 TYR L C 1
ATOM 1392 O O . TYR B 2 57 ? 18.622 26.853 26.236 1.00 47.09 58 TYR L O 1
ATOM 1401 N N . TYR B 2 58 ? 20.034 25.098 26.334 1.00 49.29 59 TYR L N 1
ATOM 1402 C CA . TYR B 2 58 ? 20.036 24.995 27.795 1.00 43.26 59 TYR L CA 1
ATOM 1403 C C . TYR B 2 58 ? 18.609 24.855 28.321 1.00 43.37 59 TYR L C 1
ATOM 1404 O O . TYR B 2 58 ? 18.228 25.474 29.320 1.00 43.64 59 TYR L O 1
ATOM 1413 N N . ALA B 2 59 ? 17.830 24.057 27.593 1.00 34.68 60 ALA L N 1
ATOM 1414 C CA . ALA B 2 59 ? 16.485 23.636 27.971 1.00 33.35 60 ALA L CA 1
ATOM 1415 C C . ALA B 2 59 ? 15.424 24.733 27.875 1.00 42.70 60 ALA L C 1
ATOM 1416 O O . ALA B 2 59 ? 14.313 24.479 27.393 1.00 47.17 60 ALA L O 1
ATOM 1418 N N . SER B 2 60 ? 15.739 25.942 28.326 1.00 32.51 61 SER L N 1
ATOM 1419 C CA . SER B 2 60 ? 14.687 26.944 28.452 1.00 34.57 61 SER L CA 1
ATOM 1420 C C . SER B 2 60 ? 15.030 28.290 27.843 1.00 43.96 61 SER L C 1
ATOM 1421 O O . SER B 2 60 ? 14.234 29.219 27.929 1.00 52.70 61 SER L O 1
ATOM 1424 N N . THR B 2 61 ? 16.209 28.406 27.244 1.00 43.02 62 THR L N 1
ATOM 1425 C CA . THR B 2 61 ? 16.659 29.695 26.725 1.00 45.40 62 THR L CA 1
ATOM 1426 C C . THR B 2 61 ? 16.513 29.804 25.211 1.00 47.58 62 THR L C 1
ATOM 1427 O O . THR B 2 61 ? 17.150 29.069 24.462 1.00 52.21 62 THR L O 1
ATOM 1431 N N . GLY B 2 62 ? 15.691 30.746 24.765 1.00 49.33 63 GLY L N 1
ATOM 1432 C CA . GLY B 2 62 ? 15.422 30.907 23.350 1.00 42.85 63 GLY L CA 1
ATOM 1433 C C . GLY B 2 62 ? 16.521 31.620 22.587 1.00 43.81 63 GLY L C 1
ATOM 1434 O O . GLY B 2 62 ? 17.172 32.523 23.105 1.00 49.91 63 GLY L O 1
ATOM 1435 N N . GLN B 2 63 ? 16.734 31.197 21.348 1.00 47.29 64 GLN L N 1
ATOM 1436 C CA . GLN B 2 63 ? 17.676 31.858 20.462 1.00 44.47 64 GLN L CA 1
ATOM 1437 C C . GLN B 2 63 ? 17.086 33.193 20.021 1.00 52.56 64 GLN L C 1
ATOM 1438 O O . GLN B 2 63 ? 15.867 33.358 20.007 1.00 53.23 64 GLN L O 1
ATOM 1444 N N . SER B 2 64 ? 17.949 34.147 19.680 1.00 63.40 65 SER L N 1
ATOM 1445 C CA . SER B 2 64 ? 17.507 35.456 19.205 1.00 68.21 65 SER L CA 1
ATOM 1446 C C . SER B 2 64 ? 16.619 35.320 17.964 1.00 68.30 65 SER L C 1
ATOM 1447 O O . SER B 2 64 ? 16.923 34.545 17.052 1.00 72.04 65 SER L O 1
ATOM 1450 N N . GLY B 2 65 ? 15.507 36.051 17.950 1.00 59.77 66 GLY L N 1
ATOM 1451 C CA . GLY B 2 65 ? 14.587 36.029 16.823 1.00 64.26 66 GLY L CA 1
ATOM 1452 C C . GLY B 2 65 ? 13.540 34.928 16.861 1.00 70.86 66 GLY L C 1
ATOM 1453 O O . GLY B 2 65 ? 12.698 34.828 15.966 1.00 76.79 66 GLY L O 1
ATOM 1454 N N . VAL B 2 66 ? 13.586 34.103 17.903 1.00 59.43 67 VAL L N 1
ATOM 1455 C CA . VAL B 2 66 ? 12.596 33.049 18.089 1.00 47.93 67 VAL L CA 1
ATOM 1456 C C . VAL B 2 66 ? 11.402 33.607 18.837 1.00 44.47 67 VAL L C 1
ATOM 1457 O O . VAL B 2 66 ? 11.548 34.066 19.967 1.00 58.83 67 VAL L O 1
ATOM 1461 N N . PRO B 2 67 ? 10.215 33.578 18.211 1.00 39.82 68 PRO L N 1
ATOM 1462 C CA . PRO B 2 67 ? 9.014 34.147 18.840 1.00 52.44 68 PRO L CA 1
ATOM 1463 C C . PRO B 2 67 ? 8.710 33.528 20.208 1.00 53.22 68 PRO L C 1
ATOM 1464 O O . PRO B 2 67 ? 9.118 32.397 20.480 1.00 61.60 68 PRO L O 1
ATOM 1468 N N . ASP B 2 68 ? 8.003 34.270 21.056 1.00 54.21 69 ASP L N 1
ATOM 1469 C CA . ASP B 2 68 ? 7.767 33.848 22.434 1.00 57.14 69 ASP L CA 1
ATOM 1470 C C . ASP B 2 68 ? 6.815 32.665 22.549 1.00 59.63 69 ASP L C 1
ATOM 1471 O O . ASP B 2 68 ? 6.721 32.051 23.611 1.00 68.32 69 ASP L O 1
ATOM 1476 N N . ARG B 2 69 ? 6.119 32.343 21.463 1.00 46.20 70 ARG L N 1
ATOM 1477 C CA . ARG B 2 69 ? 5.223 31.192 21.440 1.00 41.24 70 ARG L CA 1
ATOM 1478 C C . ARG B 2 69 ? 5.970 29.897 21.772 1.00 50.04 70 ARG L C 1
ATOM 1479 O O . ARG B 2 69 ? 5.361 28.917 22.207 1.00 49.33 70 ARG L O 1
ATOM 1487 N N . PHE B 2 70 ? 7.279 29.889 21.523 1.00 46.37 71 PHE L N 1
ATOM 1488 C CA . PHE B 2 70 ? 8.106 28.716 21.782 1.00 40.04 71 PHE L CA 1
ATOM 1489 C C . PHE B 2 70 ? 8.689 28.740 23.188 1.00 38.32 71 PHE L C 1
ATOM 1490 O O . PHE B 2 70 ? 9.515 29.590 23.520 1.00 39.80 71 PHE L O 1
ATOM 1498 N N . ILE B 2 71 ? 8.241 27.803 24.013 1.00 43.27 72 ILE L N 1
ATOM 1499 C CA . ILE B 2 71 ? 8.693 27.718 25.392 1.00 47.02 72 ILE L CA 1
ATOM 1500 C C . ILE B 2 71 ? 9.264 26.343 25.688 1.00 48.14 72 ILE L C 1
ATOM 1501 O O . ILE B 2 71 ? 8.580 25.329 25.551 1.00 61.98 72 ILE L O 1
ATOM 1506 N N . GLY B 2 72 ? 10.525 26.314 26.092 1.00 39.70 73 GLY L N 1
ATOM 1507 C CA . GLY B 2 72 ? 11.146 25.089 26.550 1.00 34.60 73 GLY L CA 1
ATOM 1508 C C . GLY B 2 72 ? 11.112 25.023 28.065 1.00 38.58 73 GLY L C 1
ATOM 1509 O O . GLY B 2 72 ? 11.326 26.030 28.744 1.00 38.01 73 GLY L O 1
ATOM 1510 N N . SER B 2 73 ? 10.801 23.848 28.598 1.00 33.65 74 SER L N 1
ATOM 1511 C CA . SER B 2 73 ? 10.778 23.657 30.042 1.00 37.68 74 SER L CA 1
ATOM 1512 C C . SER B 2 73 ? 11.293 22.265 30.377 1.00 41.14 74 SER L C 1
ATOM 1513 O O . SER B 2 73 ? 11.512 21.443 29.483 1.00 36.74 74 SER L O 1
ATOM 1516 N N . GLY B 2 74 ? 11.520 22.010 31.658 1.00 37.57 75 GLY L N 1
ATOM 1517 C CA . GLY B 2 74 ? 11.961 20.700 32.072 1.00 37.33 75 GLY L CA 1
ATOM 1518 C C . GLY B 2 74 ? 13.330 20.695 32.707 1.00 39.16 75 GLY L C 1
ATOM 1519 O O . GLY B 2 74 ? 14.085 21.663 32.603 1.00 41.10 75 GLY L O 1
ATOM 1520 N N . SER B 2 75 ? 13.654 19.585 33.357 1.00 41.99 76 SER L N 1
ATOM 1521 C CA . SER B 2 75 ? 14.908 19.442 34.071 1.00 40.45 76 SER L CA 1
ATOM 1522 C C . SER B 2 75 ? 15.204 17.967 34.291 1.00 49.86 76 SER L C 1
ATOM 1523 O O . SER B 2 75 ? 14.294 17.139 34.281 1.00 56.45 76 SER L O 1
ATOM 1526 N N . GLY B 2 76 ? 16.477 17.630 34.460 1.00 44.21 77 GLY L N 1
ATOM 1527 C CA . GLY B 2 76 ? 16.857 16.258 34.739 1.00 48.59 77 GLY L CA 1
ATOM 1528 C C . GLY B 2 76 ? 16.709 15.321 33.554 1.00 51.38 77 GLY L C 1
ATOM 1529 O O . GLY B 2 76 ? 17.572 15.275 32.678 1.00 49.88 77 GLY L O 1
ATOM 1530 N N . THR B 2 77 ? 15.602 14.585 33.512 1.00 56.15 78 THR L N 1
ATOM 1531 C CA . THR B 2 77 ? 15.403 13.574 32.476 1.00 49.85 78 THR L CA 1
ATOM 1532 C C . THR B 2 77 ? 14.144 13.802 31.651 1.00 48.41 78 THR L C 1
ATOM 1533 O O . THR B 2 77 ? 13.923 13.117 30.657 1.00 56.70 78 THR L O 1
ATOM 1537 N N . ASP B 2 78 ? 13.321 14.760 32.061 1.00 52.98 79 ASP L N 1
ATOM 1538 C CA . ASP B 2 78 ? 12.062 15.040 31.370 1.00 48.16 79 ASP L CA 1
ATOM 1539 C C . ASP B 2 78 ? 12.026 16.460 30.839 1.00 39.66 79 ASP L C 1
ATOM 1540 O O . ASP B 2 78 ? 12.216 17.410 31.596 1.00 43.88 79 ASP L O 1
ATOM 1545 N N . PHE B 2 79 ? 11.778 16.604 29.540 1.00 31.63 80 PHE L N 1
ATOM 1546 C CA . PHE B 2 79 ? 11.785 17.922 28.912 1.00 36.11 80 PHE L CA 1
ATOM 1547 C C . PHE B 2 79 ? 10.599 18.122 27.974 1.00 40.15 80 PHE L C 1
ATOM 1548 O O . PHE B 2 79 ? 10.054 17.167 27.413 1.00 43.91 80 PHE L O 1
ATOM 1556 N N . THR B 2 80 ? 10.183 19.376 27.835 1.00 43.09 81 THR L N 1
ATOM 1557 C CA . THR B 2 80 ? 8.998 19.712 27.060 1.00 31.05 81 THR L CA 1
ATOM 1558 C C . THR B 2 80 ? 9.227 20.931 26.187 1.00 33.65 81 THR L C 1
ATOM 1559 O O . THR B 2 80 ? 9.756 21.944 26.650 1.00 48.87 81 THR L O 1
ATOM 1563 N N . LEU B 2 81 ? 8.838 20.826 24.922 1.00 33.25 82 LEU L N 1
ATOM 1564 C CA . LEU B 2 81 ? 8.774 21.982 24.031 1.00 39.05 82 LEU L CA 1
ATOM 1565 C C . LEU B 2 81 ? 7.315 22.369 23.846 1.00 43.24 82 LEU L C 1
ATOM 1566 O O . LEU B 2 81 ? 6.468 21.529 23.527 1.00 39.00 82 LEU L O 1
ATOM 1571 N N . THR B 2 82 ? 7.018 23.640 24.067 1.00 46.68 83 THR L N 1
ATOM 1572 C CA . THR B 2 82 ? 5.651 24.111 23.963 1.00 41.08 83 THR L CA 1
ATOM 1573 C C . THR B 2 82 ? 5.544 25.152 22.876 1.00 38.52 83 THR L C 1
ATOM 1574 O O . THR B 2 82 ? 6.359 26.070 22.809 1.00 50.55 83 THR L O 1
ATOM 1578 N N . ILE B 2 83 ? 4.558 24.994 22.003 1.00 35.70 84 ILE L N 1
ATOM 1579 C CA . ILE B 2 83 ? 4.240 26.046 21.049 1.00 45.76 84 ILE L CA 1
ATOM 1580 C C . ILE B 2 83 ? 2.811 26.502 21.305 1.00 47.45 84 ILE L C 1
ATOM 1581 O O . ILE B 2 83 ? 1.876 25.707 21.211 1.00 51.30 84 ILE L O 1
ATOM 1586 N N . SER B 2 84 ? 2.634 27.775 21.637 1.00 37.85 85 SER L N 1
ATOM 1587 C CA . SER B 2 84 ? 1.289 28.305 21.825 1.00 44.80 85 SER L CA 1
ATOM 1588 C C . SER B 2 84 ? 0.898 29.193 20.651 1.00 50.03 85 SER L C 1
ATOM 1589 O O . SER B 2 84 ? 1.768 29.768 19.992 1.00 47.86 85 SER L O 1
ATOM 1592 N N . ASP B 2 85 ? -0.406 29.285 20.390 1.00 48.99 86 ASP L N 1
ATOM 1593 C CA . ASP B 2 85 ? -0.928 30.079 19.279 1.00 50.96 86 ASP L CA 1
ATOM 1594 C C . ASP B 2 85 ? -0.217 29.656 18.000 1.00 47.49 86 ASP L C 1
ATOM 1595 O O . ASP B 2 85 ? 0.337 30.488 17.276 1.00 48.88 86 ASP L O 1
ATOM 1600 N N . VAL B 2 86 ? -0.217 28.352 17.747 1.00 39.32 87 VAL L N 1
ATOM 1601 C CA . VAL B 2 86 ? 0.567 27.788 16.657 1.00 41.94 87 VAL L CA 1
ATOM 1602 C C . VAL B 2 86 ? 0.170 28.424 15.327 1.00 43.50 87 VAL L C 1
ATOM 1603 O O . VAL B 2 86 ? -1.010 28.626 15.033 1.00 47.86 87 VAL L O 1
ATOM 1607 N N . GLN B 2 87 ? 1.182 28.756 14.536 1.00 45.51 88 GLN L N 1
ATOM 1608 C CA . GLN B 2 87 ? 0.994 29.489 13.290 1.00 40.58 88 GLN L CA 1
ATOM 1609 C C . GLN B 2 87 ? 1.263 28.624 12.071 1.00 44.68 88 GLN L C 1
ATOM 1610 O O . GLN B 2 87 ? 1.899 27.575 12.167 1.00 47.26 88 GLN L O 1
ATOM 1616 N N . ALA B 2 88 ? 0.781 29.082 10.922 1.00 41.99 89 ALA L N 1
ATOM 1617 C CA . ALA B 2 88 ? 0.962 28.353 9.681 1.00 39.42 89 ALA L CA 1
ATOM 1618 C C . ALA B 2 88 ? 2.442 28.120 9.402 1.00 44.84 89 ALA L C 1
ATOM 1619 O O . ALA B 2 88 ? 2.815 27.085 8.863 1.00 49.06 89 ALA L O 1
ATOM 1621 N N . GLU B 2 89 ? 3.271 29.082 9.805 1.00 55.70 90 GLU L N 1
ATOM 1622 C CA . GLU B 2 89 ? 4.722 29.055 9.594 1.00 41.75 90 GLU L CA 1
ATOM 1623 C C . GLU B 2 89 ? 5.431 28.022 10.465 1.00 38.60 90 GLU L C 1
ATOM 1624 O O . GLU B 2 89 ? 6.628 27.785 10.304 1.00 39.32 90 GLU L O 1
ATOM 1630 N N . ASP B 2 90 ? 4.701 27.437 11.409 1.00 34.22 91 ASP L N 1
ATOM 1631 C CA . ASP B 2 90 ? 5.293 26.484 12.342 1.00 42.85 91 ASP L CA 1
ATOM 1632 C C . ASP B 2 90 ? 5.358 25.074 11.757 1.00 45.21 91 ASP L C 1
ATOM 1633 O O . ASP B 2 90 ? 5.852 24.143 12.398 1.00 46.22 91 ASP L O 1
ATOM 1638 N N . LEU B 2 91 ? 4.832 24.928 10.545 1.00 42.17 92 LEU L N 1
ATOM 1639 C CA . LEU B 2 91 ? 4.929 23.688 9.791 1.00 37.68 92 LEU L CA 1
ATOM 1640 C C . LEU B 2 91 ? 6.385 23.249 9.649 1.00 36.86 92 LEU L C 1
ATOM 1641 O O . LEU B 2 91 ? 7.142 23.871 8.910 1.00 38.56 92 LEU L O 1
ATOM 1646 N N . ALA B 2 92 ? 6.772 22.184 10.354 1.00 36.42 93 ALA L N 1
ATOM 1647 C CA . ALA B 2 92 ? 8.169 21.748 10.377 1.00 28.36 93 ALA L CA 1
ATOM 1648 C C . ALA B 2 92 ? 8.394 20.409 11.079 1.00 38.90 93 ALA L C 1
ATOM 1649 O O . ALA B 2 92 ? 7.474 19.825 11.656 1.00 35.75 93 ALA L O 1
ATOM 1651 N N . ASP B 2 93 ? 9.641 19.945 11.038 1.00 42.88 94 ASP L N 1
ATOM 1652 C CA . ASP B 2 93 ? 10.101 18.869 11.915 1.00 32.19 94 ASP L CA 1
ATOM 1653 C C . ASP B 2 93 ? 10.773 19.483 13.140 1.00 31.19 94 ASP L C 1
ATOM 1654 O O . ASP B 2 93 ? 11.391 20.545 13.052 1.00 46.44 94 ASP L O 1
ATOM 1659 N N . TYR B 2 94 ? 10.607 18.840 14.289 1.00 32.09 95 TYR L N 1
ATOM 1660 C CA . TYR B 2 94 ? 11.203 19.311 15.536 1.00 27.81 95 TYR L CA 1
ATOM 1661 C C . TYR B 2 94 ? 12.016 18.199 16.183 1.00 33.39 95 TYR L C 1
ATOM 1662 O O . TYR B 2 94 ? 11.543 17.068 16.312 1.00 34.78 95 TYR L O 1
ATOM 1671 N N . TYR B 2 95 ? 13.234 18.526 16.603 1.00 42.07 96 TYR L N 1
ATOM 1672 C CA . TYR B 2 95 ? 14.129 17.552 17.232 1.00 36.50 96 TYR L CA 1
ATOM 1673 C C . TYR B 2 95 ? 14.653 18.066 18.561 1.00 38.05 96 TYR L C 1
ATOM 1674 O O . TYR B 2 95 ? 14.988 19.247 18.674 1.00 42.56 96 TYR L O 1
ATOM 1683 N N . CYS B 2 96 ? 14.740 17.187 19.558 1.00 38.40 97 CYS L N 1
ATOM 1684 C CA . CYS B 2 96 ? 15.493 17.512 20.766 1.00 36.48 97 CYS L CA 1
ATOM 1685 C C . CYS B 2 96 ? 16.918 17.011 20.605 1.00 45.40 97 CYS L C 1
ATOM 1686 O O . CYS B 2 96 ? 17.164 16.037 19.893 1.00 48.14 97 CYS L O 1
ATOM 1689 N N . LEU B 2 97 ? 17.856 17.710 21.235 1.00 42.50 98 LEU L N 1
ATOM 1690 C CA . LEU B 2 97 ? 19.253 17.306 21.225 1.00 31.99 98 LEU L CA 1
ATOM 1691 C C . LEU B 2 97 ? 19.868 17.411 22.613 1.00 37.97 98 LEU L C 1
ATOM 1692 O O . LEU B 2 97 ? 19.826 18.477 23.227 1.00 52.65 98 LEU L O 1
ATOM 1697 N N . GLN B 2 98 ? 20.447 16.319 23.105 1.00 28.10 99 GLN L N 1
ATOM 1698 C CA . GLN B 2 98 ? 21.230 16.376 24.338 1.00 29.82 99 GLN L CA 1
ATOM 1699 C C . GLN B 2 98 ? 22.704 16.503 24.014 1.00 37.46 99 GLN L C 1
ATOM 1700 O O . GLN B 2 98 ? 23.173 15.991 22.993 1.00 34.52 99 GLN L O 1
ATOM 1706 N N . HIS B 2 99 ? 23.442 17.176 24.885 1.00 36.65 100 HIS L N 1
ATOM 1707 C CA . HIS B 2 99 ? 24.881 17.214 24.735 1.00 33.71 100 HIS L CA 1
ATOM 1708 C C . HIS B 2 99 ? 25.559 17.220 26.103 1.00 41.27 100 HIS L C 1
ATOM 1709 O O . HIS B 2 99 ? 26.620 17.825 26.281 1.00 36.96 100 HIS L O 1
ATOM 1716 N N . TYR B 2 100 ? 24.949 16.529 27.067 1.00 36.56 101 TYR L N 1
ATOM 1717 C CA . TYR B 2 100 ? 25.534 16.414 28.403 1.00 40.68 101 TYR L CA 1
ATOM 1718 C C . TYR B 2 100 ? 26.813 15.583 28.336 1.00 45.43 101 TYR L C 1
ATOM 1719 O O . TYR B 2 100 ? 27.841 15.962 28.897 1.00 48.86 101 TYR L O 1
ATOM 1728 N N . ILE B 2 101 ? 26.747 14.464 27.619 1.00 48.45 102 ILE L N 1
ATOM 1729 C CA . ILE B 2 101 ? 27.906 13.601 27.392 1.00 39.44 102 ILE L CA 1
ATOM 1730 C C . ILE B 2 101 ? 27.935 13.148 25.935 1.00 39.35 102 ILE L C 1
ATOM 1731 O O . ILE B 2 101 ? 26.923 12.701 25.396 1.00 48.20 102 ILE L O 1
ATOM 1736 N N . SER B 2 102 ? 29.092 13.276 25.293 1.00 42.38 103 SER L N 1
ATOM 1737 C CA . SER B 2 102 ? 29.232 12.891 23.890 1.00 52.63 103 SER L CA 1
ATOM 1738 C C . SER B 2 102 ? 29.055 11.379 23.720 1.00 51.06 103 SER L C 1
ATOM 1739 O O . SER B 2 102 ? 29.371 10.609 24.627 1.00 48.45 103 SER L O 1
ATOM 1742 N N . PRO B 2 103 ? 28.533 10.947 22.561 1.00 53.73 104 PRO L N 1
ATOM 1743 C CA . PRO B 2 103 ? 28.105 11.799 21.451 1.00 46.24 104 PRO L CA 1
ATOM 1744 C C . PRO B 2 103 ? 26.757 12.450 21.699 1.00 47.44 104 PRO L C 1
ATOM 1745 O O . PRO B 2 103 ? 25.867 11.845 22.306 1.00 46.86 104 PRO L O 1
ATOM 1749 N N . PRO B 2 104 ? 26.597 13.683 21.225 1.00 43.89 105 PRO L N 1
ATOM 1750 C CA . PRO B 2 104 ? 25.273 14.296 21.295 1.00 36.73 105 PRO L CA 1
ATOM 1751 C C . PRO B 2 104 ? 24.280 13.478 20.485 1.00 32.39 105 PRO L C 1
ATOM 1752 O O . PRO B 2 104 ? 24.624 12.992 19.410 1.00 32.38 105 PRO L O 1
ATOM 1756 N N . THR B 2 105 ? 23.062 13.321 20.986 1.00 38.46 106 THR L N 1
ATOM 1757 C CA . THR B 2 105 ? 22.090 12.472 20.310 1.00 31.57 106 THR L CA 1
ATOM 1758 C C . THR B 2 105 ? 20.736 13.161 20.150 1.00 38.84 106 THR L C 1
ATOM 1759 O O . THR B 2 105 ? 20.302 13.921 21.019 1.00 38.37 106 THR L O 1
ATOM 1763 N N . PHE B 2 106 ? 20.082 12.889 19.023 1.00 42.00 107 PHE L N 1
ATOM 1764 C CA . PHE B 2 106 ? 18.801 13.503 18.689 1.00 24.05 107 PHE L CA 1
ATOM 1765 C C . PHE B 2 106 ? 17.623 12.595 19.039 1.00 37.48 107 PHE L C 1
ATOM 1766 O O . PHE B 2 106 ? 17.743 11.371 19.027 1.00 30.81 107 PHE L O 1
ATOM 1774 N N . GLY B 2 107 ? 16.473 13.197 19.324 1.00 35.90 108 GLY L N 1
ATOM 1775 C CA . GLY B 2 107 ? 15.230 12.450 19.388 1.00 26.89 108 GLY L CA 1
ATOM 1776 C C . GLY B 2 107 ? 14.837 12.061 17.974 1.00 33.99 108 GLY L C 1
ATOM 1777 O O . GLY B 2 107 ? 15.411 12.568 17.003 1.00 35.35 108 GLY L O 1
ATOM 1778 N N . ALA B 2 108 ? 13.863 11.167 17.845 1.00 38.37 109 ALA L N 1
ATOM 1779 C CA . ALA B 2 108 ? 13.479 10.661 16.534 1.00 25.08 109 ALA L CA 1
ATOM 1780 C C . ALA B 2 108 ? 12.753 11.726 15.701 1.00 37.03 109 ALA L C 1
ATOM 1781 O O . ALA B 2 108 ? 12.610 11.580 14.484 1.00 42.13 109 ALA L O 1
ATOM 1783 N N . GLY B 2 109 ? 12.296 12.789 16.359 1.00 28.47 110 GLY L N 1
ATOM 1784 C CA . GLY B 2 109 ? 11.659 13.900 15.673 1.00 34.03 110 GLY L CA 1
ATOM 1785 C C . GLY B 2 109 ? 10.147 13.966 15.800 1.00 37.30 110 GLY L C 1
ATOM 1786 O O . GLY B 2 109 ? 9.505 12.979 16.144 1.00 45.54 110 GLY L O 1
ATOM 1787 N N . THR B 2 110 ? 9.587 15.143 15.526 1.00 35.76 111 THR L N 1
ATOM 1788 C CA . THR B 2 110 ? 8.141 15.352 15.510 1.00 29.91 111 THR L CA 1
ATOM 1789 C C . THR B 2 110 ? 7.724 16.160 14.284 1.00 29.90 111 THR L C 1
ATOM 1790 O O . THR B 2 110 ? 8.131 17.307 14.131 1.00 42.22 111 THR L O 1
ATOM 1794 N N . LYS B 2 111 ? 6.923 15.558 13.408 1.00 34.82 112 LYS L N 1
ATOM 1795 C CA . LYS B 2 111 ? 6.393 16.279 12.255 1.00 32.81 112 LYS L CA 1
ATOM 1796 C C . LYS B 2 111 ? 5.131 17.012 12.667 1.00 35.60 112 LYS L C 1
ATOM 1797 O O . LYS B 2 111 ? 4.193 16.408 13.177 1.00 54.86 112 LYS L O 1
ATOM 1803 N N . LEU B 2 112 ? 5.119 18.323 12.467 1.00 35.51 113 LEU L N 1
ATOM 1804 C CA . LEU B 2 112 ? 3.956 19.132 12.811 1.00 35.20 113 LEU L CA 1
ATOM 1805 C C . LEU B 2 112 ? 3.297 19.682 11.566 1.00 40.91 113 LEU L C 1
ATOM 1806 O O . LEU B 2 112 ? 3.955 20.328 10.747 1.00 49.24 113 LEU L O 1
ATOM 1811 N N . GLU B 2 113 ? 2.002 19.424 11.422 1.00 44.08 114 GLU L N 1
ATOM 1812 C CA . GLU B 2 113 ? 1.233 19.975 10.311 1.00 47.37 114 GLU L CA 1
ATOM 1813 C C . GLU B 2 113 ? 0.115 20.844 10.864 1.00 47.23 114 GLU L C 1
ATOM 1814 O O . GLU B 2 113 ? -0.411 20.583 11.948 1.00 55.05 114 GLU L O 1
ATOM 1820 N N . LEU B 2 114 ? -0.262 21.867 10.108 1.00 42.47 115 LEU L N 1
ATOM 1821 C CA . LEU B 2 114 ? -1.284 22.793 10.564 1.00 38.94 115 LEU L CA 1
ATOM 1822 C C . LEU B 2 114 ? -2.525 22.700 9.710 1.00 40.23 115 LEU L C 1
ATOM 1823 O O . LEU B 2 114 ? -2.454 22.417 8.515 1.00 49.81 115 LEU L O 1
ATOM 1828 N N . LYS B 2 115 ? -3.661 22.959 10.344 1.00 42.37 116 LYS L N 1
ATOM 1829 C CA . LYS B 2 115 ? -4.945 22.997 9.671 1.00 44.42 116 LYS L CA 1
ATOM 1830 C C . LYS B 2 115 ? -5.630 24.327 9.980 1.00 48.96 116 LYS L C 1
ATOM 1831 O O . LYS B 2 115 ? -5.220 25.038 10.896 1.00 45.10 116 LYS L O 1
ATOM 1837 N N . ALA B 2 116 ? -6.656 24.678 9.211 1.00 52.11 117 ALA L N 1
ATOM 1838 C CA . ALA B 2 116 ? -7.389 25.910 9.475 1.00 53.26 117 ALA L CA 1
ATOM 1839 C C . ALA B 2 116 ? -8.119 25.811 10.815 1.00 68.69 117 ALA L C 1
ATOM 1840 O O . ALA B 2 116 ? -8.356 24.712 11.322 1.00 45.91 117 ALA L O 1
ATOM 1842 N N . ALA B 2 117 ? -8.457 26.961 11.391 1.00 59.29 118 ALA L N 1
ATOM 1843 C CA . ALA B 2 117 ? -9.214 27.003 12.641 1.00 61.88 118 ALA L CA 1
ATOM 1844 C C . ALA B 2 117 ? -10.690 27.298 12.371 1.00 67.42 118 ALA L C 1
ATOM 1845 O O . ALA B 2 117 ? -11.536 26.401 12.416 1.00 75.09 118 ALA L O 1
ATOM 1847 N N . SER C 3 4 ? 22.733 6.269 47.357 1.00 74.29 26 SER A N 1
ATOM 1848 C CA . SER C 3 4 ? 23.831 5.326 47.523 1.00 78.97 26 SER A CA 1
ATOM 1849 C C . SER C 3 4 ? 25.173 6.040 47.362 1.00 90.79 26 SER A C 1
ATOM 1850 O O . SER C 3 4 ? 25.245 7.103 46.751 1.00 92.01 26 SER A O 1
ATOM 1853 N N . HIS C 3 5 ? 26.234 5.462 47.916 1.00 97.47 27 HIS A N 1
ATOM 1854 C CA . HIS C 3 5 ? 27.567 6.030 47.754 1.00 93.78 27 HIS A CA 1
ATOM 1855 C C . HIS C 3 5 ? 28.074 5.815 46.334 1.00 96.07 27 HIS A C 1
ATOM 1856 O O . HIS C 3 5 ? 28.635 6.724 45.718 1.00 95.21 27 HIS A O 1
ATOM 1863 N N . LEU C 3 6 ? 27.882 4.604 45.822 1.00 91.94 28 LEU A N 1
ATOM 1864 C CA . LEU C 3 6 ? 28.249 4.287 44.447 1.00 82.81 28 LEU A CA 1
ATOM 1865 C C . LEU C 3 6 ? 27.475 5.175 43.477 1.00 80.95 28 LEU A C 1
ATOM 1866 O O . LEU C 3 6 ? 27.981 5.551 42.421 1.00 69.58 28 LEU A O 1
ATOM 1871 N N . GLU C 3 7 ? 26.237 5.491 43.843 1.00 87.60 29 GLU A N 1
ATOM 1872 C CA . GLU C 3 7 ? 25.412 6.396 43.060 1.00 88.90 29 GLU A CA 1
ATOM 1873 C C . GLU C 3 7 ? 26.076 7.767 42.987 1.00 82.63 29 GLU A C 1
ATOM 1874 O O . GLU C 3 7 ? 26.106 8.399 41.931 1.00 84.38 29 GLU A O 1
ATOM 1880 N N . GLN C 3 8 ? 26.624 8.210 44.114 1.00 79.93 30 GLN A N 1
ATOM 1881 C CA . GLN C 3 8 ? 27.264 9.520 44.190 1.00 80.79 30 GLN A CA 1
ATOM 1882 C C . GLN C 3 8 ? 28.555 9.558 43.374 1.00 71.93 30 GLN A C 1
ATOM 1883 O O . GLN C 3 8 ? 28.848 10.549 42.708 1.00 74.54 30 GLN A O 1
ATOM 1889 N N . LEU C 3 9 ? 29.324 8.477 43.429 1.00 67.58 31 LEU A N 1
ATOM 1890 C CA . LEU C 3 9 ? 30.588 8.398 42.701 1.00 58.04 31 LEU A CA 1
ATOM 1891 C C . LEU C 3 9 ? 30.367 8.488 41.199 1.00 67.38 31 LEU A C 1
ATOM 1892 O O . LEU C 3 9 ? 31.066 9.220 40.496 1.00 69.69 31 LEU A O 1
ATOM 1897 N N . LEU C 3 10 ? 29.386 7.735 40.718 1.00 73.66 32 LEU A N 1
ATOM 1898 C CA . LEU C 3 10 ? 29.053 7.713 39.304 1.00 63.76 32 LEU A CA 1
ATOM 1899 C C . LEU C 3 10 ? 28.713 9.115 38.804 1.00 64.18 32 LEU A C 1
ATOM 1900 O O . LEU C 3 10 ? 29.182 9.536 37.747 1.00 66.96 32 LEU A O 1
ATOM 1905 N N . MET C 3 11 ? 27.916 9.837 39.586 1.00 63.59 33 MET A N 1
ATOM 1906 C CA . MET C 3 11 ? 27.512 11.200 39.247 1.00 54.89 33 MET A CA 1
ATOM 1907 C C . MET C 3 11 ? 28.700 12.140 39.089 1.00 67.36 33 MET A C 1
ATOM 1908 O O . MET C 3 11 ? 28.768 12.909 38.130 1.00 74.81 33 MET A O 1
ATOM 1913 N N . ASP C 3 12 ? 29.629 12.078 40.039 1.00 72.42 34 ASP A N 1
ATOM 1914 C CA . ASP C 3 12 ? 30.779 12.975 40.042 1.00 70.92 34 ASP A CA 1
ATOM 1915 C C . ASP C 3 12 ? 31.672 12.706 38.839 1.00 62.87 34 ASP A C 1
ATOM 1916 O O . ASP C 3 12 ? 32.189 13.639 38.220 1.00 60.70 34 ASP A O 1
ATOM 1921 N N . LEU C 3 13 ? 31.836 11.433 38.496 1.00 63.22 35 LEU A N 1
ATOM 1922 C CA . LEU C 3 13 ? 32.624 11.059 37.325 1.00 54.09 35 LEU A CA 1
ATOM 1923 C C . LEU C 3 13 ? 31.958 11.575 36.058 1.00 47.42 35 LEU A C 1
ATOM 1924 O O . LEU C 3 13 ? 32.610 12.159 35.194 1.00 49.43 35 LEU A O 1
ATOM 1929 N N . GLN C 3 14 ? 30.654 11.354 35.952 1.00 46.02 36 GLN A N 1
ATOM 1930 C CA . GLN C 3 14 ? 29.902 11.797 34.785 1.00 49.94 36 GLN A CA 1
ATOM 1931 C C . GLN C 3 14 ? 29.873 13.320 34.675 1.00 49.95 36 GLN A C 1
ATOM 1932 O O . GLN C 3 14 ? 29.812 13.862 33.574 1.00 56.89 36 GLN A O 1
ATOM 1938 N N . GLU C 3 15 ? 29.900 14.011 35.810 1.00 47.63 37 GLU A N 1
ATOM 1939 C CA . GLU C 3 15 ? 29.949 15.469 35.791 1.00 49.02 37 GLU A CA 1
ATOM 1940 C C . GLU C 3 15 ? 31.271 15.940 35.206 1.00 51.02 37 GLU A C 1
ATOM 1941 O O . GLU C 3 15 ? 31.297 16.836 34.360 1.00 55.53 37 GLU A O 1
ATOM 1947 N N . LEU C 3 16 ? 32.364 15.325 35.652 1.00 41.57 38 LEU A N 1
ATOM 1948 C CA . LEU C 3 16 ? 33.689 15.628 35.119 1.00 46.90 38 LEU A CA 1
ATOM 1949 C C . LEU C 3 16 ? 33.770 15.368 33.626 1.00 51.02 38 LEU A C 1
ATOM 1950 O O . LEU C 3 16 ? 34.227 16.222 32.868 1.00 62.72 38 LEU A O 1
ATOM 1955 N N . LEU C 3 17 ? 33.331 14.187 33.208 1.00 45.22 39 LEU A N 1
ATOM 1956 C CA . LEU C 3 17 ? 33.337 13.831 31.797 1.00 44.97 39 LEU A CA 1
ATOM 1957 C C . LEU C 3 17 ? 32.552 14.852 30.996 1.00 41.56 39 LEU A C 1
ATOM 1958 O O . LEU C 3 17 ? 32.975 15.267 29.918 1.00 47.21 39 LEU A O 1
ATOM 1963 N N . SER C 3 18 ? 31.415 15.267 31.540 1.00 40.11 40 SER A N 1
ATOM 1964 C CA . SER C 3 18 ? 30.571 16.245 30.869 1.00 41.63 40 SER A CA 1
ATOM 1965 C C . SER C 3 18 ? 31.317 17.551 30.602 1.00 47.09 40 SER A C 1
ATOM 1966 O O . SER C 3 18 ? 31.280 18.079 29.487 1.00 47.66 40 SER A O 1
ATOM 1969 N N . ARG C 3 19 ? 31.996 18.064 31.625 1.00 38.99 41 ARG A N 1
ATOM 1970 C CA . ARG C 3 19 ? 32.721 19.321 31.504 1.00 38.57 41 ARG A CA 1
ATOM 1971 C C . ARG C 3 19 ? 33.817 19.221 30.452 1.00 43.23 41 ARG A C 1
ATOM 1972 O O . ARG C 3 19 ? 34.026 20.135 29.660 1.00 47.82 41 ARG A O 1
ATOM 1980 N N . MET C 3 20 ? 34.522 18.101 30.444 1.00 45.73 42 MET A N 1
ATOM 1981 C CA . MET C 3 20 ? 35.627 17.935 29.522 1.00 34.72 42 MET A CA 1
ATOM 1982 C C . MET C 3 20 ? 35.127 17.742 28.093 1.00 39.06 42 MET A C 1
ATOM 1983 O O . MET C 3 20 ? 35.873 17.919 27.136 1.00 45.53 42 MET A O 1
ATOM 1988 N N . GLU C 3 21 ? 33.852 17.414 27.944 1.00 43.63 43 GLU A N 1
ATOM 1989 C CA . GLU C 3 21 ? 33.288 17.218 26.620 1.00 41.40 43 GLU A CA 1
ATOM 1990 C C . GLU C 3 21 ? 32.525 18.443 26.117 1.00 41.93 43 GLU A C 1
ATOM 1991 O O . GLU C 3 21 ? 32.173 18.514 24.937 1.00 39.93 43 GLU A O 1
ATOM 1997 N N . ASN C 3 22 ? 32.312 19.424 26.990 1.00 43.05 44 ASN A N 1
ATOM 1998 C CA . ASN C 3 22 ? 31.525 20.599 26.622 1.00 40.99 44 ASN A CA 1
ATOM 1999 C C . ASN C 3 22 ? 32.335 21.899 26.589 1.00 45.47 44 ASN A C 1
ATOM 2000 O O . ASN C 3 22 ? 31.975 22.842 25.878 1.00 48.79 44 ASN A O 1
ATOM 2005 N N . TYR C 3 23 ? 33.412 21.956 27.365 1.00 44.35 45 TYR A N 1
ATOM 2006 C CA . TYR C 3 23 ? 34.240 23.158 27.441 1.00 48.65 45 TYR A CA 1
ATOM 2007 C C . TYR C 3 23 ? 35.439 23.051 26.496 1.00 50.03 45 TYR A C 1
ATOM 2008 O O . TYR C 3 23 ? 36.312 22.197 26.675 1.00 55.83 45 TYR A O 1
ATOM 2017 N N . ARG C 3 24 ? 35.479 23.937 25.507 1.00 43.59 46 ARG A N 1
ATOM 2018 C CA . ARG C 3 24 ? 36.473 23.898 24.436 1.00 46.61 46 ARG A CA 1
ATOM 2019 C C . ARG C 3 24 ? 37.923 23.921 24.928 1.00 45.86 46 ARG A C 1
ATOM 2020 O O . ARG C 3 24 ? 38.787 23.232 24.382 1.00 43.33 46 ARG A O 1
ATOM 2028 N N . ASN C 3 25 ? 38.186 24.716 25.958 1.00 39.67 47 ASN A N 1
ATOM 2029 C CA . ASN C 3 25 ? 39.556 24.945 26.389 1.00 49.39 47 ASN A CA 1
ATOM 2030 C C . ASN C 3 25 ? 40.092 23.858 27.325 1.00 49.00 47 ASN A C 1
ATOM 2031 O O . ASN C 3 25 ? 41.218 23.949 27.801 1.00 54.45 47 ASN A O 1
ATOM 2036 N N . LEU C 3 26 ? 39.294 22.832 27.596 1.00 48.66 48 LEU A N 1
ATOM 2037 C CA . LEU C 3 26 ? 39.775 21.713 28.404 1.00 44.41 48 LEU A CA 1
ATOM 2038 C C . LEU C 3 26 ? 40.423 20.678 27.489 1.00 42.57 48 LEU A C 1
ATOM 2039 O O . LEU C 3 26 ? 39.950 19.549 27.361 1.00 53.53 48 LEU A O 1
ATOM 2044 N N . LYS C 3 27 ? 41.527 21.065 26.864 1.00 40.70 49 LYS A N 1
ATOM 2045 C CA . LYS C 3 27 ? 42.130 20.245 25.823 1.00 44.13 49 LYS A CA 1
ATOM 2046 C C . LYS C 3 27 ? 43.026 19.129 26.350 1.00 50.13 49 LYS A C 1
ATOM 2047 O O . LYS C 3 27 ? 43.028 18.028 25.798 1.00 48.67 49 LYS A O 1
ATOM 2053 N N . LEU C 3 28 ? 43.796 19.410 27.397 1.00 58.13 50 LEU A N 1
ATOM 2054 C CA . LEU C 3 28 ? 44.693 18.402 27.962 1.00 58.13 50 LEU A CA 1
ATOM 2055 C C . LEU C 3 28 ? 43.985 17.083 28.314 1.00 55.79 50 LEU A C 1
ATOM 2056 O O . LEU C 3 28 ? 44.429 16.015 27.882 1.00 51.77 50 LEU A O 1
ATOM 2061 N N . PRO C 3 29 ? 42.865 17.141 29.061 1.00 55.85 51 PRO A N 1
ATOM 2062 C CA . PRO C 3 29 ? 42.234 15.855 29.391 1.00 53.36 51 PRO A CA 1
ATOM 2063 C C . PRO C 3 29 ? 41.606 15.143 28.202 1.00 48.01 51 PRO A C 1
ATOM 2064 O O . PRO C 3 29 ? 41.115 14.023 28.343 1.00 46.93 51 PRO A O 1
ATOM 2068 N N . ARG C 3 30 ? 41.668 15.767 27.035 1.00 50.64 52 ARG A N 1
ATOM 2069 C CA . ARG C 3 30 ? 40.986 15.253 25.856 1.00 44.11 52 ARG A CA 1
ATOM 2070 C C . ARG C 3 30 ? 41.980 14.712 24.827 1.00 49.23 52 ARG A C 1
ATOM 2071 O O . ARG C 3 30 ? 41.646 13.825 24.046 1.00 59.55 52 ARG A O 1
ATOM 2079 N N . MET C 3 31 ? 43.205 15.232 24.846 1.00 45.33 53 MET A N 1
ATOM 2080 C CA . MET C 3 31 ? 44.141 15.027 23.744 1.00 46.51 53 MET A CA 1
ATOM 2081 C C . MET C 3 31 ? 45.407 14.236 24.093 1.00 55.66 53 MET A C 1
ATOM 2082 O O . MET C 3 31 ? 46.052 13.672 23.211 1.00 61.50 53 MET A O 1
ATOM 2087 N N . LEU C 3 32 ? 45.781 14.211 25.365 1.00 55.78 54 LEU A N 1
ATOM 2088 C CA . LEU C 3 32 ? 47.026 13.557 25.761 1.00 55.86 54 LEU A CA 1
ATOM 2089 C C . LEU C 3 32 ? 46.781 12.262 26.530 1.00 58.51 54 LEU A C 1
ATOM 2090 O O . LEU C 3 32 ? 45.915 12.204 27.401 1.00 63.56 54 LEU A O 1
ATOM 2095 N N . THR C 3 33 ? 47.538 11.221 26.203 1.00 57.76 55 THR A N 1
ATOM 2096 C CA . THR C 3 33 ? 47.392 9.950 26.902 1.00 56.99 55 THR A CA 1
ATOM 2097 C C . THR C 3 33 ? 48.387 9.815 28.050 1.00 60.33 55 THR A C 1
ATOM 2098 O O . THR C 3 33 ? 49.542 10.223 27.936 1.00 74.06 55 THR A O 1
ATOM 2102 N N . PHE C 3 34 ? 47.933 9.222 29.148 1.00 54.40 56 PHE A N 1
ATOM 2103 C CA . PHE C 3 34 ? 48.798 8.905 30.277 1.00 61.61 56 PHE A CA 1
ATOM 2104 C C . PHE C 3 34 ? 48.692 7.416 30.568 1.00 67.23 56 PHE A C 1
ATOM 2105 O O . PHE C 3 34 ? 47.776 6.749 30.091 1.00 68.96 56 PHE A O 1
ATOM 2113 N N . LYS C 3 35 ? 49.623 6.894 31.356 1.00 73.86 57 LYS A N 1
ATOM 2114 C CA . LYS C 3 35 ? 49.529 5.509 31.795 1.00 70.72 57 LYS A CA 1
ATOM 2115 C C . LYS C 3 35 ? 48.622 5.428 33.020 1.00 67.31 57 LYS A C 1
ATOM 2116 O O . LYS C 3 35 ? 49.012 5.839 34.113 1.00 65.11 57 LYS A O 1
ATOM 2122 N N . PHE C 3 36 ? 47.418 4.892 32.837 1.00 67.44 58 PHE A N 1
ATOM 2123 C CA . PHE C 3 36 ? 46.453 4.804 33.924 1.00 59.19 58 PHE A CA 1
ATOM 2124 C C . PHE C 3 36 ? 46.145 3.372 34.336 1.00 78.15 58 PHE A C 1
ATOM 2125 O O . PHE C 3 36 ? 46.326 2.433 33.561 1.00 78.82 58 PHE A O 1
ATOM 2133 N N . TYR C 3 37 ? 45.674 3.220 35.570 1.00 74.73 59 TYR A N 1
ATOM 2134 C CA . TYR C 3 37 ? 45.063 1.976 36.018 1.00 70.82 59 TYR A CA 1
ATOM 2135 C C . TYR C 3 37 ? 43.624 1.934 35.503 1.00 72.14 59 TYR A C 1
ATOM 2136 O O . TYR C 3 37 ? 42.811 2.793 35.840 1.00 71.73 59 TYR A O 1
ATOM 2145 N N . LEU C 3 38 ? 43.309 0.940 34.684 1.00 72.82 60 LEU A N 1
ATOM 2146 C CA . LEU C 3 38 ? 41.962 0.814 34.144 1.00 66.21 60 LEU A CA 1
ATOM 2147 C C . LEU C 3 38 ? 41.280 -0.434 34.684 1.00 80.84 60 LEU A C 1
ATOM 2148 O O . LEU C 3 38 ? 41.942 -1.429 34.981 1.00 89.48 60 LEU A O 1
ATOM 2153 N N . PRO C 3 39 ? 39.949 -0.383 34.831 1.00 84.82 61 PRO A N 1
ATOM 2154 C CA . PRO C 3 39 ? 39.254 -1.569 35.328 1.00 85.77 61 PRO A CA 1
ATOM 2155 C C . PRO C 3 39 ? 39.099 -2.609 34.231 1.00 89.00 61 PRO A C 1
ATOM 2156 O O . PRO C 3 39 ? 38.823 -2.256 33.082 1.00 83.08 61 PRO A O 1
ATOM 2160 N N . LYS C 3 40 ? 39.305 -3.872 34.582 1.00 99.34 62 LYS A N 1
ATOM 2161 C CA . LYS C 3 40 ? 39.117 -4.968 33.643 1.00 106.68 62 LYS A CA 1
ATOM 2162 C C . LYS C 3 40 ? 37.734 -5.583 33.833 1.00 114.84 62 LYS A C 1
ATOM 2163 O O . LYS C 3 40 ? 36.826 -4.942 34.367 1.00 108.79 62 LYS A O 1
ATOM 2165 N N . GLN C 3 41 ? 37.582 -6.829 33.394 1.00 125.17 63 GLN A N 1
ATOM 2166 C CA . GLN C 3 41 ? 36.350 -7.575 33.619 1.00 126.95 63 GLN A CA 1
ATOM 2167 C C . GLN C 3 41 ? 36.179 -7.833 35.110 1.00 133.97 63 GLN A C 1
ATOM 2168 O O . GLN C 3 41 ? 35.057 -7.889 35.616 1.00 129.68 63 GLN A O 1
ATOM 2170 N N . ALA C 3 42 ? 37.302 -7.988 35.808 1.00 144.77 64 ALA A N 1
ATOM 2171 C CA . ALA C 3 42 ? 37.286 -8.153 37.256 1.00 149.81 64 ALA A CA 1
ATOM 2172 C C . ALA C 3 42 ? 36.690 -6.901 37.882 1.00 144.55 64 ALA A C 1
ATOM 2173 O O . ALA C 3 42 ? 37.167 -5.789 37.653 1.00 145.33 64 ALA A O 1
ATOM 2175 N N . THR C 3 43 ? 35.642 -7.087 38.673 1.00 135.64 65 THR A N 1
ATOM 2176 C CA . THR C 3 43 ? 34.867 -5.957 39.152 1.00 123.48 65 THR A CA 1
ATOM 2177 C C . THR C 3 43 ? 34.468 -6.129 40.616 1.00 116.03 65 THR A C 1
ATOM 2178 O O . THR C 3 43 ? 33.569 -6.904 40.945 1.00 110.90 65 THR A O 1
ATOM 2182 N N . GLU C 3 44 ? 35.148 -5.389 41.486 1.00 112.44 66 GLU A N 1
ATOM 2183 C CA . GLU C 3 44 ? 34.907 -5.438 42.925 1.00 107.49 66 GLU A CA 1
ATOM 2184 C C . GLU C 3 44 ? 35.257 -4.107 43.574 1.00 103.09 66 GLU A C 1
ATOM 2185 O O . GLU C 3 44 ? 36.117 -3.370 43.085 1.00 100.07 66 GLU A O 1
ATOM 2191 N N . LEU C 3 45 ? 34.581 -3.804 44.675 1.00 97.41 67 LEU A N 1
ATOM 2192 C CA . LEU C 3 45 ? 34.777 -2.549 45.389 1.00 93.26 67 LEU A CA 1
ATOM 2193 C C . LEU C 3 45 ? 36.222 -2.363 45.847 1.00 95.82 67 LEU A C 1
ATOM 2194 O O . LEU C 3 45 ? 36.691 -1.235 45.985 1.00 95.54 67 LEU A O 1
ATOM 2199 N N . LYS C 3 46 ? 36.921 -3.467 46.092 1.00 102.30 68 LYS A N 1
ATOM 2200 C CA . LYS C 3 46 ? 38.340 -3.415 46.436 1.00 99.17 68 LYS A CA 1
ATOM 2201 C C . LYS C 3 46 ? 39.143 -2.731 45.336 1.00 92.64 68 LYS A C 1
ATOM 2202 O O . LYS C 3 46 ? 40.098 -2.009 45.611 1.00 89.84 68 LYS A O 1
ATOM 2208 N N . ASP C 3 47 ? 38.744 -2.959 44.088 1.00 91.47 69 ASP A N 1
ATOM 2209 C CA . ASP C 3 47 ? 39.465 -2.428 42.934 1.00 88.23 69 ASP A CA 1
ATOM 2210 C C . ASP C 3 47 ? 39.432 -0.899 42.842 1.00 86.58 69 ASP A C 1
ATOM 2211 O O . ASP C 3 47 ? 40.097 -0.313 41.989 1.00 91.68 69 ASP A O 1
ATOM 2216 N N . LEU C 3 48 ? 38.660 -0.256 43.711 1.00 89.05 70 LEU A N 1
ATOM 2217 C CA . LEU C 3 48 ? 38.540 1.200 43.696 1.00 87.24 70 LEU A CA 1
ATOM 2218 C C . LEU C 3 48 ? 39.779 1.891 44.258 1.00 91.86 70 LEU A C 1
ATOM 2219 O O . LEU C 3 48 ? 39.926 3.108 44.136 1.00 96.01 70 LEU A O 1
ATOM 2224 N N . GLN C 3 49 ? 40.656 1.119 44.891 1.00 92.21 71 GLN A N 1
ATOM 2225 C CA . GLN C 3 49 ? 41.942 1.639 45.340 1.00 94.56 71 GLN A CA 1
ATOM 2226 C C . GLN C 3 49 ? 42.742 2.135 44.133 1.00 92.91 71 GLN A C 1
ATOM 2227 O O . GLN C 3 49 ? 43.429 3.157 44.203 1.00 91.18 71 GLN A O 1
ATOM 2233 N N . CYS C 3 50 ? 42.629 1.404 43.024 1.00 85.81 72 CYS A N 1
ATOM 2234 C CA . CYS C 3 50 ? 43.265 1.778 41.764 1.00 83.92 72 CYS A CA 1
ATOM 2235 C C . CYS C 3 50 ? 42.835 3.171 41.325 1.00 78.10 72 CYS A C 1
ATOM 2236 O O . CYS C 3 50 ? 43.639 3.952 40.813 1.00 81.03 72 CYS A O 1
ATOM 2239 N N . LEU C 3 51 ? 41.557 3.468 41.523 1.00 73.89 73 LEU A N 1
ATOM 2240 C CA . LEU C 3 51 ? 41.011 4.773 41.188 1.00 67.90 73 LEU A CA 1
ATOM 2241 C C . LEU C 3 51 ? 41.559 5.845 42.122 1.00 68.08 73 LEU A C 1
ATOM 2242 O O . LEU C 3 51 ? 41.853 6.963 41.700 1.00 64.14 73 LEU A O 1
ATOM 2247 N N . GLU C 3 52 ? 41.683 5.501 43.399 1.00 68.10 74 GLU A N 1
ATOM 2248 C CA . GLU C 3 52 ? 42.176 6.444 44.393 1.00 76.82 74 GLU A CA 1
ATOM 2249 C C . GLU C 3 52 ? 43.649 6.793 44.160 1.00 82.99 74 GLU A C 1
ATOM 2250 O O . GLU C 3 52 ? 44.080 7.919 44.424 1.00 80.23 74 GLU A O 1
ATOM 2256 N N . ASP C 3 53 ? 44.414 5.826 43.658 1.00 85.02 75 ASP A N 1
ATOM 2257 C CA . ASP C 3 53 ? 45.841 6.025 43.414 1.00 79.27 75 ASP A CA 1
ATOM 2258 C C . ASP C 3 53 ? 46.075 7.007 42.275 1.00 76.93 75 ASP A C 1
ATOM 2259 O O . ASP C 3 53 ? 47.153 7.589 42.153 1.00 73.59 75 ASP A O 1
ATOM 2264 N N . GLU C 3 54 ? 45.056 7.195 41.445 1.00 71.63 76 GLU A N 1
ATOM 2265 C CA . GLU C 3 54 ? 45.182 8.077 40.298 1.00 68.84 76 GLU A CA 1
ATOM 2266 C C . GLU C 3 54 ? 44.655 9.480 40.594 1.00 68.40 76 GLU A C 1
ATOM 2267 O O . GLU C 3 54 ? 44.815 10.387 39.779 1.00 66.45 76 GLU A O 1
ATOM 2273 N N . LEU C 3 55 ? 44.042 9.658 41.763 1.00 65.66 77 LEU A N 1
ATOM 2274 C CA . LEU C 3 55 ? 43.462 10.949 42.139 1.00 64.28 77 LEU A CA 1
ATOM 2275 C C . LEU C 3 55 ? 44.521 12.037 42.305 1.00 68.64 77 LEU A C 1
ATOM 2276 O O . LEU C 3 55 ? 44.261 13.208 42.020 1.00 77.80 77 LEU A O 1
ATOM 2281 N N . GLY C 3 56 ? 45.702 11.647 42.775 1.00 69.08 78 GLY A N 1
ATOM 2282 C CA . GLY C 3 56 ? 46.842 12.547 42.846 1.00 66.97 78 GLY A CA 1
ATOM 2283 C C . GLY C 3 56 ? 47.169 13.212 41.517 1.00 74.04 78 GLY A C 1
ATOM 2284 O O . GLY C 3 56 ? 47.135 14.440 41.412 1.00 71.69 78 GLY A O 1
ATOM 2285 N N . PRO C 3 57 ? 47.516 12.404 40.498 1.00 78.48 79 PRO A N 1
ATOM 2286 C CA . PRO C 3 57 ? 47.730 12.880 39.124 1.00 74.67 79 PRO A CA 1
ATOM 2287 C C . PRO C 3 57 ? 46.549 13.668 38.554 1.00 67.88 79 PRO A C 1
ATOM 2288 O O . PRO C 3 57 ? 46.749 14.691 37.895 1.00 66.49 79 PRO A O 1
ATOM 2292 N N . LEU C 3 58 ? 45.334 13.191 38.817 1.00 64.90 80 LEU A N 1
ATOM 2293 C CA . LEU C 3 58 ? 44.124 13.800 38.275 1.00 56.14 80 LEU A CA 1
ATOM 2294 C C . LEU C 3 58 ? 43.935 15.237 38.744 1.00 66.33 80 LEU A C 1
ATOM 2295 O O . LEU C 3 58 ? 43.489 16.095 37.975 1.00 72.87 80 LEU A O 1
ATOM 2300 N N . ARG C 3 59 ? 44.269 15.500 40.004 1.00 66.42 81 ARG A N 1
ATOM 2301 C CA . ARG C 3 59 ? 44.177 16.855 40.524 1.00 70.56 81 ARG A CA 1
ATOM 2302 C C . ARG C 3 59 ? 45.125 17.767 39.755 1.00 69.87 81 ARG A C 1
ATOM 2303 O O . ARG C 3 59 ? 44.753 18.876 39.370 1.00 77.19 81 ARG A O 1
ATOM 2311 N N . HIS C 3 60 ? 46.346 17.291 39.530 1.00 61.82 82 HIS A N 1
ATOM 2312 C CA . HIS C 3 60 ? 47.337 18.052 38.775 1.00 65.08 82 HIS A CA 1
ATOM 2313 C C . HIS C 3 60 ? 46.850 18.345 37.355 1.00 59.30 82 HIS A C 1
ATOM 2314 O O . HIS C 3 60 ? 47.087 19.429 36.826 1.00 58.96 82 HIS A O 1
ATOM 2321 N N . VAL C 3 61 ? 46.166 17.379 36.746 1.00 56.00 83 VAL A N 1
ATOM 2322 C CA . VAL C 3 61 ? 45.558 17.586 35.436 1.00 58.33 83 VAL A CA 1
ATOM 2323 C C . VAL C 3 61 ? 44.567 18.738 35.500 1.00 60.48 83 VAL A C 1
ATOM 2324 O O . VAL C 3 61 ? 44.639 19.674 34.701 1.00 64.33 83 VAL A O 1
ATOM 2328 N N . LEU C 3 62 ? 43.663 18.681 36.473 1.00 54.79 84 LEU A N 1
ATOM 2329 C CA . LEU C 3 62 ? 42.614 19.682 36.583 1.00 62.12 84 LEU A CA 1
ATOM 2330 C C . LEU C 3 62 ? 43.179 21.044 36.960 1.00 68.76 84 LEU A C 1
ATOM 2331 O O . LEU C 3 62 ? 42.755 22.067 36.421 1.00 71.97 84 LEU A O 1
ATOM 2336 N N . ASP C 3 63 ? 44.128 21.056 37.889 1.00 72.60 85 ASP A N 1
ATOM 2337 C CA . ASP C 3 63 ? 44.773 22.298 38.292 1.00 74.45 85 ASP A CA 1
ATOM 2338 C C . ASP C 3 63 ? 45.453 22.961 37.101 1.00 70.63 85 ASP A C 1
ATOM 2339 O O . ASP C 3 63 ? 45.336 24.170 36.908 1.00 67.90 85 ASP A O 1
ATOM 2344 N N . LEU C 3 64 ? 46.151 22.161 36.300 1.00 72.35 86 LEU A N 1
ATOM 2345 C CA . LEU C 3 64 ? 46.838 22.672 35.117 1.00 70.08 86 LEU A CA 1
ATOM 2346 C C . LEU C 3 64 ? 45.839 23.197 34.095 1.00 67.98 86 LEU A C 1
ATOM 2347 O O . LEU C 3 64 ? 46.025 24.276 33.535 1.00 66.21 86 LEU A O 1
ATOM 2352 N N . THR C 3 65 ? 44.782 22.430 33.851 1.00 69.17 87 THR A N 1
ATOM 2353 C CA . THR C 3 65 ? 43.781 22.833 32.875 1.00 70.89 87 THR A CA 1
ATOM 2354 C C . THR C 3 65 ? 43.102 24.117 33.321 1.00 69.86 87 THR A C 1
ATOM 2355 O O . THR C 3 65 ? 42.813 24.991 32.505 1.00 65.19 87 THR A O 1
ATOM 2359 N N . GLN C 3 66 ? 42.875 24.228 34.626 1.00 74.84 88 GLN A N 1
ATOM 2360 C CA . GLN C 3 66 ? 42.325 25.439 35.222 1.00 76.76 88 GLN A CA 1
ATOM 2361 C C . GLN C 3 66 ? 43.187 26.670 34.944 1.00 70.58 88 GLN A C 1
ATOM 2362 O O . GLN C 3 66 ? 42.669 27.719 34.566 1.00 76.92 88 GLN A O 1
ATOM 2368 N N . SER C 3 67 ? 44.498 26.540 35.127 1.00 65.20 89 SER A N 1
ATOM 2369 C CA . SER C 3 67 ? 45.398 27.685 35.018 1.00 73.70 89 SER A CA 1
ATOM 2370 C C . SER C 3 67 ? 45.428 28.265 33.603 1.00 74.82 89 SER A C 1
ATOM 2371 O O . SER C 3 67 ? 45.733 29.445 33.420 1.00 76.00 89 SER A O 1
ATOM 2374 N N . LYS C 3 68 ? 45.127 27.434 32.607 1.00 74.87 90 LYS A N 1
ATOM 2375 C CA . LYS C 3 68 ? 45.136 27.880 31.216 1.00 80.17 90 LYS A CA 1
ATOM 2376 C C . LYS C 3 68 ? 43.720 28.144 30.705 1.00 88.25 90 LYS A C 1
ATOM 2377 O O . LYS C 3 68 ? 43.524 28.875 29.736 1.00 85.31 90 LYS A O 1
ATOM 2383 N N . SER C 3 69 ? 42.736 27.537 31.358 1.00 101.15 91 SER A N 1
ATOM 2384 C CA . SER C 3 69 ? 41.337 27.789 31.032 1.00 110.69 91 SER A CA 1
ATOM 2385 C C . SER C 3 69 ? 40.524 27.989 32.296 1.00 111.20 91 SER A C 1
ATOM 2386 O O . SER C 3 69 ? 40.320 27.047 33.062 1.00 118.92 91 SER A O 1
ATOM 2389 N N . PHE C 3 70 ? 40.041 29.207 32.508 1.00 102.69 92 PHE A N 1
ATOM 2390 C CA . PHE C 3 70 ? 39.383 29.548 33.763 1.00 99.46 92 PHE A CA 1
ATOM 2391 C C . PHE C 3 70 ? 37.950 29.017 33.782 1.00 96.69 92 PHE A C 1
ATOM 2392 O O . PHE C 3 70 ? 37.011 29.728 34.147 1.00 87.80 92 PHE A O 1
ATOM 2400 N N . GLN C 3 71 ? 37.805 27.752 33.389 1.00 98.63 93 GLN A N 1
ATOM 2401 C CA . GLN C 3 71 ? 36.539 27.029 33.444 1.00 94.34 93 GLN A CA 1
ATOM 2402 C C . GLN C 3 71 ? 36.655 25.719 34.228 1.00 86.92 93 GLN A C 1
ATOM 2403 O O . GLN C 3 71 ? 36.344 24.653 33.693 1.00 80.70 93 GLN A O 1
ATOM 2409 N N . LEU C 3 72 ? 37.103 25.795 35.480 1.00 85.07 94 LEU A N 1
ATOM 2410 C CA . LEU C 3 72 ? 37.213 24.607 36.333 1.00 82.51 94 LEU A CA 1
ATOM 2411 C C . LEU C 3 72 ? 37.521 25.031 37.774 1.00 85.95 94 LEU A C 1
ATOM 2412 O O . LEU C 3 72 ? 38.252 24.353 38.500 1.00 83.59 94 LEU A O 1
ATOM 2417 N N . GLU C 3 73 ? 36.959 26.176 38.159 1.00 87.58 95 GLU A N 1
ATOM 2418 C CA . GLU C 3 73 ? 37.187 26.815 39.455 1.00 91.50 95 GLU A CA 1
ATOM 2419 C C . GLU C 3 73 ? 37.080 25.881 40.659 1.00 84.29 95 GLU A C 1
ATOM 2420 O O . GLU C 3 73 ? 37.716 26.106 41.689 1.00 80.76 95 GLU A O 1
ATOM 2426 N N . ASP C 3 74 ? 36.272 24.837 40.529 1.00 88.74 96 ASP A N 1
ATOM 2427 C CA . ASP C 3 74 ? 36.006 23.931 41.641 1.00 100.61 96 ASP A CA 1
ATOM 2428 C C . ASP C 3 74 ? 36.844 22.655 41.578 1.00 100.88 96 ASP A C 1
ATOM 2429 O O . ASP C 3 74 ? 36.394 21.592 42.003 1.00 103.85 96 ASP A O 1
ATOM 2434 N N . ALA C 3 75 ? 38.068 22.768 41.070 1.00 93.08 97 ALA A N 1
ATOM 2435 C CA . ALA C 3 75 ? 38.939 21.608 40.893 1.00 84.60 97 ALA A CA 1
ATOM 2436 C C . ALA C 3 75 ? 39.224 20.846 42.191 1.00 80.45 97 ALA A C 1
ATOM 2437 O O . ALA C 3 75 ? 39.162 19.617 42.214 1.00 70.54 97 ALA A O 1
ATOM 2439 N N . GLU C 3 76 ? 39.533 21.573 43.263 1.00 86.91 98 GLU A N 1
ATOM 2440 C CA . GLU C 3 76 ? 39.967 20.946 44.514 1.00 99.22 98 GLU A CA 1
ATOM 2441 C C . GLU C 3 76 ? 38.919 20.044 45.168 1.00 106.03 98 GLU A C 1
ATOM 2442 O O . GLU C 3 76 ? 39.154 18.849 45.354 1.00 103.02 98 GLU A O 1
ATOM 2448 N N . ASN C 3 77 ? 37.775 20.616 45.534 1.00 116.71 99 ASN A N 1
ATOM 2449 C CA . ASN C 3 77 ? 36.741 19.856 46.235 1.00 117.18 99 ASN A CA 1
ATOM 2450 C C . ASN C 3 77 ? 36.085 18.827 45.315 1.00 102.53 99 ASN A C 1
ATOM 2451 O O . ASN C 3 77 ? 35.364 17.946 45.775 1.00 106.32 99 ASN A O 1
ATOM 2456 N N . PHE C 3 78 ? 36.339 18.944 44.017 1.00 85.33 100 PHE A N 1
ATOM 2457 C CA . PHE C 3 78 ? 35.917 17.921 43.075 1.00 81.07 100 PHE A CA 1
ATOM 2458 C C . PHE C 3 78 ? 36.648 16.629 43.414 1.00 82.67 100 PHE A C 1
ATOM 2459 O O . PHE C 3 78 ? 36.024 15.595 43.631 1.00 79.19 100 PHE A O 1
ATOM 2467 N N . ILE C 3 79 ? 37.974 16.705 43.475 1.00 80.17 101 ILE A N 1
ATOM 2468 C CA . ILE C 3 79 ? 38.798 15.563 43.852 1.00 77.65 101 ILE A CA 1
ATOM 2469 C C . ILE C 3 79 ? 38.485 15.146 45.282 1.00 74.61 101 ILE A C 1
ATOM 2470 O O . ILE C 3 79 ? 38.438 13.955 45.598 1.00 75.34 101 ILE A O 1
ATOM 2475 N N . SER C 3 80 ? 38.270 16.132 46.144 1.00 73.67 102 SER A N 1
ATOM 2476 C CA . SER C 3 80 ? 37.939 15.872 47.538 1.00 74.18 102 SER A CA 1
ATOM 2477 C C . SER C 3 80 ? 36.649 15.052 47.649 1.00 81.46 102 SER A C 1
ATOM 2478 O O . SER C 3 80 ? 36.592 14.079 48.401 1.00 82.60 102 SER A O 1
ATOM 2481 N N . ASN C 3 81 ? 35.626 15.437 46.887 1.00 81.22 103 ASN A N 1
ATOM 2482 C CA . ASN C 3 81 ? 34.365 14.697 46.860 1.00 77.41 103 ASN A CA 1
ATOM 2483 C C . ASN C 3 81 ? 34.576 13.269 46.379 1.00 76.70 103 ASN A C 1
ATOM 2484 O O . ASN C 3 81 ? 34.026 12.326 46.945 1.00 86.76 103 ASN A O 1
ATOM 2489 N N . ILE C 3 82 ? 35.367 13.115 45.324 1.00 72.85 104 ILE A N 1
ATOM 2490 C CA . ILE C 3 82 ? 35.605 11.798 44.756 1.00 73.51 104 ILE A CA 1
ATOM 2491 C C . ILE C 3 82 ? 36.333 10.912 45.759 1.00 81.26 104 ILE A C 1
ATOM 2492 O O . ILE C 3 82 ? 35.990 9.742 45.925 1.00 82.51 104 ILE A O 1
ATOM 2497 N N . ARG C 3 83 ? 37.321 11.482 46.443 1.00 87.59 105 ARG A N 1
ATOM 2498 C CA . ARG C 3 83 ? 38.159 10.716 47.359 1.00 90.41 105 ARG A CA 1
ATOM 2499 C C . ARG C 3 83 ? 37.375 10.227 48.574 1.00 95.32 105 ARG A C 1
ATOM 2500 O O . ARG C 3 83 ? 37.571 9.102 49.035 1.00 100.76 105 ARG A O 1
ATOM 2508 N N . VAL C 3 84 ? 36.480 11.064 49.087 1.00 93.32 106 VAL A N 1
ATOM 2509 C CA . VAL C 3 84 ? 35.735 10.713 50.290 1.00 99.70 106 VAL A CA 1
ATOM 2510 C C . VAL C 3 84 ? 34.665 9.670 49.972 1.00 100.79 106 VAL A C 1
ATOM 2511 O O . VAL C 3 84 ? 34.229 8.927 50.851 1.00 105.93 106 VAL A O 1
ATOM 2515 N N . THR C 3 85 ? 34.245 9.605 48.714 1.00 92.88 107 THR A N 1
ATOM 2516 C CA . THR C 3 85 ? 33.232 8.639 48.318 1.00 89.11 107 THR A CA 1
ATOM 2517 C C . THR C 3 85 ? 33.852 7.262 48.048 1.00 90.33 107 THR A C 1
ATOM 2518 O O . THR C 3 85 ? 33.272 6.234 48.402 1.00 84.07 107 THR A O 1
ATOM 2522 N N . VAL C 3 86 ? 35.035 7.242 47.437 1.00 93.26 108 VAL A N 1
ATOM 2523 C CA . VAL C 3 86 ? 35.678 5.976 47.087 1.00 94.66 108 VAL A CA 1
ATOM 2524 C C . VAL C 3 86 ? 36.230 5.275 48.319 1.00 99.86 108 VAL A C 1
ATOM 2525 O O . VAL C 3 86 ? 36.261 4.044 48.374 1.00 106.32 108 VAL A O 1
ATOM 2529 N N . VAL C 3 87 ? 36.653 6.051 49.313 1.00 100.47 109 VAL A N 1
ATOM 2530 C CA . VAL C 3 87 ? 37.246 5.478 50.515 1.00 106.78 109 VAL A CA 1
ATOM 2531 C C . VAL C 3 87 ? 36.193 4.680 51.283 1.00 100.87 109 VAL A C 1
ATOM 2532 O O . VAL C 3 87 ? 36.506 3.665 51.908 1.00 102.41 109 VAL A O 1
ATOM 2536 N N . LYS C 3 88 ? 34.943 5.128 51.216 1.00 90.25 110 LYS A N 1
ATOM 2537 C CA . LYS C 3 88 ? 33.841 4.428 51.859 1.00 89.63 110 LYS A CA 1
ATOM 2538 C C . LYS C 3 88 ? 33.551 3.106 51.158 1.00 94.32 110 LYS A C 1
ATOM 2539 O O . LYS C 3 88 ? 33.297 2.085 51.798 1.00 100.43 110 LYS A O 1
ATOM 2545 N N . LEU C 3 89 ? 33.578 3.135 49.833 1.00 94.40 111 LEU A N 1
ATOM 2546 C CA . LEU C 3 89 ? 33.265 1.958 49.036 1.00 99.65 111 LEU A CA 1
ATOM 2547 C C . LEU C 3 89 ? 34.332 0.879 49.152 1.00 102.74 111 LEU A C 1
ATOM 2548 O O . LEU C 3 89 ? 34.034 -0.312 49.059 1.00 106.61 111 LEU A O 1
ATOM 2553 N N . LYS C 3 90 ? 35.572 1.307 49.363 1.00 100.06 112 LYS A N 1
ATOM 2554 C CA . LYS C 3 90 ? 36.716 0.402 49.432 1.00 101.92 112 LYS A CA 1
ATOM 2555 C C . LYS C 3 90 ? 36.552 -0.690 50.491 1.00 121.38 112 LYS A C 1
ATOM 2556 O O . LYS C 3 90 ? 37.151 -1.762 50.386 1.00 124.47 112 LYS A O 1
ATOM 2562 N N . GLY C 3 91 ? 35.735 -0.409 51.504 1.00 133.03 113 GLY A N 1
ATOM 2563 C CA . GLY C 3 91 ? 35.499 -1.341 52.592 1.00 134.50 113 GLY A CA 1
ATOM 2564 C C . GLY C 3 91 ? 36.576 -1.281 53.656 1.00 136.37 113 GLY A C 1
ATOM 2565 O O . GLY C 3 91 ? 37.569 -0.568 53.503 1.00 130.67 113 GLY A O 1
ATOM 2566 N N . SER C 3 92 ? 36.391 -2.044 54.729 1.00 146.42 114 SER A N 1
ATOM 2567 C CA . SER C 3 92 ? 37.350 -2.057 55.827 1.00 152.92 114 SER A CA 1
ATOM 2568 C C . SER C 3 92 ? 38.438 -3.088 55.558 1.00 163.67 114 SER A C 1
ATOM 2569 O O . SER C 3 92 ? 38.216 -4.293 55.686 1.00 167.82 114 SER A O 1
ATOM 2572 N N . ASP C 3 93 ? 39.614 -2.598 55.183 1.00 169.68 115 ASP A N 1
ATOM 2573 C CA . ASP C 3 93 ? 40.748 -3.453 54.867 1.00 176.68 115 ASP A CA 1
ATOM 2574 C C . ASP C 3 93 ? 42.027 -2.621 54.898 1.00 175.56 115 ASP A C 1
ATOM 2575 O O . ASP C 3 93 ? 41.987 -1.411 54.674 1.00 174.50 115 ASP A O 1
ATOM 2580 N N . ASN C 3 94 ? 43.156 -3.266 55.186 1.00 171.19 116 ASN A N 1
ATOM 2581 C CA . ASN C 3 94 ? 44.448 -2.627 54.985 1.00 165.63 116 ASN A CA 1
ATOM 2582 C C . ASN C 3 94 ? 44.534 -2.302 53.502 1.00 160.15 116 ASN A C 1
ATOM 2583 O O . ASN C 3 94 ? 44.045 -3.074 52.675 1.00 156.24 116 ASN A O 1
ATOM 2588 N N . THR C 3 95 ? 45.131 -1.163 53.160 1.00 160.33 117 THR A N 1
ATOM 2589 C CA . THR C 3 95 ? 45.171 -0.740 51.765 1.00 155.68 117 THR A CA 1
ATOM 2590 C C . THR C 3 95 ? 45.830 -1.820 50.918 1.00 156.25 117 THR A C 1
ATOM 2591 O O . THR C 3 95 ? 46.936 -2.274 51.213 1.00 159.88 117 THR A O 1
ATOM 2595 N N . PHE C 3 96 ? 45.128 -2.235 49.871 1.00 149.40 118 PHE A N 1
ATOM 2596 C CA . PHE C 3 96 ? 45.579 -3.336 49.037 1.00 144.68 118 PHE A CA 1
ATOM 2597 C C . PHE C 3 96 ? 46.159 -2.774 47.756 1.00 136.35 118 PHE A C 1
ATOM 2598 O O . PHE C 3 96 ? 45.466 -2.075 47.017 1.00 137.19 118 PHE A O 1
ATOM 2606 N N . GLU C 3 97 ? 47.434 -3.059 47.512 1.00 130.39 119 GLU A N 1
ATOM 2607 C CA . GLU C 3 97 ? 48.109 -2.599 46.304 1.00 126.49 119 GLU A CA 1
ATOM 2608 C C . GLU C 3 97 ? 47.283 -2.944 45.069 1.00 113.67 119 GLU A C 1
ATOM 2609 O O . GLU C 3 97 ? 46.771 -4.059 44.945 1.00 115.64 119 GLU A O 1
ATOM 2615 N N . CYS C 3 98 ? 47.132 -1.970 44.176 1.00 99.13 120 CYS A N 1
ATOM 2616 C CA . CYS C 3 98 ? 46.332 -2.145 42.968 1.00 96.10 120 CYS A CA 1
ATOM 2617 C C . CYS C 3 98 ? 46.867 -3.308 42.136 1.00 95.82 120 CYS A C 1
ATOM 2618 O O . CYS C 3 98 ? 48.054 -3.366 41.818 1.00 83.40 120 CYS A O 1
ATOM 2621 N N . GLN C 3 99 ? 45.983 -4.244 41.805 1.00 109.79 121 GLN A N 1
ATOM 2622 C CA . GLN C 3 99 ? 46.378 -5.464 41.111 1.00 125.03 121 GLN A CA 1
ATOM 2623 C C . GLN C 3 99 ? 46.121 -5.387 39.609 1.00 122.47 121 GLN A C 1
ATOM 2624 O O . GLN C 3 99 ? 46.080 -6.411 38.926 1.00 128.81 121 GLN A O 1
ATOM 2630 N N . PHE C 3 100 ? 45.940 -4.174 39.097 1.00 123.03 122 PHE A N 1
ATOM 2631 C CA . PHE C 3 100 ? 45.602 -3.984 37.689 1.00 114.17 122 PHE A CA 1
ATOM 2632 C C . PHE C 3 100 ? 46.797 -3.724 36.782 1.00 122.10 122 PHE A C 1
ATOM 2633 O O . PHE C 3 100 ? 47.846 -3.253 37.226 1.00 120.57 122 PHE A O 1
ATOM 2641 N N . ASP C 3 101 ? 46.624 -4.058 35.507 1.00 131.56 123 ASP A N 1
ATOM 2642 C CA . ASP C 3 101 ? 47.599 -3.728 34.477 1.00 135.71 123 ASP A CA 1
ATOM 2643 C C . ASP C 3 101 ? 47.662 -2.220 34.274 1.00 130.88 123 ASP A C 1
ATOM 2644 O O . ASP C 3 101 ? 46.692 -1.502 34.522 1.00 130.72 123 ASP A O 1
ATOM 2649 N N . ASP C 3 102 ? 48.807 -1.747 33.805 1.00 126.26 124 ASP A N 1
ATOM 2650 C CA . ASP C 3 102 ? 49.013 -0.328 33.576 1.00 114.08 124 ASP A CA 1
ATOM 2651 C C . ASP C 3 102 ? 48.827 -0.030 32.091 1.00 102.42 124 ASP A C 1
ATOM 2652 O O . ASP C 3 102 ? 49.633 -0.447 31.263 1.00 115.10 124 ASP A O 1
ATOM 2657 N N . GLU C 3 103 ? 47.765 0.694 31.755 1.00 83.23 125 GLU A N 1
ATOM 2658 C CA . GLU C 3 103 ? 47.374 0.862 30.357 1.00 84.70 125 GLU A CA 1
ATOM 2659 C C . GLU C 3 103 ? 47.320 2.331 29.941 1.00 76.92 125 GLU A C 1
ATOM 2660 O O . GLU C 3 103 ? 47.134 3.220 30.770 1.00 71.87 125 GLU A O 1
ATOM 2666 N N . SER C 3 104 ? 47.463 2.574 28.644 1.00 78.89 126 SER A N 1
ATOM 2667 C CA . SER C 3 104 ? 47.581 3.929 28.118 1.00 73.59 126 SER A CA 1
ATOM 2668 C C . SER C 3 104 ? 46.239 4.482 27.637 1.00 71.70 126 SER A C 1
ATOM 2669 O O . SER C 3 104 ? 45.570 3.876 26.797 1.00 71.47 126 SER A O 1
ATOM 2672 N N . ALA C 3 105 ? 45.848 5.633 28.183 1.00 67.43 127 ALA A N 1
ATOM 2673 C CA . ALA C 3 105 ? 44.567 6.255 27.853 1.00 62.11 127 ALA A CA 1
ATOM 2674 C C . ALA C 3 105 ? 44.538 7.742 28.208 1.00 61.54 127 ALA A C 1
ATOM 2675 O O . ALA C 3 105 ? 45.334 8.209 29.022 1.00 63.75 127 ALA A O 1
ATOM 2677 N N . THR C 3 106 ? 43.610 8.475 27.592 1.00 65.09 128 THR A N 1
ATOM 2678 C CA . THR C 3 106 ? 43.366 9.884 27.917 1.00 50.61 128 THR A CA 1
ATOM 2679 C C . THR C 3 106 ? 42.515 9.985 29.172 1.00 45.91 128 THR A C 1
ATOM 2680 O O . THR C 3 106 ? 41.925 8.997 29.608 1.00 57.23 128 THR A O 1
ATOM 2684 N N . VAL C 3 107 ? 42.447 11.174 29.756 1.00 46.27 129 VAL A N 1
ATOM 2685 C CA . VAL C 3 107 ? 41.656 11.368 30.968 1.00 46.87 129 VAL A CA 1
ATOM 2686 C C . VAL C 3 107 ? 40.179 11.081 30.692 1.00 44.33 129 VAL A C 1
ATOM 2687 O O . VAL C 3 107 ? 39.474 10.518 31.531 1.00 45.62 129 VAL A O 1
ATOM 2691 N N . VAL C 3 108 ? 39.723 11.461 29.506 1.00 40.43 130 VAL A N 1
ATOM 2692 C CA . VAL C 3 108 ? 38.355 11.198 29.094 1.00 36.64 130 VAL A CA 1
ATOM 2693 C C . VAL C 3 108 ? 38.080 9.702 29.081 1.00 48.17 130 VAL A C 1
ATOM 2694 O O . VAL C 3 108 ? 37.130 9.230 29.708 1.00 55.54 130 VAL A O 1
ATOM 2698 N N . ASP C 3 109 ? 38.922 8.961 28.366 1.00 50.58 131 ASP A N 1
ATOM 2699 C CA . ASP C 3 109 ? 38.774 7.512 28.259 1.00 55.82 131 AS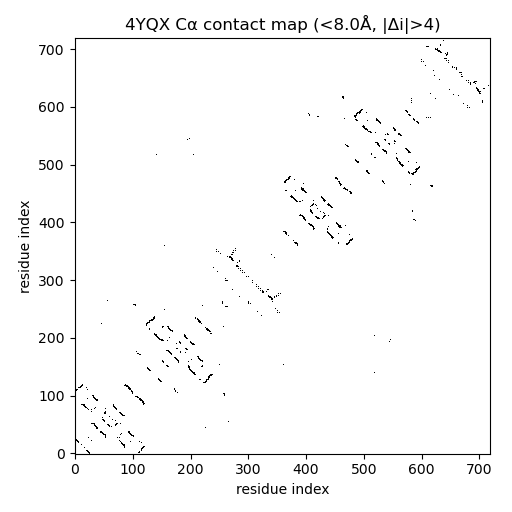P A CA 1
ATOM 2700 C C . ASP C 3 109 ? 38.878 6.847 29.629 1.00 52.13 131 ASP A C 1
ATOM 2701 O O . ASP C 3 109 ? 38.194 5.868 29.913 1.00 45.88 131 ASP A O 1
ATOM 2706 N N . PHE C 3 110 ? 39.733 7.405 30.475 1.00 50.06 132 PHE A N 1
ATOM 2707 C CA . PHE C 3 110 ? 39.914 6.927 31.838 1.00 55.96 132 PHE A CA 1
ATOM 2708 C C . PHE C 3 110 ? 38.601 7.020 32.611 1.00 57.88 132 PHE A C 1
ATOM 2709 O O . PHE C 3 110 ? 38.165 6.051 33.238 1.00 64.09 132 PHE A O 1
ATOM 2717 N N . LEU C 3 111 ? 37.967 8.185 32.546 1.00 53.18 133 LEU A N 1
ATOM 2718 C CA . LEU C 3 111 ? 36.701 8.410 33.233 1.00 54.59 133 LEU A CA 1
ATOM 2719 C C . LEU C 3 111 ? 35.609 7.474 32.719 1.00 62.70 133 LEU A C 1
ATOM 2720 O O . LEU C 3 111 ? 34.905 6.844 33.508 1.00 72.18 133 LEU A O 1
ATOM 2725 N N . ARG C 3 112 ? 35.490 7.375 31.397 1.00 51.32 134 ARG A N 1
ATOM 2726 C CA . ARG C 3 112 ? 34.458 6.556 30.773 1.00 46.68 134 ARG A CA 1
ATOM 2727 C C . ARG C 3 112 ? 34.537 5.101 31.223 1.00 53.58 134 ARG A C 1
ATOM 2728 O O . ARG C 3 112 ? 33.520 4.421 31.345 1.00 62.07 134 ARG A O 1
ATOM 2736 N N . ARG C 3 113 ? 35.750 4.622 31.459 1.00 50.10 135 ARG A N 1
ATOM 2737 C CA . ARG C 3 113 ? 35.932 3.224 31.803 1.00 55.63 135 ARG A CA 1
ATOM 2738 C C . ARG C 3 113 ? 35.646 2.978 33.277 1.00 60.39 135 ARG A C 1
ATOM 2739 O O . ARG C 3 113 ? 35.201 1.893 33.655 1.00 66.59 135 ARG A O 1
ATOM 2747 N N . TRP C 3 114 ? 35.897 3.977 34.116 1.00 55.31 136 TRP A N 1
ATOM 2748 C CA . TRP C 3 114 ? 35.534 3.848 35.522 1.00 56.60 136 TRP A CA 1
ATOM 2749 C C . TRP C 3 114 ? 34.040 4.087 35.704 1.00 67.02 136 TRP A C 1
ATOM 2750 O O . TRP C 3 114 ? 33.432 3.590 36.654 1.00 74.78 136 TRP A O 1
ATOM 2761 N N . ILE C 3 115 ? 33.449 4.843 34.785 1.00 60.21 137 ILE A N 1
ATOM 2762 C CA . ILE C 3 115 ? 32.010 5.050 34.792 1.00 51.18 137 ILE A CA 1
ATOM 2763 C C . ILE C 3 115 ? 31.311 3.732 34.474 1.00 60.70 137 ILE A C 1
ATOM 2764 O O . ILE C 3 115 ? 30.415 3.305 35.203 1.00 71.81 137 ILE A O 1
ATOM 2769 N N . ALA C 3 116 ? 31.742 3.081 33.396 1.00 59.11 138 ALA A N 1
ATOM 2770 C CA . ALA C 3 116 ? 31.183 1.794 32.988 1.00 56.04 138 ALA A CA 1
ATOM 2771 C C . ALA C 3 116 ? 31.369 0.754 34.082 1.00 64.10 138 ALA A C 1
ATOM 2772 O O . ALA C 3 116 ? 30.556 -0.158 34.234 1.00 78.09 138 ALA A O 1
ATOM 2774 N N . PHE C 3 117 ? 32.457 0.896 34.831 1.00 63.25 139 PHE A N 1
ATOM 2775 C CA . PHE C 3 117 ? 32.745 0.031 35.966 1.00 69.03 139 PHE A CA 1
ATOM 2776 C C . PHE C 3 117 ? 31.649 0.175 37.014 1.00 72.80 139 PHE A C 1
ATOM 2777 O O . PHE C 3 117 ? 31.102 -0.818 37.494 1.00 77.11 139 PHE A O 1
ATOM 2785 N N . CYS C 3 118 ? 31.331 1.422 37.356 1.00 73.17 140 CYS A N 1
ATOM 2786 C CA . CYS C 3 118 ? 30.299 1.715 38.343 1.00 71.96 140 CYS A CA 1
ATOM 2787 C C . CYS C 3 118 ? 28.957 1.166 37.889 1.00 80.46 140 CYS A C 1
ATOM 2788 O O . CYS C 3 118 ? 28.251 0.519 38.661 1.00 89.81 140 CYS A O 1
ATOM 2791 N N . GLN C 3 119 ? 28.616 1.419 36.630 1.00 76.87 141 GLN A N 1
ATOM 2792 C CA . GLN C 3 119 ? 27.342 0.973 36.082 1.00 87.57 141 GLN A CA 1
ATOM 2793 C C . GLN C 3 119 ? 27.182 -0.547 36.136 1.00 94.86 141 GLN A C 1
ATOM 2794 O O . GLN C 3 119 ? 26.076 -1.052 36.336 1.00 105.10 141 GLN A O 1
ATOM 2800 N N . SER C 3 120 ? 28.282 -1.274 35.966 1.00 91.75 142 SER A N 1
ATOM 2801 C CA . SER C 3 120 ? 28.233 -2.732 36.012 1.00 95.58 142 SER A CA 1
ATOM 2802 C C . SER C 3 120 ? 27.942 -3.235 37.419 1.00 94.34 142 SER A C 1
ATOM 2803 O O . SER C 3 120 ? 27.211 -4.212 37.588 1.00 103.62 142 SER A O 1
ATOM 2806 N N . ILE C 3 121 ? 28.520 -2.577 38.421 1.00 82.53 143 ILE A N 1
ATOM 2807 C CA . ILE C 3 121 ? 28.248 -2.919 39.812 1.00 79.49 143 ILE A CA 1
ATOM 2808 C C . ILE C 3 121 ? 26.768 -2.697 40.125 1.00 86.39 143 ILE A C 1
ATOM 2809 O O . ILE C 3 121 ? 26.122 -3.554 40.732 1.00 93.96 143 ILE A O 1
ATOM 2814 N N . ILE C 3 122 ? 26.244 -1.539 39.721 1.00 80.59 144 ILE A N 1
ATOM 2815 C CA . ILE C 3 122 ? 24.841 -1.189 39.948 1.00 77.69 144 ILE A CA 1
ATOM 2816 C C . ILE C 3 122 ? 23.917 -2.304 39.459 1.00 89.45 144 ILE A C 1
ATOM 2817 O O . ILE C 3 122 ? 22.923 -2.628 40.112 1.00 94.35 144 ILE A O 1
ATOM 2822 N N . SER C 3 123 ? 24.253 -2.889 38.312 1.00 98.63 145 SER A N 1
ATOM 2823 C CA . SER C 3 123 ? 23.457 -3.967 37.729 1.00 113.43 145 SER A CA 1
ATOM 2824 C C . SER C 3 123 ? 23.408 -5.199 38.638 1.00 113.47 145 SER A C 1
ATOM 2825 O O . SER C 3 123 ? 22.365 -5.836 38.772 1.00 115.16 145 SER A O 1
ATOM 2828 N N . THR C 3 124 ? 24.540 -5.527 39.257 1.00 113.74 146 THR A N 1
ATOM 2829 C CA . THR C 3 124 ? 24.654 -6.726 40.090 1.00 119.50 146 THR A CA 1
ATOM 2830 C C . THR C 3 124 ? 23.927 -6.589 41.430 1.00 128.02 146 THR A C 1
ATOM 2831 O O . THR C 3 124 ? 23.604 -7.590 42.072 1.00 133.60 146 THR A O 1
ATOM 2835 N N . SER C 3 125 ? 23.681 -5.352 41.853 1.00 127.48 147 SER A N 1
ATOM 2836 C CA . SER C 3 125 ? 23.040 -5.096 43.141 1.00 127.62 147 SER A CA 1
ATOM 2837 C C . SER C 3 125 ? 21.534 -4.882 42.999 1.00 129.92 147 SER A C 1
ATOM 2838 O O . SER C 3 125 ? 21.077 -4.142 42.128 1.00 130.66 147 SER A O 1
ATOM 2841 N N . GLU D 1 3 ? 21.574 16.777 44.813 1.00 87.75 4 GLU N N 1
ATOM 2842 C CA . GLU D 1 3 ? 22.621 17.707 45.213 1.00 94.28 4 GLU N CA 1
ATOM 2843 C C . GLU D 1 3 ? 22.019 19.028 45.684 1.00 96.85 4 GLU N C 1
ATOM 2844 O O . GLU D 1 3 ? 22.514 19.638 46.632 1.00 110.03 4 GLU N O 1
ATOM 2850 N N . ILE D 1 4 ? 20.950 19.467 45.023 1.00 84.06 5 ILE N N 1
ATOM 2851 C CA . ILE D 1 4 ? 20.257 20.688 45.422 1.00 76.97 5 ILE N CA 1
ATOM 2852 C C . ILE D 1 4 ? 19.533 20.439 46.741 1.00 70.15 5 ILE N C 1
ATOM 2853 O O . ILE D 1 4 ? 18.718 19.527 46.847 1.00 76.01 5 ILE N O 1
ATOM 2858 N N . GLN D 1 5 ? 19.820 21.266 47.740 1.00 62.25 6 GLN N N 1
ATOM 2859 C CA . GLN D 1 5 ? 19.274 21.059 49.077 1.00 55.87 6 GLN N CA 1
ATOM 2860 C C . GLN D 1 5 ? 19.005 22.363 49.814 1.00 55.01 6 GLN N C 1
ATOM 2861 O O . GLN D 1 5 ? 19.670 23.368 49.575 1.00 60.06 6 GLN N O 1
ATOM 2867 N N . LEU D 1 6 ? 18.020 22.335 50.704 1.00 47.98 7 LEU N N 1
ATOM 2868 C CA . LEU D 1 6 ? 17.735 23.451 51.599 1.00 47.02 7 LEU N CA 1
ATOM 2869 C C . LEU D 1 6 ? 17.701 22.945 53.036 1.00 64.25 7 LEU N C 1
ATOM 2870 O O . LEU D 1 6 ? 16.788 22.210 53.417 1.00 60.53 7 LEU N O 1
ATOM 2875 N N . GLN D 1 7 ? 18.689 23.340 53.833 1.00 64.20 8 GLN N N 1
ATOM 2876 C CA . GLN D 1 7 ? 18.766 22.892 55.218 1.00 68.04 8 GLN N CA 1
ATOM 2877 C C . GLN D 1 7 ? 18.148 23.913 56.163 1.00 63.42 8 GLN N C 1
ATOM 2878 O O . GLN D 1 7 ? 18.586 25.060 56.225 1.00 74.96 8 GLN N O 1
ATOM 2884 N N . GLN D 1 8 ? 17.121 23.490 56.892 1.00 60.01 9 GLN N N 1
ATOM 2885 C CA . GLN D 1 8 ? 16.431 24.367 57.831 1.00 57.66 9 GLN N CA 1
ATOM 2886 C C . GLN D 1 8 ? 16.924 24.160 59.255 1.00 56.75 9 GLN N C 1
ATOM 2887 O O . GLN D 1 8 ? 17.479 23.112 59.580 1.00 60.70 9 GLN N O 1
ATOM 2893 N N . SER D 1 9 ? 16.706 25.161 60.104 1.00 59.82 10 SER N N 1
ATOM 2894 C CA . SER D 1 9 ? 17.136 25.092 61.496 1.00 60.86 10 SER N CA 1
ATOM 2895 C C . SER D 1 9 ? 16.304 24.084 62.286 1.00 62.22 10 SER N C 1
ATOM 2896 O O . SER D 1 9 ? 15.266 23.613 61.817 1.00 59.92 10 SER N O 1
ATOM 2899 N N . GLY D 1 10 ? 16.785 23.743 63.479 1.00 66.52 11 GLY N N 1
ATOM 2900 C CA . GLY D 1 10 ? 16.150 22.739 64.317 1.00 68.92 11 GLY N CA 1
ATOM 2901 C C . GLY D 1 10 ? 14.891 23.207 65.028 1.00 72.43 11 GLY N C 1
ATOM 2902 O O . GLY D 1 10 ? 14.515 24.375 64.920 1.00 71.28 11 GLY N O 1
ATOM 2903 N N . PRO D 1 11 ? 14.246 22.294 65.777 1.00 77.61 12 PRO N N 1
ATOM 2904 C CA . PRO D 1 11 ? 12.988 22.523 66.502 1.00 77.63 12 PRO N CA 1
ATOM 2905 C C . PRO D 1 11 ? 13.055 23.680 67.497 1.00 76.62 12 PRO N C 1
ATOM 2906 O O . PRO D 1 11 ? 14.122 23.967 68.037 1.00 74.86 12 PRO N O 1
ATOM 2910 N N . GLU D 1 12 ? 11.914 24.325 67.731 1.00 77.03 13 GLU N N 1
ATOM 2911 C CA . GLU D 1 12 ? 11.840 25.471 68.630 1.00 79.47 13 GLU N CA 1
ATOM 2912 C C . GLU D 1 12 ? 10.693 25.350 69.630 1.00 81.86 13 GLU N C 1
ATOM 2913 O O . GLU D 1 12 ? 9.643 24.783 69.328 1.00 81.73 13 GLU N O 1
ATOM 2919 N N . LEU D 1 13 ? 10.909 25.902 70.821 1.00 89.85 14 LEU N N 1
ATOM 2920 C CA . LEU D 1 13 ? 9.890 25.965 71.860 1.00 85.82 14 LEU N CA 1
ATOM 2921 C C . LEU D 1 13 ? 9.769 27.399 72.344 1.00 82.19 14 LEU N C 1
ATOM 2922 O O . LEU D 1 13 ? 10.761 27.998 72.753 1.00 92.84 14 LEU N O 1
ATOM 2927 N N . ARG D 1 14 ? 8.564 27.954 72.297 1.00 82.98 15 ARG N N 1
ATOM 2928 C CA . ARG D 1 14 ? 8.354 29.336 72.724 1.00 88.65 15 ARG N CA 1
ATOM 2929 C C . ARG D 1 14 ? 7.110 29.493 73.592 1.00 93.62 15 ARG N C 1
ATOM 2930 O O . ARG D 1 14 ? 6.142 28.747 73.446 1.00 94.37 15 ARG N O 1
ATOM 2938 N N . ARG D 1 15 ? 7.149 30.463 74.503 1.00 98.48 16 ARG N N 1
ATOM 2939 C CA . ARG D 1 15 ? 5.964 30.853 75.255 1.00 98.92 16 ARG N CA 1
ATOM 2940 C C . ARG D 1 15 ? 5.195 31.857 74.403 1.00 95.02 16 ARG N C 1
ATOM 2941 O O . ARG D 1 15 ? 5.785 32.507 73.543 1.00 94.19 16 ARG N O 1
ATOM 2943 N N . PRO D 1 16 ? 3.875 31.974 74.615 1.00 96.00 17 PRO N N 1
ATOM 2944 C CA . PRO D 1 16 ? 3.090 32.925 73.818 1.00 97.02 17 PRO N CA 1
ATOM 2945 C C . PRO D 1 16 ? 3.552 34.372 73.988 1.00 102.64 17 PRO N C 1
ATOM 2946 O O . PRO D 1 16 ? 3.959 34.765 75.085 1.00 103.35 17 PRO N O 1
ATOM 2950 N N . GLY D 1 17 ? 3.492 35.148 72.907 1.00 100.86 18 GLY N N 1
ATOM 2951 C CA . GLY D 1 17 ? 3.961 36.523 72.924 1.00 102.60 18 GLY N CA 1
ATOM 2952 C C . GLY D 1 17 ? 5.427 36.675 72.558 1.00 97.44 18 GLY N C 1
ATOM 2953 O O . GLY D 1 17 ? 5.935 37.789 72.441 1.00 97.74 18 GLY N O 1
ATOM 2954 N N . SER D 1 18 ? 6.108 35.547 72.390 1.00 96.81 19 SER N N 1
ATOM 2955 C CA . SER D 1 18 ? 7.526 35.533 72.048 1.00 92.30 19 SER N CA 1
ATOM 2956 C C . SER D 1 18 ? 7.758 35.650 70.543 1.00 90.70 19 SER N C 1
ATOM 2957 O O . SER D 1 18 ? 6.815 35.775 69.762 1.00 89.60 19 SER N O 1
ATOM 2960 N N . SER D 1 19 ? 9.028 35.615 70.151 1.00 90.41 20 SER N N 1
ATOM 2961 C CA . SER D 1 19 ? 9.422 35.640 68.747 1.00 81.78 20 SER N CA 1
ATOM 2962 C C . SER D 1 19 ? 10.320 34.450 68.442 1.00 78.64 20 SER N C 1
ATOM 2963 O O . SER D 1 19 ? 10.867 33.826 69.349 1.00 87.84 20 SER N O 1
ATOM 2966 N N . VAL D 1 20 ? 10.466 34.133 67.162 1.00 76.21 21 VAL N N 1
ATOM 2967 C CA . VAL D 1 20 ? 11.389 33.093 66.736 1.00 71.52 21 VAL N CA 1
ATOM 2968 C C . VAL D 1 20 ? 11.913 33.404 65.335 1.00 73.21 21 VAL N C 1
ATOM 2969 O O . VAL D 1 20 ? 11.169 33.890 64.480 1.00 71.44 21 VAL N O 1
ATOM 2973 N N . LYS D 1 21 ? 13.196 33.132 65.106 1.00 69.69 22 LYS N N 1
ATOM 2974 C CA . LYS D 1 21 ? 13.792 33.345 63.790 1.00 60.78 22 LYS N CA 1
ATOM 2975 C C . LYS D 1 21 ? 14.285 32.028 63.205 1.00 58.75 22 LYS N C 1
ATOM 2976 O O . LYS D 1 21 ? 15.167 31.384 63.768 1.00 63.64 22 LYS N O 1
ATOM 2982 N N . LEU D 1 22 ? 13.711 31.642 62.069 1.00 54.02 23 LEU N N 1
ATOM 2983 C CA . LEU D 1 22 ? 14.039 30.382 61.406 1.00 63.19 23 LEU N CA 1
ATOM 2984 C C . LEU D 1 22 ? 15.033 30.614 60.263 1.00 62.77 23 LEU N C 1
ATOM 2985 O O . LEU D 1 22 ? 15.026 31.675 59.636 1.00 60.79 23 LEU N O 1
ATOM 2990 N N . SER D 1 23 ? 15.888 29.632 59.988 1.00 57.10 24 SER N N 1
ATOM 2991 C CA . SER D 1 23 ? 16.858 29.775 58.902 1.00 57.80 24 SER N CA 1
ATOM 2992 C C . SER D 1 23 ? 16.693 28.691 57.840 1.00 60.72 24 SER N C 1
ATOM 2993 O O . SER D 1 23 ? 16.227 27.592 58.127 1.00 68.51 24 SER N O 1
ATOM 2996 N N . CYS D 1 24 ? 17.090 29.015 56.613 1.00 63.94 25 CYS N N 1
ATOM 2997 C CA . CYS D 1 24 ? 17.016 28.095 55.481 1.00 63.37 25 CYS N CA 1
ATOM 2998 C C . CYS D 1 24 ? 18.306 28.229 54.669 1.00 62.22 25 CYS N C 1
ATOM 2999 O O . CYS D 1 24 ? 18.452 29.152 53.868 1.00 57.68 25 CYS N O 1
ATOM 3002 N N . LYS D 1 25 ? 19.245 27.318 54.903 1.00 62.22 26 LYS N N 1
ATOM 3003 C CA . LYS D 1 25 ? 20.555 27.346 54.254 1.00 58.38 26 LYS N CA 1
ATOM 3004 C C . LYS D 1 25 ? 20.542 26.567 52.939 1.00 59.11 26 LYS N C 1
ATOM 3005 O O . LYS D 1 25 ? 20.160 25.397 52.905 1.00 66.24 26 LYS N O 1
ATOM 3011 N N . ALA D 1 26 ? 20.942 27.227 51.857 1.00 53.99 27 ALA N N 1
ATOM 3012 C CA . ALA D 1 26 ? 20.981 26.600 50.539 1.00 48.43 27 ALA N CA 1
ATOM 3013 C C . ALA D 1 26 ? 22.363 26.040 50.232 1.00 58.78 27 ALA N C 1
ATOM 3014 O O . ALA D 1 26 ? 23.373 26.685 50.513 1.00 72.23 27 ALA N O 1
ATOM 3016 N N . SER D 1 27 ? 22.411 24.848 49.642 1.00 58.72 28 SER N N 1
ATOM 3017 C CA . SER D 1 27 ? 23.676 24.296 49.160 1.00 62.14 28 SER N CA 1
ATOM 3018 C C . SER D 1 27 ? 23.493 23.648 47.787 1.00 65.93 28 SER N C 1
ATOM 3019 O O . SER D 1 27 ? 22.386 23.256 47.415 1.00 70.27 28 SER N O 1
ATOM 3022 N N . GLY D 1 28 ? 24.584 23.550 47.034 1.00 66.39 29 GLY N N 1
ATOM 3023 C CA . GLY D 1 28 ? 24.542 23.010 45.687 1.00 60.70 29 GLY N CA 1
ATOM 3024 C C . GLY D 1 28 ? 24.304 24.086 44.644 1.00 65.83 29 GLY N C 1
ATOM 3025 O O . GLY D 1 28 ? 24.511 23.863 43.450 1.00 68.63 29 GLY N O 1
ATOM 3026 N N . TYR D 1 29 ? 23.884 25.265 45.100 1.00 63.08 30 TYR N N 1
ATOM 3027 C CA . TYR D 1 29 ? 23.597 26.386 44.208 1.00 52.63 30 TYR N CA 1
ATOM 3028 C C . TYR D 1 29 ? 23.611 27.723 44.957 1.00 49.56 30 TYR N C 1
ATOM 3029 O O . TYR D 1 29 ? 23.617 27.767 46.189 1.00 47.06 30 TYR N O 1
ATOM 3038 N N . ASN D 1 30 ? 23.627 28.811 44.196 1.00 52.19 31 ASN N N 1
ATOM 3039 C CA . ASN D 1 30 ? 23.640 30.162 44.749 1.00 51.57 31 ASN N CA 1
ATOM 3040 C C . ASN D 1 30 ? 22.207 30.631 44.999 1.00 56.32 31 ASN N C 1
ATOM 3041 O O . ASN D 1 30 ? 21.395 30.683 44.073 1.00 58.05 31 ASN N O 1
ATOM 3046 N N . ILE D 1 31 ? 21.896 30.973 46.248 1.00 55.81 32 ILE N N 1
ATOM 3047 C CA . ILE D 1 31 ? 20.516 31.275 46.649 1.00 52.94 32 ILE N CA 1
ATOM 3048 C C . ILE D 1 31 ? 19.950 32.496 45.913 1.00 55.02 32 ILE N C 1
ATOM 3049 O O . ILE D 1 31 ? 18.733 32.679 45.819 1.00 49.74 32 ILE N O 1
ATOM 3054 N N . THR D 1 32 ? 20.847 33.315 45.380 1.00 56.73 33 THR N N 1
ATOM 3055 C CA . THR D 1 32 ? 20.481 34.476 44.586 1.00 49.28 33 THR N CA 1
ATOM 3056 C C . THR D 1 32 ? 19.709 34.056 43.331 1.00 53.95 33 THR N C 1
ATOM 3057 O O . THR D 1 32 ? 18.817 34.769 42.862 1.00 50.39 33 THR N O 1
ATOM 3061 N N . ASP D 1 33 ? 20.042 32.883 42.802 1.00 53.00 34 ASP N N 1
ATOM 3062 C CA . ASP D 1 33 ? 19.534 32.461 41.502 1.00 51.72 34 ASP N CA 1
ATOM 3063 C C . ASP D 1 33 ? 18.035 32.161 41.490 1.00 48.78 34 ASP N C 1
ATOM 3064 O O . ASP D 1 33 ? 17.393 32.257 40.447 1.00 53.57 34 ASP N O 1
ATOM 3069 N N . TYR D 1 34 ? 17.469 31.823 42.641 1.00 53.78 35 TYR N N 1
ATOM 3070 C CA . TYR D 1 34 ? 16.052 31.470 42.698 1.00 47.81 35 TYR N CA 1
ATOM 3071 C C . TYR D 1 34 ? 15.330 32.146 43.856 1.00 44.19 35 TYR N C 1
ATOM 3072 O O . TYR D 1 34 ? 15.964 32.704 44.747 1.00 60.99 35 TYR N O 1
ATOM 3081 N N . LEU D 1 35 ? 14.001 32.096 43.843 1.00 40.41 36 LEU N N 1
ATOM 3082 C CA . LEU D 1 35 ? 13.220 32.661 44.937 1.00 40.02 36 LEU N CA 1
ATOM 3083 C C . LEU D 1 35 ? 13.095 31.678 46.088 1.00 41.26 36 LEU N C 1
ATOM 3084 O O . LEU D 1 35 ? 13.224 30.469 45.897 1.00 47.70 36 LEU N O 1
ATOM 3089 N N . ILE D 1 36 ? 12.820 32.206 47.278 1.00 39.30 37 ILE N N 1
ATOM 3090 C CA . ILE D 1 36 ? 12.584 31.367 48.440 1.00 41.55 37 ILE N CA 1
ATOM 3091 C C . ILE D 1 36 ? 11.181 31.598 48.984 1.00 48.41 37 ILE N C 1
ATOM 3092 O O . ILE D 1 36 ? 10.834 32.718 49.364 1.00 53.80 37 ILE N O 1
ATOM 3097 N N . HIS D 1 37 ? 10.400 30.519 49.043 1.00 42.61 38 HIS N N 1
ATOM 3098 C CA . HIS D 1 37 ? 9.035 30.544 49.558 1.00 39.91 38 HIS N CA 1
ATOM 3099 C C . HIS D 1 37 ? 8.968 29.924 50.947 1.00 38.59 38 HIS N C 1
ATOM 3100 O O . HIS D 1 37 ? 9.725 29.011 51.260 1.00 39.12 38 HIS N O 1
ATOM 3107 N N . TRP D 1 38 ? 8.060 30.420 51.779 1.00 38.26 39 TRP N N 1
ATOM 3108 C CA . TRP D 1 38 ? 7.819 29.817 53.084 1.00 38.30 39 TRP N CA 1
ATOM 3109 C C . TRP D 1 38 ? 6.373 29.350 53.182 1.00 42.59 39 TRP N C 1
ATOM 3110 O O . TRP D 1 38 ? 5.453 30.068 52.796 1.00 40.57 39 TRP N O 1
ATOM 3121 N N . VAL D 1 39 ? 6.190 28.128 53.671 1.00 48.21 40 VAL N N 1
ATOM 3122 C CA . VAL D 1 39 ? 4.879 27.499 53.768 1.00 46.92 40 VAL N CA 1
ATOM 3123 C C . VAL D 1 39 ? 4.779 26.781 55.104 1.00 49.47 40 VAL N C 1
ATOM 3124 O O . VAL D 1 39 ? 5.716 26.085 55.491 1.00 59.19 40 VAL N O 1
ATOM 3128 N N . ARG D 1 40 ? 3.664 26.925 55.817 1.00 48.75 41 ARG N N 1
ATOM 3129 C CA . ARG D 1 40 ? 3.530 26.182 57.066 1.00 49.89 41 ARG N CA 1
ATOM 3130 C C . ARG D 1 40 ? 2.536 25.037 56.926 1.00 57.32 41 ARG N C 1
ATOM 3131 O O . ARG D 1 40 ? 1.647 25.062 56.077 1.00 41.22 41 ARG N O 1
ATOM 3139 N N . HIS D 1 41 ? 2.726 24.014 57.752 1.00 56.12 42 HIS N N 1
ATOM 3140 C CA . HIS D 1 41 ? 1.855 22.855 57.754 1.00 50.92 42 HIS N CA 1
ATOM 3141 C C . HIS D 1 41 ? 1.276 22.646 59.144 1.00 60.56 42 HIS N C 1
ATOM 3142 O O . HIS D 1 41 ? 2.003 22.547 60.129 1.00 61.26 42 HIS N O 1
ATOM 3149 N N . ARG D 1 42 ? -0.045 22.585 59.211 1.00 69.31 43 ARG N N 1
ATOM 3150 C CA . ARG D 1 42 ? -0.747 22.277 60.446 1.00 71.86 43 ARG N CA 1
ATOM 3151 C C . ARG D 1 42 ? -1.573 21.028 60.207 1.00 88.87 43 ARG N C 1
ATOM 3152 O O . ARG D 1 42 ? -2.430 21.010 59.323 1.00 101.99 43 ARG N O 1
ATOM 3160 N N . PRO D 1 43 ? -1.311 19.974 60.991 1.00 97.12 44 PRO N N 1
ATOM 3161 C CA . PRO D 1 43 ? -1.892 18.637 60.804 1.00 102.65 44 PRO N CA 1
ATOM 3162 C C . PRO D 1 43 ? -3.410 18.626 60.596 1.00 101.85 44 PRO N C 1
ATOM 3163 O O . PRO D 1 43 ? -3.939 17.717 59.960 1.00 101.78 44 PRO N O 1
ATOM 3167 N N . GLU D 1 44 ? -4.092 19.632 61.129 1.00 101.62 45 GLU N N 1
ATOM 3168 C CA . GLU D 1 44 ? -5.543 19.718 61.046 1.00 105.49 45 GLU N CA 1
ATOM 3169 C C . GLU D 1 44 ? -6.029 20.688 59.962 1.00 102.67 45 GLU N C 1
ATOM 3170 O O . GLU D 1 44 ? -7.190 20.627 59.548 1.00 107.94 45 GLU N O 1
ATOM 3176 N N . HIS D 1 45 ? -5.147 21.584 59.516 1.00 89.81 46 HIS N N 1
ATOM 3177 C CA . HIS D 1 45 ? -5.513 22.618 58.543 1.00 81.83 46 HIS N CA 1
ATOM 3178 C C . HIS D 1 45 ? -4.721 22.553 57.231 1.00 81.44 46 HIS N C 1
ATOM 3179 O O . HIS D 1 45 ? -4.903 23.395 56.348 1.00 85.26 46 HIS N O 1
ATOM 3186 N N . GLY D 1 46 ? -3.831 21.575 57.111 1.00 73.01 47 GLY N N 1
ATOM 3187 C CA . GLY D 1 46 ? -3.057 21.404 55.893 1.00 58.82 47 GLY N CA 1
ATOM 3188 C C . GLY D 1 46 ? -2.001 22.460 55.614 1.00 56.23 47 GLY N C 1
ATOM 3189 O O . GLY D 1 46 ? -1.371 22.987 56.535 1.00 59.89 47 GLY N O 1
ATOM 3190 N N . LEU D 1 47 ? -1.816 22.771 54.331 1.00 55.57 48 LEU N N 1
ATOM 3191 C CA . LEU D 1 47 ? -0.746 23.661 53.880 1.00 41.27 48 LEU N CA 1
ATOM 3192 C C . LEU D 1 47 ? -1.217 25.091 53.670 1.00 44.64 48 LEU N C 1
ATOM 3193 O O . LEU D 1 47 ? -2.350 25.341 53.263 1.00 54.58 48 LEU N O 1
ATOM 3198 N N . GLU D 1 48 ? -0.319 26.026 53.948 1.00 45.14 49 GLU N N 1
ATOM 3199 C CA . GLU D 1 48 ? -0.641 27.443 53.957 1.00 39.67 49 GLU N CA 1
ATOM 3200 C C . GLU D 1 48 ? 0.610 28.221 53.567 1.00 45.84 49 GLU N C 1
ATOM 3201 O O . GLU D 1 48 ? 1.644 28.109 54.225 1.00 48.56 49 GLU N O 1
ATOM 3207 N N . TRP D 1 49 ? 0.522 28.980 52.480 1.00 45.42 50 TRP N N 1
ATOM 3208 C CA . TRP D 1 49 ? 1.663 29.742 51.978 1.00 43.24 50 TRP N CA 1
ATOM 3209 C C . TRP D 1 49 ? 1.810 31.061 52.738 1.00 51.05 50 TRP N C 1
ATOM 3210 O O . TRP D 1 49 ? 0.823 31.751 53.000 1.00 58.10 50 TRP N O 1
ATOM 3221 N N . ILE D 1 50 ? 3.047 31.400 53.089 1.00 46.67 51 ILE N N 1
ATOM 3222 C CA . ILE D 1 50 ? 3.326 32.544 53.944 1.00 44.32 51 ILE N CA 1
ATOM 3223 C C . ILE D 1 50 ? 3.842 33.755 53.167 1.00 50.35 51 ILE N C 1
ATOM 3224 O O . ILE D 1 50 ? 3.328 34.866 53.313 1.00 50.44 51 ILE N O 1
ATOM 3229 N N . GLY D 1 51 ? 4.859 33.545 52.340 1.00 53.98 52 GLY N N 1
ATOM 3230 C CA . GLY D 1 51 ? 5.419 34.626 51.549 1.00 48.59 52 GLY N CA 1
ATOM 3231 C C . GLY D 1 51 ? 6.636 34.188 50.763 1.00 48.75 52 GLY N C 1
ATOM 3232 O O . GLY D 1 51 ? 7.118 33.066 50.946 1.00 49.05 52 GLY N O 1
ATOM 3233 N N . TRP D 1 52 ? 7.135 35.056 49.883 1.00 48.09 53 TRP N N 1
ATOM 3234 C CA . TRP D 1 52 ? 8.406 34.775 49.219 1.00 39.97 53 TRP N CA 1
ATOM 3235 C C . TRP D 1 52 ? 9.349 35.961 49.228 1.00 48.16 53 TRP N C 1
ATOM 3236 O O . TRP D 1 52 ? 8.949 37.101 49.472 1.00 52.27 53 TRP N O 1
ATOM 3247 N N . ILE D 1 53 ? 10.615 35.673 48.956 1.00 47.79 54 ILE N N 1
ATOM 3248 C CA . ILE D 1 53 ? 11.640 36.699 48.913 1.00 39.74 54 ILE N CA 1
ATOM 3249 C C . ILE D 1 53 ? 12.584 36.425 47.751 1.00 41.52 54 ILE N C 1
ATOM 3250 O O . ILE D 1 53 ? 12.906 35.273 47.449 1.00 45.56 54 ILE N O 1
ATOM 3255 N N . ASP D 1 54 ? 12.994 37.498 47.084 1.00 46.55 55 ASP N N 1
ATOM 3256 C CA . ASP D 1 54 ? 14.024 37.445 46.057 1.00 45.02 55 ASP N CA 1
ATOM 3257 C C . ASP D 1 54 ? 15.355 37.829 46.692 1.00 49.12 55 ASP N C 1
ATOM 3258 O O . ASP D 1 54 ? 15.612 39.007 46.923 1.00 56.66 55 ASP N O 1
ATOM 3263 N N . PRO D 1 55 ? 16.198 36.830 46.987 1.00 46.31 56 PRO N N 1
ATOM 3264 C CA . PRO D 1 55 ? 17.458 37.055 47.705 1.00 41.06 56 PRO N CA 1
ATOM 3265 C C . PRO D 1 55 ? 18.429 37.970 46.961 1.00 48.99 56 PRO N C 1
ATOM 3266 O O . PRO D 1 55 ? 19.361 38.504 47.572 1.00 54.62 56 PRO N O 1
ATOM 3270 N N . GLU D 1 56 ? 18.203 38.175 45.666 1.00 46.18 57 GLU N N 1
ATOM 3271 C CA . GLU D 1 56 ? 19.100 39.023 44.890 1.00 52.93 57 GLU N CA 1
ATOM 3272 C C . GLU D 1 56 ? 18.907 40.503 45.211 1.00 51.17 57 GLU N C 1
ATOM 3273 O O . GLU D 1 56 ? 19.878 41.230 45.391 1.00 62.51 57 GLU N O 1
ATOM 3279 N N . ASP D 1 57 ? 17.659 40.952 45.278 1.00 51.04 58 ASP N N 1
ATOM 3280 C CA . ASP D 1 57 ? 17.390 42.367 45.514 1.00 46.22 58 ASP N CA 1
ATOM 3281 C C . ASP D 1 57 ? 16.579 42.614 46.781 1.00 45.91 58 ASP N C 1
ATOM 3282 O O . ASP D 1 57 ? 16.370 43.754 47.173 1.00 50.39 58 ASP N O 1
ATOM 3287 N N . GLY D 1 58 ? 16.106 41.547 47.410 1.00 45.46 59 GLY N N 1
ATOM 3288 C CA . GLY D 1 58 ? 15.430 41.668 48.687 1.00 43.36 59 GLY N CA 1
ATOM 3289 C C . GLY D 1 58 ? 13.939 41.939 48.622 1.00 58.46 59 GLY N C 1
ATOM 3290 O O . GLY D 1 58 ? 13.321 42.188 49.659 1.00 58.52 59 GLY N O 1
ATOM 3291 N N . GLU D 1 59 ? 13.353 41.895 47.425 1.00 56.41 60 GLU N N 1
ATOM 3292 C CA . GLU D 1 59 ? 11.911 42.114 47.294 1.00 56.00 60 GLU N CA 1
ATOM 3293 C C . GLU D 1 59 ? 11.158 41.012 48.026 1.00 53.57 60 GLU N C 1
ATOM 3294 O O . GLU D 1 59 ? 11.524 39.845 47.941 1.00 52.68 60 GLU N O 1
ATOM 3300 N N . THR D 1 60 ? 10.114 41.390 48.753 1.00 58.72 61 THR N N 1
ATOM 3301 C CA . THR D 1 60 ? 9.306 40.424 49.483 1.00 46.25 61 THR N CA 1
ATOM 3302 C C . THR D 1 60 ? 7.845 40.562 49.110 1.00 50.72 61 THR N C 1
ATOM 3303 O O . THR D 1 60 ? 7.366 41.663 48.833 1.00 62.28 61 THR N O 1
ATOM 3307 N N . ARG D 1 61 ? 7.137 39.441 49.115 1.00 50.73 62 ARG N N 1
ATOM 3308 C CA . ARG D 1 61 ? 5.694 39.445 48.913 1.00 49.56 62 ARG N CA 1
ATOM 3309 C C . ARG D 1 61 ? 5.088 38.594 50.004 1.00 45.29 62 ARG N C 1
ATOM 3310 O O . ARG D 1 61 ? 5.550 37.480 50.245 1.00 47.58 62 ARG N O 1
ATOM 3318 N N . TYR D 1 62 ? 4.085 39.135 50.688 1.00 50.23 63 TYR N N 1
ATOM 3319 C CA . TYR D 1 62 ? 3.458 38.441 51.808 1.00 56.50 63 TYR N CA 1
ATOM 3320 C C . TYR D 1 62 ? 1.984 38.147 51.549 1.00 56.99 63 TYR N C 1
ATOM 3321 O O . TYR D 1 62 ? 1.306 38.890 50.844 1.00 62.44 63 TYR N O 1
ATOM 3330 N N . ALA D 1 63 ? 1.496 37.051 52.115 1.00 58.30 64 ALA N N 1
ATOM 3331 C CA . ALA D 1 63 ? 0.064 36.843 52.232 1.00 58.00 64 ALA N CA 1
ATOM 3332 C C . ALA D 1 63 ? -0.426 37.798 53.311 1.00 62.50 64 ALA N C 1
ATOM 3333 O O . ALA D 1 63 ? 0.232 37.957 54.338 1.00 69.17 64 ALA N O 1
ATOM 3335 N N . GLN D 1 64 ? -1.569 38.437 53.090 1.00 62.52 65 GLN N N 1
ATOM 3336 C CA . GLN D 1 64 ? -2.021 39.482 54.009 1.00 67.19 65 GLN N CA 1
ATOM 3337 C C . GLN D 1 64 ? -2.175 38.961 55.437 1.00 69.02 65 GLN N C 1
ATOM 3338 O O . GLN D 1 64 ? -2.010 39.702 56.406 1.00 77.25 65 GLN N O 1
ATOM 3344 N N . LYS D 1 65 ? -2.497 37.678 55.548 1.00 66.88 66 LYS N N 1
ATOM 3345 C CA . LYS D 1 65 ? -2.643 37.004 56.832 1.00 65.43 66 LYS N CA 1
ATOM 3346 C C . LYS D 1 65 ? -1.364 37.057 57.688 1.00 62.12 66 LYS N C 1
ATOM 3347 O O . LYS D 1 65 ? -1.432 37.044 58.920 1.00 62.81 66 LYS N O 1
ATOM 3353 N N . PHE D 1 66 ? -0.204 37.141 57.040 1.00 53.34 67 PHE N N 1
ATOM 3354 C CA . PHE D 1 66 ? 1.069 37.028 57.754 1.00 59.59 67 PHE N CA 1
ATOM 3355 C C . PHE D 1 66 ? 1.896 38.312 57.772 1.00 65.82 67 PHE N C 1
ATOM 3356 O O . PHE D 1 66 ? 3.022 38.310 58.265 1.00 67.16 67 PHE N O 1
ATOM 3364 N N . GLN D 1 67 ? 1.350 39.404 57.248 1.00 67.95 68 GLN N N 1
ATOM 3365 C CA . GLN D 1 67 ? 2.123 40.637 57.111 1.00 75.73 68 GLN N CA 1
ATOM 3366 C C . GLN D 1 67 ? 2.637 41.173 58.449 1.00 85.02 68 GLN N C 1
ATOM 3367 O O . GLN D 1 67 ? 3.790 41.599 58.550 1.00 91.77 68 GLN N O 1
ATOM 3373 N N . SER D 1 68 ? 1.790 41.158 59.470 1.00 85.56 69 SER N N 1
ATOM 3374 C CA . SER D 1 68 ? 2.204 41.611 60.793 1.00 89.99 69 SER N CA 1
ATOM 3375 C C . SER D 1 68 ? 3.065 40.570 61.511 1.00 88.84 69 SER N C 1
ATOM 3376 O O . SER D 1 68 ? 4.040 40.917 62.176 1.00 96.73 69 SER N O 1
ATOM 3379 N N . LYS D 1 69 ? 2.710 39.296 61.364 1.00 80.96 70 LYS N N 1
ATOM 3380 C CA . LYS D 1 69 ? 3.400 38.217 62.072 1.00 81.17 70 LYS N CA 1
ATOM 3381 C C . LYS D 1 69 ? 4.793 37.904 61.510 1.00 70.58 70 LYS N C 1
ATOM 3382 O O . LYS D 1 69 ? 5.732 37.663 62.271 1.00 68.10 70 LYS N O 1
ATOM 3388 N N . ALA D 1 70 ? 4.927 37.918 60.186 1.00 63.31 71 ALA N N 1
ATOM 3389 C CA . ALA D 1 70 ? 6.129 37.395 59.536 1.00 57.34 71 ALA N CA 1
ATOM 3390 C C . ALA D 1 70 ? 6.999 38.476 58.906 1.00 67.29 71 ALA N C 1
ATOM 3391 O O . ALA D 1 70 ? 6.511 39.522 58.476 1.00 76.46 71 ALA N O 1
ATOM 3393 N N . THR D 1 71 ? 8.299 38.198 58.852 1.00 69.51 72 THR N N 1
ATOM 3394 C CA . THR D 1 71 ? 9.272 39.081 58.216 1.00 63.62 72 THR N CA 1
ATOM 3395 C C . THR D 1 71 ? 10.327 38.246 57.503 1.00 62.22 72 THR N C 1
ATOM 3396 O O . THR D 1 71 ? 11.083 37.515 58.146 1.00 68.79 72 THR N O 1
ATOM 3400 N N . LEU D 1 72 ? 10.380 38.351 56.178 1.00 58.00 73 LEU N N 1
ATOM 3401 C CA . LEU D 1 72 ? 11.337 37.569 55.397 1.00 55.05 73 LEU N CA 1
ATOM 3402 C C . LEU D 1 72 ? 12.643 38.327 55.170 1.00 53.09 73 LEU N C 1
ATOM 3403 O O . LEU D 1 72 ? 12.665 39.553 55.078 1.00 59.96 73 LEU N O 1
ATOM 3408 N N . THR D 1 73 ? 13.735 37.579 55.086 1.00 54.04 74 THR N N 1
ATOM 3409 C CA . THR D 1 73 ? 15.065 38.163 55.043 1.00 44.89 74 THR N CA 1
ATOM 3410 C C . THR D 1 73 ? 16.034 37.184 54.396 1.00 53.05 74 THR N C 1
ATOM 3411 O O . THR D 1 73 ? 15.909 35.975 54.583 1.00 62.56 74 THR N O 1
ATOM 3415 N N . ALA D 1 74 ? 16.992 37.689 53.626 1.00 61.59 75 ALA N N 1
ATOM 3416 C CA . ALA D 1 74 ? 18.041 36.825 53.089 1.00 54.43 75 ALA N CA 1
ATOM 3417 C C . ALA D 1 74 ? 19.414 37.457 53.287 1.00 53.59 75 ALA N C 1
ATOM 3418 O O . ALA D 1 74 ? 19.535 38.672 53.392 1.00 64.00 75 ALA N O 1
ATOM 3420 N N . ASP D 1 75 ? 20.443 36.617 53.348 1.00 56.20 76 ASP N N 1
ATOM 3421 C CA . ASP D 1 75 ? 21.825 37.082 53.396 1.00 56.12 76 ASP N CA 1
ATOM 3422 C C . ASP D 1 75 ? 22.665 36.348 52.358 1.00 61.53 76 ASP N C 1
ATOM 3423 O O . ASP D 1 75 ? 22.918 35.147 52.480 1.00 62.49 76 ASP N O 1
ATOM 3428 N N . THR D 1 76 ? 23.089 37.084 51.336 1.00 60.41 77 THR N N 1
ATOM 3429 C CA . THR D 1 76 ? 23.846 36.522 50.225 1.00 55.64 77 THR N CA 1
ATOM 3430 C C . THR D 1 76 ? 25.146 35.894 50.707 1.00 61.31 77 THR N C 1
ATOM 3431 O O . THR D 1 76 ? 25.557 34.835 50.227 1.00 74.37 77 THR N O 1
ATOM 3435 N N . SER D 1 77 ? 25.775 36.542 51.680 1.00 65.88 78 SER N N 1
ATOM 3436 C CA . SER D 1 77 ? 27.021 36.052 52.258 1.00 65.09 78 SER N CA 1
ATOM 3437 C C . SER D 1 77 ? 26.900 34.645 52.837 1.00 68.32 78 SER N C 1
ATOM 3438 O O . SER D 1 77 ? 27.796 33.821 52.673 1.00 70.31 78 SER N O 1
ATOM 3441 N N . SER D 1 78 ? 25.796 34.382 53.529 1.00 72.87 79 SER N N 1
ATOM 3442 C CA . SER D 1 78 ? 25.578 33.087 54.171 1.00 72.59 79 SER N CA 1
ATOM 3443 C C . SER D 1 78 ? 24.921 32.096 53.221 1.00 72.58 79 SER N C 1
ATOM 3444 O O . SER D 1 78 ? 24.789 30.914 53.556 1.00 74.19 79 SER N O 1
ATOM 3447 N N . ASN D 1 79 ? 24.508 32.581 52.050 1.00 63.44 80 ASN N N 1
ATOM 3448 C CA . ASN D 1 79 ? 23.747 31.773 51.101 1.00 59.92 80 ASN N CA 1
ATOM 3449 C C . ASN D 1 79 ? 22.501 31.226 51.803 1.00 61.08 80 ASN N C 1
ATOM 3450 O O . ASN D 1 79 ? 22.183 30.040 51.693 1.00 67.46 80 ASN N O 1
ATOM 3455 N N . ALA D 1 80 ? 21.810 32.094 52.539 1.00 54.97 81 ALA N N 1
ATOM 3456 C CA . ALA D 1 80 ? 20.720 31.660 53.413 1.00 52.84 81 ALA N CA 1
ATOM 3457 C C . ALA D 1 80 ? 19.542 32.634 53.426 1.00 50.86 81 ALA N C 1
ATOM 3458 O O . ALA D 1 80 ? 19.705 33.831 53.191 1.00 49.44 81 ALA N O 1
ATOM 3460 N N . ALA D 1 81 ? 18.354 32.101 53.698 1.00 56.04 82 ALA N N 1
ATOM 3461 C CA . ALA D 1 81 ? 17.146 32.906 53.857 1.00 55.42 82 ALA N CA 1
ATOM 3462 C C . ALA D 1 81 ? 16.632 32.776 55.290 1.00 55.17 82 ALA N C 1
ATOM 3463 O O . ALA D 1 81 ? 16.941 31.807 55.985 1.00 53.37 82 ALA N O 1
ATOM 3465 N N . TYR D 1 82 ? 15.853 33.756 55.732 1.00 54.79 83 TYR N N 1
ATOM 3466 C CA . TYR D 1 82 ? 15.383 33.782 57.111 1.00 47.79 83 TYR N CA 1
ATOM 3467 C C . TYR D 1 82 ? 13.915 34.152 57.189 1.00 50.83 83 TYR N C 1
ATOM 3468 O O . TYR D 1 82 ? 13.397 34.876 56.335 1.00 57.67 83 TYR N O 1
ATOM 3477 N N . MET D 1 83 ? 13.241 33.631 58.209 1.00 52.71 84 MET N N 1
ATOM 3478 C CA . MET D 1 83 ? 11.885 34.061 58.518 1.00 55.48 84 MET N CA 1
ATOM 3479 C C . MET D 1 83 ? 11.744 34.276 60.014 1.00 57.64 84 MET N C 1
ATOM 3480 O O . MET D 1 83 ? 12.036 33.383 60.812 1.00 56.82 84 MET N O 1
ATOM 3485 N N . GLN D 1 84 ? 11.287 35.462 60.394 1.00 55.38 85 GLN N N 1
ATOM 3486 C CA . GLN D 1 84 ? 11.034 35.725 61.796 1.00 58.45 85 GLN N CA 1
ATOM 3487 C C . GLN D 1 84 ? 9.543 35.824 62.017 1.00 66.53 85 GLN N C 1
ATOM 3488 O O . GLN D 1 84 ? 8.836 36.520 61.285 1.00 63.18 85 GLN N O 1
ATOM 3494 N N . LEU D 1 85 ? 9.077 35.102 63.027 1.00 65.30 86 LEU N N 1
ATOM 3495 C CA . LEU D 1 85 ? 7.692 35.162 63.431 1.00 58.94 86 LEU N CA 1
ATOM 3496 C C . LEU D 1 85 ? 7.609 35.809 64.801 1.00 73.56 86 LEU N C 1
ATOM 3497 O O . LEU D 1 85 ? 8.296 35.392 65.730 1.00 83.67 86 LEU N O 1
ATOM 3502 N N . SER D 1 86 ? 6.769 36.832 64.920 1.00 83.34 87 SER N N 1
ATOM 3503 C CA . SER D 1 86 ? 6.609 37.555 66.176 1.00 88.30 87 SER N CA 1
ATOM 3504 C C . SER D 1 86 ? 5.190 37.418 66.716 1.00 96.62 87 SER N C 1
ATOM 3505 O O . SER D 1 86 ? 4.298 36.952 66.006 1.00 98.52 87 SER N O 1
ATOM 3508 N N . SER D 1 87 ? 4.993 37.831 67.967 1.00 97.68 88 SER N N 1
ATOM 3509 C CA . SER D 1 87 ? 3.687 37.761 68.625 1.00 101.95 88 SER N CA 1
ATOM 3510 C C . SER D 1 87 ? 3.117 36.354 68.516 1.00 100.29 88 SER N C 1
ATOM 3511 O O . SER D 1 87 ? 2.010 36.157 68.013 1.00 101.98 88 SER N O 1
ATOM 3514 N N . LEU D 1 88 ? 3.889 35.377 68.979 1.00 92.52 89 LEU N N 1
ATOM 3515 C CA . LEU D 1 88 ? 3.527 33.979 68.810 1.00 90.46 89 LEU N CA 1
ATOM 3516 C C . LEU D 1 88 ? 2.287 33.598 69.610 1.00 94.83 89 LEU N C 1
ATOM 3517 O O . LEU D 1 88 ? 2.079 34.076 70.727 1.00 98.59 89 LEU N O 1
ATOM 3522 N N . THR D 1 89 ? 1.470 32.732 69.016 1.00 90.47 90 THR N N 1
ATOM 3523 C CA . THR D 1 89 ? 0.273 32.191 69.654 1.00 87.59 90 THR N CA 1
ATOM 3524 C C . THR D 1 89 ? 0.316 30.669 69.562 1.00 83.67 90 THR N C 1
ATOM 3525 O O . THR D 1 89 ? 1.055 30.125 68.742 1.00 91.17 90 THR N O 1
ATOM 3529 N N . PRO D 1 90 ? -0.459 29.974 70.412 1.00 77.58 91 PRO N N 1
ATOM 3530 C CA . PRO D 1 90 ? -0.519 28.509 70.323 1.00 76.84 91 PRO N CA 1
ATOM 3531 C C . PRO D 1 90 ? -0.978 27.999 68.954 1.00 86.98 91 PRO N C 1
ATOM 3532 O O . PRO D 1 90 ? -0.609 26.893 68.563 1.00 87.80 91 PRO N O 1
ATOM 3536 N N . GLU D 1 91 ? -1.770 28.798 68.242 1.00 96.13 92 GLU N N 1
ATOM 3537 C CA . GLU D 1 91 ? -2.228 28.451 66.896 1.00 96.72 92 GLU N CA 1
ATOM 3538 C C . GLU D 1 91 ? -1.100 28.501 65.866 1.00 89.42 92 GLU N C 1
ATOM 3539 O O . GLU D 1 91 ? -1.230 27.956 64.770 1.00 93.34 92 GLU N O 1
ATOM 3545 N N . ASP D 1 92 ? -0.003 29.167 66.214 1.00 80.10 93 ASP N N 1
ATOM 3546 C CA . ASP D 1 92 ? 1.143 29.269 65.318 1.00 75.55 93 ASP N CA 1
ATOM 3547 C C . ASP D 1 92 ? 2.041 28.036 65.408 1.00 68.87 93 ASP N C 1
ATOM 3548 O O . ASP D 1 92 ? 3.078 27.963 64.744 1.00 67.85 93 ASP N O 1
ATOM 3553 N N . THR D 1 93 ? 1.641 27.073 66.234 1.00 69.29 94 THR N N 1
ATOM 3554 C CA . THR D 1 93 ? 2.329 25.786 66.309 1.00 68.33 94 THR N CA 1
ATOM 3555 C C . THR D 1 93 ? 2.173 25.021 64.996 1.00 66.87 94 THR N C 1
ATOM 3556 O O . THR D 1 93 ? 1.063 24.641 64.617 1.00 66.78 94 THR N O 1
ATOM 3560 N N . ALA D 1 94 ? 3.288 24.794 64.311 1.00 61.62 95 ALA N N 1
ATOM 3561 C CA . ALA D 1 94 ? 3.253 24.176 62.995 1.00 56.55 95 ALA N CA 1
ATOM 3562 C C . ALA D 1 94 ? 4.631 23.693 62.563 1.00 57.51 95 ALA N C 1
ATOM 3563 O O . ALA D 1 94 ? 5.625 23.920 63.251 1.00 65.86 95 ALA N O 1
ATOM 3565 N N . THR D 1 95 ? 4.677 23.025 61.415 1.00 54.14 96 THR N N 1
ATOM 3566 C CA . THR D 1 95 ? 5.935 22.753 60.736 1.00 55.59 96 THR N CA 1
ATOM 3567 C C . THR D 1 95 ? 6.106 23.778 59.623 1.00 59.62 96 THR N C 1
ATOM 3568 O O . THR D 1 95 ? 5.260 23.887 58.737 1.00 60.88 96 THR N O 1
ATOM 3572 N N . TYR D 1 96 ? 7.188 24.548 59.687 1.00 58.91 97 TYR N N 1
ATOM 3573 C CA . TYR D 1 96 ? 7.427 25.602 58.711 1.00 44.85 97 TYR N CA 1
ATOM 3574 C C . TYR D 1 96 ? 8.463 25.154 57.690 1.00 48.88 97 TYR N C 1
ATOM 3575 O O . TYR D 1 96 ? 9.589 24.807 58.043 1.00 54.64 97 TYR N O 1
ATOM 3584 N N . PHE D 1 97 ? 8.068 25.166 56.420 1.00 54.61 98 PHE N N 1
ATOM 3585 C CA . PHE D 1 97 ? 8.939 24.752 55.324 1.00 48.08 98 PHE N CA 1
ATOM 3586 C C . PHE D 1 97 ? 9.453 25.943 54.541 1.00 43.72 98 PHE N C 1
ATOM 3587 O O . PHE D 1 97 ? 8.742 26.931 54.365 1.00 44.33 98 PHE N O 1
ATOM 3595 N N . CYS D 1 98 ? 10.690 25.852 54.073 1.00 48.58 99 CYS N N 1
ATOM 3596 C CA . CYS D 1 98 ? 11.131 26.731 53.005 1.00 51.99 99 CYS N CA 1
ATOM 3597 C C . CYS D 1 98 ? 11.189 25.900 51.736 1.00 51.05 99 CYS N C 1
ATOM 3598 O O . CYS D 1 98 ? 11.401 24.688 51.785 1.00 45.07 99 CYS N O 1
ATOM 3601 N N . ALA D 1 99 ? 10.953 26.555 50.608 1.00 49.07 100 ALA N N 1
ATOM 3602 C CA . ALA D 1 99 ? 11.029 25.903 49.318 1.00 42.84 100 ALA N CA 1
ATOM 3603 C C . ALA D 1 99 ? 11.591 26.874 48.288 1.00 46.75 100 ALA N C 1
ATOM 3604 O O . ALA D 1 99 ? 11.631 28.084 48.513 1.00 46.12 100 ALA N O 1
ATOM 3606 N N . ARG D 1 100 ? 12.030 26.334 47.160 1.00 44.34 101 ARG N N 1
ATOM 3607 C CA . ARG D 1 100 ? 12.670 27.128 46.124 1.00 41.24 101 ARG N CA 1
ATOM 3608 C C . ARG D 1 100 ? 11.750 27.215 44.915 1.00 47.21 101 ARG N C 1
ATOM 3609 O O . ARG D 1 100 ? 11.016 26.270 44.636 1.00 50.69 101 ARG N O 1
ATOM 3617 N N . SER D 1 101 ? 11.787 28.329 44.189 1.00 45.05 102 SER N N 1
ATOM 3618 C CA . SER D 1 101 ? 11.028 28.419 42.944 1.00 38.26 102 SER N CA 1
ATOM 3619 C C . SER D 1 101 ? 11.568 27.372 41.977 1.00 47.23 102 SER N C 1
ATOM 3620 O O . SER D 1 101 ? 12.701 26.897 42.121 1.00 41.11 102 SER N O 1
ATOM 3623 N N . LEU D 1 102 ? 10.738 26.978 41.020 1.00 49.75 103 LEU N N 1
ATOM 3624 C CA . LEU D 1 102 ? 11.101 25.922 40.086 1.00 46.52 103 LEU N CA 1
ATOM 3625 C C . LEU D 1 102 ? 12.118 26.417 39.061 1.00 47.55 103 LEU N C 1
ATOM 3626 O O . LEU D 1 102 ? 13.113 25.750 38.794 1.00 54.90 103 LEU N O 1
ATOM 3631 N N . ASP D 1 103 ? 11.856 27.591 38.494 1.00 52.98 104 ASP N N 1
ATOM 3632 C CA . ASP D 1 103 ? 12.752 28.225 37.528 1.00 60.27 104 ASP N CA 1
ATOM 3633 C C . ASP D 1 103 ? 13.361 29.489 38.102 1.00 65.52 104 ASP N C 1
ATOM 3634 O O . ASP D 1 103 ? 12.948 29.967 39.161 1.00 65.20 104 ASP N O 1
ATOM 3639 N N . SER D 1 104 ? 14.352 30.023 37.399 1.00 64.43 105 SER N N 1
ATOM 3640 C CA . SER D 1 104 ? 14.902 31.332 37.719 1.00 58.49 105 SER N CA 1
ATOM 3641 C C . SER D 1 104 ? 13.986 32.434 37.169 1.00 54.30 105 SER N C 1
ATOM 3642 O O . SER D 1 104 ? 14.001 33.569 37.649 1.00 42.42 105 SER N O 1
ATOM 3645 N N . THR D 1 105 ? 13.191 32.084 36.160 1.00 49.33 106 THR N N 1
ATOM 3646 C CA . THR D 1 105 ? 12.311 33.034 35.489 1.00 36.31 106 THR N CA 1
ATOM 3647 C C . THR D 1 105 ? 10.961 33.203 36.176 1.00 41.06 106 THR N C 1
ATOM 3648 O O . THR D 1 105 ? 10.484 34.326 36.340 1.00 46.55 106 THR N O 1
ATOM 3652 N N . TYR D 1 106 ? 10.345 32.095 36.578 1.00 45.81 107 TYR N N 1
ATOM 3653 C CA . TYR D 1 106 ? 8.983 32.139 37.117 1.00 42.49 107 TYR N CA 1
ATOM 3654 C C . TYR D 1 106 ? 8.975 32.040 38.638 1.00 42.72 107 TYR N C 1
ATOM 3655 O O . TYR D 1 106 ? 9.784 31.328 39.235 1.00 47.45 107 TYR N O 1
ATOM 3664 N N . ILE D 1 107 ? 8.049 32.762 39.260 1.00 36.60 108 ILE N N 1
ATOM 3665 C CA . ILE D 1 107 ? 7.993 32.853 40.711 1.00 32.37 108 ILE N CA 1
ATOM 3666 C C . ILE D 1 107 ? 7.455 31.561 41.306 1.00 42.14 108 ILE N C 1
ATOM 3667 O O . ILE D 1 107 ? 7.970 31.075 42.318 1.00 42.99 108 ILE N O 1
ATOM 3672 N N . TYR D 1 108 ? 6.422 31.011 40.668 1.00 41.77 109 TYR N N 1
ATOM 3673 C CA . TYR D 1 108 ? 5.776 29.776 41.111 1.00 36.79 109 TYR N CA 1
ATOM 3674 C C . TYR D 1 108 ? 5.961 28.686 40.055 1.00 38.18 109 TYR N C 1
ATOM 3675 O O . TYR D 1 108 ? 6.269 28.997 38.907 1.00 47.05 109 TYR N O 1
ATOM 3684 N N . PRO D 1 109 ? 5.782 27.403 40.430 1.00 42.30 110 PRO N N 1
ATOM 3685 C CA . PRO D 1 109 ? 5.542 26.862 41.774 1.00 41.89 110 PRO N CA 1
ATOM 3686 C C . PRO D 1 109 ? 6.839 26.577 42.517 1.00 46.34 110 PRO N C 1
ATOM 3687 O O . PRO D 1 109 ? 7.919 26.775 41.959 1.00 54.87 110 PRO N O 1
ATOM 3691 N N . PHE D 1 110 ? 6.737 26.142 43.767 1.00 46.94 111 PHE N N 1
ATOM 3692 C CA . PHE D 1 110 ? 7.936 25.863 44.548 1.00 52.72 111 PHE N CA 1
ATOM 3693 C C . PHE D 1 110 ? 8.290 24.379 44.597 1.00 49.75 111 PHE N C 1
ATOM 3694 O O . PHE D 1 110 ? 7.419 23.507 44.569 1.00 42.87 111 PHE N O 1
ATOM 3702 N N . ALA D 1 111 ? 9.589 24.120 44.698 1.00 40.13 112 ALA N N 1
ATOM 3703 C CA . ALA D 1 111 ? 10.127 22.773 44.704 1.00 39.19 112 ALA N CA 1
ATOM 3704 C C . ALA D 1 111 ? 11.350 22.708 45.616 1.00 44.97 112 ALA N C 1
ATOM 3705 O O . ALA D 1 111 ? 11.755 23.720 46.195 1.00 45.19 112 ALA N O 1
ATOM 3707 N N . TYR D 1 112 ? 11.923 21.516 45.747 1.00 40.13 113 TYR N N 1
ATOM 3708 C CA . TYR D 1 112 ? 13.124 21.310 46.549 1.00 41.95 113 TYR N CA 1
ATOM 3709 C C . TYR D 1 112 ? 12.923 21.813 47.979 1.00 36.38 113 TYR N C 1
ATOM 3710 O O . TYR D 1 112 ? 13.731 22.577 48.496 1.00 49.79 113 TYR N O 1
ATOM 3719 N N . TRP D 1 113 ? 11.843 21.372 48.613 1.00 37.34 114 TRP N N 1
ATOM 3720 C CA . TRP D 1 113 ? 11.502 21.827 49.958 1.00 42.80 114 TRP N CA 1
ATOM 3721 C C . TRP D 1 113 ? 12.521 21.365 50.977 1.00 35.27 114 TRP N C 1
ATOM 3722 O O . TRP D 1 113 ? 13.208 20.370 50.770 1.00 44.35 114 TRP N O 1
ATOM 3733 N N . GLY D 1 114 ? 12.602 22.086 52.088 1.00 43.38 115 GLY N N 1
ATOM 3734 C CA . GLY D 1 114 ? 13.459 21.686 53.185 1.00 44.47 115 GLY N CA 1
ATOM 3735 C C . GLY D 1 114 ? 12.788 20.619 54.027 1.00 51.10 115 GLY N C 1
ATOM 3736 O O . GLY D 1 114 ? 11.622 20.293 53.811 1.00 59.80 115 GLY N O 1
ATOM 3737 N N . GLN D 1 115 ? 13.512 20.094 55.007 1.00 55.24 116 GLN N N 1
ATOM 3738 C CA . GLN D 1 115 ? 12.997 19.013 55.837 1.00 51.15 116 GLN N CA 1
ATOM 3739 C C . GLN D 1 115 ? 11.994 19.548 56.849 1.00 49.96 116 GLN N C 1
ATOM 3740 O O . GLN D 1 115 ? 11.392 18.789 57.602 1.00 57.28 116 GLN N O 1
ATOM 3746 N N . GLY D 1 116 ? 11.834 20.865 56.876 1.00 51.70 117 GLY N N 1
ATOM 3747 C CA . GLY D 1 116 ? 10.857 21.484 57.749 1.00 56.93 117 GLY N CA 1
ATOM 3748 C C . GLY D 1 116 ? 11.355 21.745 59.152 1.00 58.32 117 GLY N C 1
ATOM 3749 O O . GLY D 1 116 ? 12.186 21.004 59.674 1.00 61.19 117 GLY N O 1
ATOM 3750 N N . THR D 1 117 ? 10.837 22.808 59.757 1.00 60.98 118 THR N N 1
ATOM 3751 C CA . THR D 1 117 ? 11.175 23.165 61.127 1.00 60.83 118 THR N CA 1
ATOM 3752 C C . THR D 1 117 ? 9.921 23.172 61.989 1.00 63.29 118 THR N C 1
ATOM 3753 O O . THR D 1 117 ? 8.996 23.945 61.731 1.00 59.52 118 THR N O 1
ATOM 3757 N N . LEU D 1 118 ? 9.888 22.310 63.004 1.00 63.63 119 LEU N N 1
ATOM 3758 C CA . LEU D 1 118 ? 8.750 22.257 63.920 1.00 63.63 119 LEU N CA 1
ATOM 3759 C C . LEU D 1 118 ? 8.849 23.327 65.005 1.00 68.45 119 LEU N C 1
ATOM 3760 O O . LEU D 1 118 ? 9.828 23.383 65.750 1.00 77.40 119 LEU N O 1
ATOM 3765 N N . VAL D 1 119 ? 7.828 24.173 65.089 1.00 60.90 120 VAL N N 1
ATOM 3766 C CA . VAL D 1 119 ? 7.759 25.195 66.124 1.00 59.31 120 VAL N CA 1
ATOM 3767 C C . VAL D 1 119 ? 6.563 24.945 67.035 1.00 66.65 120 VAL N C 1
ATOM 3768 O O . VAL D 1 119 ? 5.434 24.823 66.565 1.00 65.24 120 VAL N O 1
ATOM 3772 N N . THR D 1 120 ? 6.822 24.848 68.337 1.00 66.11 121 THR N N 1
ATOM 3773 C CA . THR D 1 120 ? 5.772 24.562 69.308 1.00 68.06 121 THR N CA 1
ATOM 3774 C C . THR D 1 120 ? 5.591 25.675 70.334 1.00 74.64 121 THR N C 1
ATOM 3775 O O . THR D 1 120 ? 6.537 26.031 71.036 1.00 85.61 121 THR N O 1
ATOM 3779 N N . VAL D 1 121 ? 4.382 26.226 70.426 1.00 74.43 122 VAL N N 1
ATOM 3780 C CA . VAL D 1 121 ? 4.116 27.276 71.407 1.00 79.94 122 VAL N CA 1
ATOM 3781 C C . VAL D 1 121 ? 3.094 26.823 72.447 1.00 92.23 122 VAL N C 1
ATOM 3782 O O . VAL D 1 121 ? 1.905 26.704 72.149 1.00 94.31 122 VAL N O 1
ATOM 3786 N N . SER D 1 122 ? 3.565 26.584 73.668 1.00 103.41 123 SER N N 1
ATOM 3787 C CA . SER D 1 122 ? 2.719 26.139 74.776 1.00 105.96 123 SER N CA 1
ATOM 3788 C C . SER D 1 122 ? 2.842 27.114 75.945 1.00 110.70 123 SER N C 1
ATOM 3789 O O . SER D 1 122 ? 3.944 27.567 76.258 1.00 109.60 123 SER N O 1
ATOM 3792 N N . SER D 1 123 ? 1.717 27.458 76.565 1.00 114.97 124 SER N N 1
ATOM 3793 C CA . SER D 1 123 ? 1.720 28.351 77.725 1.00 113.34 124 SER N CA 1
ATOM 3794 C C . SER D 1 123 ? 2.582 27.802 78.865 1.00 105.59 124 SER N C 1
ATOM 3795 O O . SER D 1 123 ? 2.537 26.612 79.178 1.00 99.24 124 SER N O 1
ATOM 3798 N N . GLY E 2 1 ? -10.742 36.874 51.619 1.00 90.18 2 GLY O N 1
ATOM 3799 C CA . GLY E 2 1 ? -11.998 36.953 50.893 1.00 87.35 2 GLY O CA 1
ATOM 3800 C C . GLY E 2 1 ? -11.790 37.069 49.396 1.00 75.83 2 GLY O C 1
ATOM 3801 O O . GLY E 2 1 ? -12.559 36.532 48.599 1.00 80.76 2 GLY O O 1
ATOM 3802 N N . SER E 2 2 ? -10.741 37.784 49.017 1.00 92.94 3 SER O N 1
ATOM 3803 C CA . SER E 2 2 ? -10.385 37.969 47.620 1.00 75.70 3 SER O CA 1
ATOM 3804 C C . SER E 2 2 ? -9.772 36.692 47.057 1.00 69.14 3 SER O C 1
ATOM 3805 O O . SER E 2 2 ? -9.796 36.452 45.849 1.00 69.35 3 SER O O 1
ATOM 3808 N N . ASP E 2 3 ? -9.201 35.893 47.954 1.00 59.13 4 ASP O N 1
ATOM 3809 C CA . ASP E 2 3 ? -8.408 34.722 47.596 1.00 54.32 4 ASP O CA 1
ATOM 3810 C C . ASP E 2 3 ? -9.144 33.715 46.727 1.00 54.60 4 ASP O C 1
ATOM 3811 O O . ASP E 2 3 ? -10.361 33.546 46.830 1.00 69.90 4 ASP O O 1
ATOM 3816 N N . ILE E 2 4 ? -8.386 33.051 45.862 1.00 48.98 5 ILE O N 1
ATOM 3817 C CA . ILE E 2 4 ? -8.914 31.969 45.051 1.00 41.78 5 ILE O CA 1
ATOM 3818 C C . ILE E 2 4 ? -9.037 30.725 45.921 1.00 45.70 5 ILE O C 1
ATOM 3819 O O . ILE E 2 4 ? -8.108 30.387 46.658 1.00 44.64 5 ILE O O 1
ATOM 3824 N N . VAL E 2 5 ? -10.182 30.052 45.846 1.00 47.59 6 VAL O N 1
ATOM 3825 C CA . VAL E 2 5 ? -10.469 28.907 46.715 1.00 39.14 6 VAL O CA 1
ATOM 3826 C C . VAL E 2 5 ? -10.295 27.572 45.996 1.00 34.16 6 VAL O C 1
ATOM 3827 O O . VAL E 2 5 ? -10.853 27.364 44.920 1.00 43.00 6 VAL O O 1
ATOM 3831 N N . MET E 2 6 ? -9.515 26.674 46.592 1.00 31.65 7 MET O N 1
ATOM 3832 C CA . MET E 2 6 ? -9.312 25.325 46.055 1.00 32.25 7 MET O CA 1
ATOM 3833 C C . MET E 2 6 ? -10.184 24.278 46.750 1.00 33.72 7 MET O C 1
ATOM 3834 O O . MET E 2 6 ? -9.985 23.954 47.925 1.00 31.29 7 MET O O 1
ATOM 3839 N N . THR E 2 7 ? -11.137 23.723 46.020 1.00 36.16 8 THR O N 1
ATOM 3840 C CA . THR E 2 7 ? -11.976 22.680 46.591 1.00 38.27 8 THR O CA 1
ATOM 3841 C C . THR E 2 7 ? -11.534 21.297 46.116 1.00 40.60 8 THR O C 1
ATOM 3842 O O . THR E 2 7 ? -11.775 20.908 44.972 1.00 49.21 8 THR O O 1
ATOM 3846 N N . GLN E 2 8 ? -10.892 20.558 47.011 1.00 37.97 9 GLN O N 1
ATOM 3847 C CA . GLN E 2 8 ? -10.311 19.265 46.677 1.00 34.77 9 GLN O CA 1
ATOM 3848 C C . GLN E 2 8 ? -11.123 18.110 47.255 1.00 37.90 9 GLN O C 1
ATOM 3849 O O . GLN E 2 8 ? -11.587 18.172 48.392 1.00 48.07 9 GLN O O 1
ATOM 3855 N N . SER E 2 9 ? -11.317 17.063 46.461 1.00 42.12 10 SER O N 1
ATOM 3856 C CA . SER E 2 9 ? -12.000 15.867 46.940 1.00 44.99 10 SER O CA 1
ATOM 3857 C C . SER E 2 9 ? -11.386 14.635 46.296 1.00 46.09 10 SER O C 1
ATOM 3858 O O . SER E 2 9 ? -10.841 14.719 45.195 1.00 49.39 10 SER O O 1
ATOM 3861 N N . PRO E 2 10 ? -11.464 13.484 46.979 1.00 41.47 11 PRO O N 1
ATOM 3862 C CA . PRO E 2 10 ? -12.055 13.307 48.310 1.00 44.92 11 PRO O CA 1
ATOM 3863 C C . PRO E 2 10 ? -11.056 13.588 49.424 1.00 45.81 11 PRO O C 1
ATOM 3864 O O . PRO E 2 10 ? -9.854 13.652 49.162 1.00 49.90 11 PRO O O 1
ATOM 3868 N N . PHE E 2 11 ? -11.554 13.734 50.646 1.00 31.60 12 PHE O N 1
ATOM 3869 C CA . PHE E 2 11 ? -10.712 13.969 51.810 1.00 27.36 12 PHE O CA 1
ATOM 3870 C C . PHE E 2 11 ? -9.845 12.746 52.126 1.00 38.44 12 PHE O C 1
ATOM 3871 O O . PHE E 2 11 ? -8.647 12.869 52.386 1.00 36.72 12 PHE O O 1
ATOM 3879 N N . SER E 2 12 ? -10.472 11.570 52.106 1.00 49.52 13 SER O N 1
ATOM 3880 C CA . SER E 2 12 ? -9.814 10.293 52.400 1.00 40.34 13 SER O CA 1
ATOM 3881 C C . SER E 2 12 ? -10.174 9.242 51.367 1.00 40.71 13 SER O C 1
ATOM 3882 O O . SER E 2 12 ? -11.269 9.247 50.808 1.00 46.17 13 SER O O 1
ATOM 3885 N N . LEU E 2 13 ? -9.260 8.307 51.160 1.00 45.09 14 LEU O N 1
ATOM 3886 C CA . LEU E 2 13 ? -9.433 7.292 50.147 1.00 32.70 14 LEU O CA 1
ATOM 3887 C C . LEU E 2 13 ? -8.582 6.074 50.486 1.00 43.60 14 LEU O C 1
ATOM 3888 O O . LEU E 2 13 ? -7.404 6.204 50.814 1.00 42.43 14 LEU O O 1
ATOM 3893 N N . ALA E 2 14 ? -9.182 4.894 50.443 1.00 46.33 15 ALA O N 1
ATOM 3894 C CA . ALA E 2 14 ? -8.419 3.666 50.609 1.00 46.05 15 ALA O CA 1
ATOM 3895 C C . ALA E 2 14 ? -8.781 2.688 49.491 1.00 43.55 15 ALA O C 1
ATOM 3896 O O . ALA E 2 14 ? -9.951 2.413 49.263 1.00 38.86 15 ALA O O 1
ATOM 3898 N N . VAL E 2 15 ? -7.773 2.207 48.769 1.00 39.62 16 VAL O N 1
ATOM 3899 C CA . VAL E 2 15 ? -7.975 1.286 47.658 1.00 41.13 16 VAL O CA 1
ATOM 3900 C C . VAL E 2 15 ? -6.954 0.165 47.736 1.00 43.20 16 VAL O C 1
ATOM 3901 O O . VAL E 2 15 ? -6.030 0.219 48.542 1.00 54.94 16 VAL O O 1
ATOM 3905 N N . SER E 2 16 ? -7.129 -0.857 46.906 1.00 45.07 17 SER O N 1
ATOM 3906 C CA . SER E 2 16 ? -6.165 -1.953 46.830 1.00 47.35 17 SER O CA 1
ATOM 3907 C C . SER E 2 16 ? -5.051 -1.629 45.835 1.00 52.91 17 SER O C 1
ATOM 3908 O O . SER E 2 16 ? -5.226 -0.805 44.939 1.00 52.49 17 SER O O 1
ATOM 3911 N N . GLU E 2 17 ? -3.901 -2.273 45.999 1.00 58.18 18 GLU O N 1
ATOM 3912 C CA . GLU E 2 17 ? -2.787 -2.088 45.070 1.00 55.21 18 GLU O CA 1
ATOM 3913 C C . GLU E 2 17 ? -3.198 -2.452 43.648 1.00 55.17 18 GLU O C 1
ATOM 3914 O O . GLU E 2 17 ? -3.856 -3.468 43.424 1.00 56.34 18 GLU O O 1
ATOM 3920 N N . GLY E 2 18 ? -2.821 -1.611 42.691 1.00 52.36 19 GLY O N 1
ATOM 3921 C CA . GLY E 2 18 ? -3.116 -1.887 41.298 1.00 51.43 19 GLY O CA 1
ATOM 3922 C C . GLY E 2 18 ? -4.404 -1.261 40.810 1.00 57.45 19 GLY O C 1
ATOM 3923 O O . GLY E 2 18 ? -4.649 -1.200 39.604 1.00 58.30 19 GLY O O 1
ATOM 3924 N N . GLU E 2 19 ? -5.242 -0.818 41.744 1.00 51.42 20 GLU O N 1
ATOM 3925 C CA . GLU E 2 19 ? -6.487 -0.147 41.389 1.00 50.92 20 GLU O CA 1
ATOM 3926 C C . GLU E 2 19 ? -6.191 1.282 40.941 1.00 54.83 20 GLU O C 1
ATOM 3927 O O . GLU E 2 19 ? -5.047 1.732 41.001 1.00 44.77 20 GLU O O 1
ATOM 3933 N N . MET E 2 20 ? -7.216 1.980 40.461 1.00 57.65 21 MET O N 1
ATOM 3934 C CA . MET E 2 20 ? -7.038 3.332 39.952 1.00 42.63 21 MET O CA 1
ATOM 3935 C C . MET E 2 20 ? -7.642 4.370 40.895 1.00 40.25 21 MET O C 1
ATOM 3936 O O . MET E 2 20 ? -8.660 4.138 41.527 1.00 50.68 21 MET O O 1
ATOM 3941 N N . VAL E 2 21 ? -6.968 5.505 41.012 1.00 39.68 22 VAL O N 1
ATOM 3942 C CA . VAL E 2 21 ? -7.335 6.545 41.963 1.00 42.99 22 VAL O CA 1
ATOM 3943 C C . VAL E 2 21 ? -7.630 7.860 41.246 1.00 43.10 22 VAL O C 1
ATOM 3944 O O . VAL E 2 21 ? -6.886 8.269 40.353 1.00 48.95 22 VAL O O 1
ATOM 3948 N N . THR E 2 22 ? -8.707 8.529 41.642 1.00 43.15 23 THR O N 1
ATOM 3949 C CA . THR E 2 22 ? -9.060 9.803 41.028 1.00 42.89 23 THR O CA 1
ATOM 3950 C C . THR E 2 22 ? -9.196 10.910 42.076 1.00 43.60 23 THR O C 1
ATOM 3951 O O . THR E 2 22 ? -10.086 10.866 42.922 1.00 46.75 23 THR O O 1
ATOM 3955 N N . ILE E 2 23 ? -8.336 11.920 42.000 1.00 48.17 24 ILE O N 1
ATOM 3956 C CA . ILE E 2 23 ? -8.430 13.059 42.907 1.00 43.69 24 ILE O CA 1
ATOM 3957 C C . ILE E 2 23 ? -8.856 14.301 42.127 1.00 39.28 24 ILE O C 1
ATOM 3958 O O . ILE E 2 23 ? -8.314 14.582 41.053 1.00 37.12 24 ILE O O 1
ATOM 3963 N N . ASN E 2 24 ? -9.842 15.026 42.655 1.00 33.23 25 ASN O N 1
ATOM 3964 C CA . ASN E 2 24 ? -10.366 16.218 41.989 1.00 36.93 25 ASN O CA 1
ATOM 3965 C C . ASN E 2 24 ? -10.102 17.492 42.761 1.00 38.65 25 ASN O C 1
ATOM 3966 O O . ASN E 2 24 ? -10.174 17.520 43.988 1.00 45.06 25 ASN O O 1
ATOM 3971 N N . CYS E 2 25 ? -9.772 18.537 42.016 1.00 35.35 26 CYS O N 1
ATOM 3972 C CA . CYS E 2 25 ? -9.600 19.877 42.547 1.00 49.05 26 CYS O CA 1
ATOM 3973 C C . CYS E 2 25 ? -10.498 20.815 41.733 1.00 42.81 26 CYS O C 1
ATOM 3974 O O . CYS E 2 25 ? -10.495 20.780 40.504 1.00 42.45 26 CYS O O 1
ATOM 3977 N N . LYS E 2 26 ? -11.304 21.620 42.407 1.00 45.21 27 LYS O N 1
ATOM 3978 C CA . LYS E 2 26 ? -12.119 22.600 41.702 1.00 46.21 27 LYS O CA 1
ATOM 3979 C C . LYS E 2 26 ? -11.709 23.996 42.149 1.00 41.03 27 LYS O C 1
ATOM 3980 O O . LYS E 2 26 ? -11.484 24.222 43.338 1.00 53.34 27 LYS O O 1
ATOM 3986 N N . SER E 2 27 ? -11.574 24.923 41.204 1.00 29.79 28 SER O N 1
ATOM 3987 C CA . SER E 2 27 ? -11.132 26.277 41.542 1.00 33.92 28 SER O CA 1
ATOM 3988 C C . SER E 2 27 ? -12.274 27.282 41.394 1.00 36.71 28 SER O C 1
ATOM 3989 O O . SER E 2 27 ? -13.149 27.107 40.550 1.00 45.04 28 SER O O 1
ATOM 3992 N N . SER E 2 28 ? -12.276 28.324 42.220 1.00 31.62 29 SER O N 1
ATOM 3993 C CA . SER E 2 28 ? -13.329 29.341 42.159 1.00 33.83 29 SER O CA 1
ATOM 3994 C C . SER E 2 28 ? -13.115 30.310 40.998 1.00 40.30 29 SER O C 1
ATOM 3995 O O . SER E 2 28 ? -13.952 31.162 40.718 1.00 41.68 29 SER O O 1
ATOM 3998 N N . GLN E 2 29 ? -11.981 30.169 40.325 1.00 40.39 30 GLN O N 1
ATOM 3999 C CA . GLN E 2 29 ? -11.628 31.031 39.208 1.00 44.67 30 GLN O CA 1
ATOM 4000 C C . GLN E 2 29 ? -10.857 30.226 38.192 1.00 53.64 30 GLN O C 1
ATOM 4001 O O . GLN E 2 29 ? -10.088 29.336 38.563 1.00 67.55 30 GLN O O 1
ATOM 4007 N N . SER E 2 30 ? -11.024 30.561 36.918 1.00 48.12 31 SER O N 1
ATOM 4008 C CA . SER E 2 30 ? -10.211 29.947 35.885 1.00 42.32 31 SER O CA 1
ATOM 4009 C C . SER E 2 30 ? -8.739 30.234 36.180 1.00 43.79 31 SER O C 1
ATOM 4010 O O . SER E 2 30 ? -8.388 31.343 36.576 1.00 35.05 31 SER O O 1
ATOM 4013 N N . LEU E 2 31 ? -7.897 29.220 36.005 1.00 29.19 32 LEU O N 1
ATOM 4014 C CA . LEU E 2 31 ? -6.468 29.344 36.248 1.00 28.39 32 LEU O CA 1
ATOM 4015 C C . LEU E 2 31 ? -5.713 29.400 34.933 1.00 34.61 32 LEU O C 1
ATOM 4016 O O . LEU E 2 31 ? -4.491 29.257 34.903 1.00 36.53 32 LEU O O 1
ATOM 4021 N N . LEU E 2 32 ? -6.450 29.587 33.843 1.00 38.24 33 LEU O N 1
ATOM 4022 C CA . LEU E 2 32 ? -5.858 29.554 32.518 1.00 36.93 33 LEU O CA 1
ATOM 4023 C C . LEU E 2 32 ? -5.320 30.923 32.121 1.00 43.18 33 LEU O C 1
ATOM 4024 O O . LEU E 2 32 ? -6.051 31.911 32.141 1.00 55.60 33 LEU O O 1
ATOM 4029 N N . SER E 2 33 ? -4.039 30.967 31.758 1.00 41.98 34 SER O N 1
ATOM 4030 C CA . SER E 2 33 ? -3.407 32.189 31.262 1.00 53.42 34 SER O CA 1
ATOM 4031 C C . SER E 2 33 ? -3.603 32.345 29.764 1.00 52.47 34 SER O C 1
ATOM 4032 O O . SER E 2 33 ? -3.286 31.444 29.005 1.00 60.88 34 SER O O 1
ATOM 4035 N N . SER E 2 34 ? -4.105 33.498 29.341 1.00 49.88 35 SER O N 1
ATOM 4036 C CA . SER E 2 34 ? -4.431 33.725 27.937 1.00 44.70 35 SER O CA 1
ATOM 4037 C C . SER E 2 34 ? -3.188 33.878 27.052 1.00 59.09 35 SER O C 1
ATOM 4038 O O . SER E 2 34 ? -3.249 33.635 25.845 1.00 73.19 35 SER O O 1
ATOM 4041 N N . GLY E 2 35 ? -2.071 34.301 27.640 1.00 53.42 36 GLY O N 1
ATOM 4042 C CA . GLY E 2 35 ? -0.848 34.479 26.877 1.00 55.37 36 GLY O CA 1
ATOM 4043 C C . GLY E 2 35 ? -0.038 33.202 26.804 1.00 57.23 36 GLY O C 1
ATOM 4044 O O . GLY E 2 35 ? 0.472 32.822 25.753 1.00 67.66 36 GLY O O 1
ATOM 4045 N N . ASN E 2 36 ? 0.063 32.536 27.944 1.00 65.59 37 ASN O N 1
ATOM 4046 C CA . ASN E 2 36 ? 0.809 31.297 28.085 1.00 68.04 37 ASN O CA 1
ATOM 4047 C C . ASN E 2 36 ? 0.017 30.102 27.537 1.00 68.74 37 ASN O C 1
ATOM 4048 O O . ASN E 2 36 ? 0.596 29.127 27.047 1.00 67.95 37 ASN O O 1
ATOM 4053 N N . GLN E 2 37 ? -1.310 30.205 27.630 1.00 61.91 38 GLN O N 1
ATOM 4054 C CA . GLN E 2 37 ? -2.261 29.125 27.332 1.00 51.80 38 GLN O CA 1
ATOM 4055 C C . GLN E 2 37 ? -2.044 27.915 28.235 1.00 50.17 38 GLN O C 1
ATOM 4056 O O . GLN E 2 37 ? -2.375 26.791 27.868 1.00 50.59 38 GLN O O 1
ATOM 4062 N N . LYS E 2 38 ? -1.511 28.155 29.428 1.00 52.49 39 LYS O N 1
ATOM 4063 C CA . LYS E 2 38 ? -1.310 27.093 30.412 1.00 46.92 39 LYS O CA 1
ATOM 4064 C C . LYS E 2 38 ? -2.107 27.341 31.683 1.00 43.82 39 LYS O C 1
ATOM 4065 O O . LYS E 2 38 ? -2.411 28.485 32.034 1.00 38.38 39 LYS O O 1
ATOM 4071 N N . ASN E 2 39 ? -2.428 26.265 32.387 1.00 41.44 40 ASN O N 1
ATOM 4072 C CA . ASN E 2 39 ? -3.138 26.393 33.648 1.00 40.44 40 ASN O CA 1
ATOM 4073 C C . ASN E 2 39 ? -2.138 26.439 34.800 1.00 41.08 40 ASN O C 1
ATOM 4074 O O . ASN E 2 39 ? -1.324 25.528 34.956 1.00 28.69 40 ASN O O 1
ATOM 4079 N N . TYR E 2 40 ? -2.194 27.509 35.594 1.00 38.60 41 TYR O N 1
ATOM 4080 C CA . TYR E 2 40 ? -1.243 27.710 36.688 1.00 33.38 41 TYR O CA 1
ATOM 4081 C C . TYR E 2 40 ? -1.652 26.909 37.922 1.00 35.25 41 TYR O C 1
ATOM 4082 O O . TYR E 2 40 ? -2.079 27.472 38.931 1.00 36.42 41 TYR O O 1
ATOM 4091 N N . LEU E 2 41 ? -1.483 25.594 37.842 1.00 34.79 42 LEU O N 1
ATOM 4092 C CA . LEU E 2 41 ? -1.872 24.691 38.915 1.00 33.83 42 LEU O CA 1
ATOM 4093 C C . LEU E 2 41 ? -0.860 23.564 39.072 1.00 40.31 42 LEU O C 1
ATOM 4094 O O . LEU E 2 41 ? -0.365 23.027 38.074 1.00 41.05 42 LEU O O 1
ATOM 4099 N N . ALA E 2 42 ? -0.569 23.183 40.315 1.00 41.56 43 ALA O N 1
ATOM 4100 C CA . ALA E 2 42 ? 0.400 22.112 40.559 1.00 39.16 43 ALA O CA 1
ATOM 4101 C C . ALA E 2 42 ? -0.150 21.048 41.495 1.00 32.71 43 ALA O C 1
ATOM 4102 O O . ALA E 2 42 ? -1.121 21.281 42.210 1.00 26.12 43 ALA O O 1
ATOM 4104 N N . TRP E 2 43 ? 0.470 19.872 41.474 1.00 39.66 44 TRP O N 1
ATOM 4105 C CA . TRP E 2 43 ? 0.109 18.802 42.406 1.00 37.99 44 TRP O CA 1
ATOM 4106 C C . TRP E 2 43 ? 1.327 18.402 43.235 1.00 40.95 44 TRP O C 1
ATOM 4107 O O . TRP E 2 43 ? 2.408 18.165 42.690 1.00 35.44 44 TRP O O 1
ATOM 4118 N N . TYR E 2 44 ? 1.139 18.301 44.549 1.00 41.52 45 TYR O N 1
ATOM 4119 C CA . TYR E 2 44 ? 2.227 17.928 45.447 1.00 37.36 45 TYR O CA 1
ATOM 4120 C C . TYR E 2 44 ? 1.908 16.637 46.177 1.00 32.25 45 TYR O C 1
ATOM 4121 O O . TYR E 2 44 ? 0.757 16.366 46.516 1.00 39.06 45 TYR O O 1
ATOM 4130 N N . GLN E 2 45 ? 2.947 15.856 46.439 1.00 36.40 46 GLN O N 1
ATOM 4131 C CA . GLN E 2 45 ? 2.816 14.595 47.148 1.00 32.85 46 GLN O CA 1
ATOM 4132 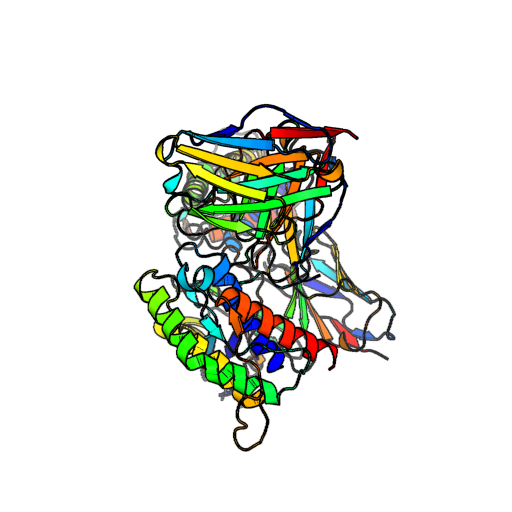C C . GLN E 2 45 ? 3.658 14.623 48.409 1.00 35.56 46 GLN O C 1
ATOM 4133 O O . GLN E 2 45 ? 4.848 14.939 48.357 1.00 39.94 46 GLN O O 1
ATOM 4139 N N . GLN E 2 46 ? 3.049 14.294 49.544 1.00 40.91 47 GLN O N 1
ATOM 4140 C CA . GLN E 2 46 ? 3.804 14.194 50.794 1.00 45.02 47 GLN O CA 1
ATOM 4141 C C . GLN E 2 46 ? 3.690 12.811 51.423 1.00 53.42 47 GLN O C 1
ATOM 4142 O O . GLN E 2 46 ? 2.695 12.489 52.083 1.00 55.03 47 GLN O O 1
ATOM 4148 N N . LYS E 2 47 ? 4.713 11.993 51.200 1.00 47.60 48 LYS O N 1
ATOM 4149 C CA . LYS E 2 47 ? 4.804 10.685 51.829 1.00 43.44 48 LYS O CA 1
ATOM 4150 C C . LYS E 2 47 ? 5.099 10.862 53.320 1.00 56.59 48 LYS O C 1
ATOM 4151 O O . LYS E 2 47 ? 5.695 11.868 53.718 1.00 55.74 48 LYS O O 1
ATOM 4157 N N . PRO E 2 48 ? 4.674 9.898 54.152 1.00 55.59 49 PRO O N 1
ATOM 4158 C CA . PRO E 2 48 ? 4.918 10.004 55.596 1.00 60.69 49 PRO O CA 1
ATOM 4159 C C . PRO E 2 48 ? 6.395 10.154 55.960 1.00 72.09 49 PRO O C 1
ATOM 4160 O O . PRO E 2 48 ? 7.244 9.425 55.445 1.00 76.61 49 PRO O O 1
ATOM 4164 N N . GLY E 2 49 ? 6.688 11.110 56.837 1.00 74.63 50 GLY O N 1
ATOM 4165 C CA . GLY E 2 49 ? 8.044 11.360 57.294 1.00 67.95 50 GLY O CA 1
ATOM 4166 C C . GLY E 2 49 ? 8.879 12.162 56.315 1.00 67.63 50 GLY O C 1
ATOM 4167 O O . GLY E 2 49 ? 10.099 12.251 56.454 1.00 75.46 50 GLY O O 1
ATOM 4168 N N . GLN E 2 50 ? 8.213 12.762 55.333 1.00 61.64 51 GLN O N 1
ATOM 4169 C CA . GLN E 2 50 ? 8.897 13.502 54.281 1.00 49.97 51 GLN O CA 1
ATOM 4170 C C . GLN E 2 50 ? 8.259 14.857 54.029 1.00 53.25 51 GLN O C 1
ATOM 4171 O O . GLN E 2 50 ? 7.108 15.095 54.407 1.00 65.57 51 GLN O O 1
ATOM 4177 N N . SER E 2 51 ? 9.000 15.731 53.353 1.00 51.00 52 SER O N 1
ATOM 4178 C CA . SER E 2 51 ? 8.474 17.030 52.947 1.00 46.10 52 SER O CA 1
ATOM 4179 C C . SER E 2 51 ? 7.657 16.866 51.678 1.00 40.97 52 SER O C 1
ATOM 4180 O O . SER E 2 51 ? 7.844 15.905 50.938 1.00 50.25 52 SER O O 1
ATOM 4183 N N . PRO E 2 52 ? 6.729 17.793 51.425 1.00 41.96 53 PRO O N 1
ATOM 4184 C CA . PRO E 2 52 ? 6.004 17.734 50.153 1.00 36.11 53 PRO O CA 1
ATOM 4185 C C . PRO E 2 52 ? 6.953 17.804 48.962 1.00 41.17 53 PRO O C 1
ATOM 4186 O O . PRO E 2 52 ? 7.994 18.467 49.034 1.00 49.53 53 PRO O O 1
ATOM 4190 N N . LYS E 2 53 ? 6.606 17.098 47.892 1.00 38.35 54 LYS O N 1
ATOM 4191 C CA . LYS E 2 53 ? 7.420 17.054 46.684 1.00 48.69 54 LYS O CA 1
ATOM 4192 C C . LYS E 2 53 ? 6.531 17.375 45.490 1.00 47.63 54 LYS O C 1
ATOM 4193 O O . LYS E 2 53 ? 5.387 16.924 45.433 1.00 42.02 54 LYS O O 1
ATOM 4199 N N . LEU E 2 54 ? 7.050 18.153 44.542 1.00 42.92 55 LEU O N 1
ATOM 4200 C CA . LEU E 2 54 ? 6.283 18.515 43.353 1.00 31.41 55 LEU O CA 1
ATOM 4201 C C . LEU E 2 54 ? 6.149 17.342 42.391 1.00 36.11 55 LEU O C 1
ATOM 4202 O O . LEU E 2 54 ? 7.149 16.796 41.928 1.00 50.44 55 LEU O O 1
ATOM 4207 N N . LEU E 2 55 ? 4.912 16.965 42.077 1.00 35.65 56 LEU O N 1
ATOM 4208 C CA . LEU E 2 55 ? 4.663 15.911 41.096 1.00 37.05 56 LEU O CA 1
ATOM 4209 C C . LEU E 2 55 ? 4.458 16.473 39.698 1.00 35.77 56 LEU O C 1
ATOM 4210 O O . LEU E 2 55 ? 5.087 16.031 38.740 1.00 41.62 56 LEU O O 1
ATOM 4215 N N . ILE E 2 56 ? 3.550 17.439 39.593 1.00 37.73 57 ILE O N 1
ATOM 4216 C CA . ILE E 2 56 ? 3.079 17.945 38.306 1.00 43.11 57 ILE O CA 1
ATOM 4217 C C . ILE E 2 56 ? 2.910 19.462 38.338 1.00 46.30 57 ILE O C 1
ATOM 4218 O O . ILE E 2 56 ? 2.355 20.011 39.301 1.00 38.18 57 ILE O O 1
ATOM 4223 N N . TYR E 2 57 ? 3.374 20.138 37.287 1.00 40.85 58 TYR O N 1
ATOM 4224 C CA . TYR E 2 57 ? 3.151 21.579 37.163 1.00 36.41 58 TYR O CA 1
ATOM 4225 C C . TYR E 2 57 ? 2.455 21.882 35.835 1.00 36.78 58 TYR O C 1
ATOM 4226 O O . TYR E 2 57 ? 2.458 21.053 34.924 1.00 37.28 58 TYR O O 1
ATOM 4235 N N . TYR E 2 58 ? 1.849 23.065 35.741 1.00 38.40 59 TYR O N 1
ATOM 4236 C CA . TYR E 2 58 ? 1.037 23.463 34.581 1.00 41.28 59 TYR O CA 1
ATOM 4237 C C . TYR E 2 58 ? -0.032 22.421 34.269 1.00 39.79 59 TYR O C 1
ATOM 4238 O O . TYR E 2 58 ? -0.300 22.110 33.103 1.00 47.22 59 TYR O O 1
ATOM 4247 N N . ALA E 2 59 ? -0.613 21.886 35.339 1.00 36.47 60 ALA O N 1
ATOM 4248 C CA . ALA E 2 59 ? -1.755 20.974 35.304 1.00 35.62 60 ALA O CA 1
ATOM 4249 C C . ALA E 2 59 ? -1.411 19.573 34.802 1.00 33.70 60 ALA O C 1
ATOM 4250 O O . ALA E 2 59 ? -1.896 18.591 35.358 1.00 44.41 60 ALA O O 1
ATOM 4252 N N . SER E 2 60 ? -0.594 19.457 33.761 1.00 37.85 61 SER O N 1
ATOM 4253 C CA . SER E 2 60 ? -0.416 18.146 33.130 1.00 40.66 61 SER O CA 1
ATOM 4254 C C . SER E 2 60 ? 1.028 17.726 32.891 1.00 41.84 61 SER O C 1
ATOM 4255 O O . SER E 2 60 ? 1.275 16.658 32.335 1.00 46.31 61 SER O O 1
ATOM 4258 N N . THR E 2 61 ? 1.980 18.551 33.307 1.00 42.66 62 THR O N 1
ATOM 4259 C CA . THR E 2 61 ? 3.385 18.267 33.032 1.00 36.82 62 THR O CA 1
ATOM 4260 C C . THR E 2 61 ? 4.087 17.690 34.249 1.00 41.63 62 THR O C 1
ATOM 4261 O O . THR E 2 61 ? 4.193 18.346 35.288 1.00 47.06 62 THR O O 1
ATOM 4265 N N . GLY E 2 62 ? 4.575 16.463 34.117 1.00 43.52 63 GLY O N 1
ATOM 4266 C CA . GLY E 2 62 ? 5.204 15.789 35.233 1.00 32.19 63 GLY O CA 1
ATOM 4267 C C . GLY E 2 62 ? 6.622 16.256 35.489 1.00 49.04 63 GLY O C 1
ATOM 4268 O O . GLY E 2 62 ? 7.369 16.557 34.556 1.00 39.73 63 GLY O O 1
ATOM 4269 N N . GLN E 2 63 ? 6.988 16.323 36.765 1.00 46.37 64 GLN O N 1
ATOM 4270 C CA . GLN E 2 63 ? 8.349 16.650 37.164 1.00 34.35 64 GLN O CA 1
ATOM 4271 C C . GLN E 2 63 ? 9.240 15.446 36.861 1.00 41.40 64 GLN O C 1
ATOM 4272 O O . GLN E 2 63 ? 8.760 14.314 36.787 1.00 50.18 64 GLN O O 1
ATOM 4278 N N . SER E 2 64 ? 10.533 15.688 36.678 1.00 46.82 65 SER O N 1
ATOM 4279 C CA . SER E 2 64 ? 11.479 14.618 36.374 1.00 49.27 65 SER O CA 1
ATOM 4280 C C . SER E 2 64 ? 11.453 13.507 37.417 1.00 48.60 65 SER O C 1
ATOM 4281 O O . SER E 2 64 ? 11.462 13.770 38.619 1.00 52.86 65 SER O O 1
ATOM 4284 N N . GLY E 2 65 ? 11.412 12.263 36.947 1.00 54.74 66 GLY O N 1
ATOM 4285 C CA . GLY E 2 65 ? 11.401 11.112 37.831 1.00 42.87 66 GLY O CA 1
ATOM 4286 C C . GLY E 2 65 ? 10.022 10.716 38.318 1.00 58.94 66 GLY O C 1
ATOM 4287 O O . GLY E 2 65 ? 9.883 9.757 39.074 1.00 68.24 66 GLY O O 1
ATOM 4288 N N . VAL E 2 66 ? 8.996 11.446 37.895 1.00 54.45 67 VAL O N 1
ATOM 4289 C CA . VAL E 2 66 ? 7.632 11.092 38.268 1.00 50.00 67 VAL O CA 1
ATOM 4290 C C . VAL E 2 66 ? 7.094 10.070 37.282 1.00 52.55 67 VAL O C 1
ATOM 4291 O O . VAL E 2 66 ? 6.931 10.367 36.097 1.00 57.50 67 VAL O O 1
ATOM 4295 N N . PRO E 2 67 ? 6.790 8.862 37.777 1.00 54.20 68 PRO O N 1
ATOM 4296 C CA . PRO E 2 67 ? 6.323 7.760 36.928 1.00 51.92 68 PRO O CA 1
ATOM 4297 C C . PRO E 2 67 ? 5.086 8.122 36.114 1.00 55.52 68 PRO O C 1
ATOM 4298 O O . PRO E 2 67 ? 4.358 9.047 36.474 1.00 58.69 68 PRO O O 1
ATOM 4302 N N . ASP E 2 68 ? 4.875 7.410 35.012 1.00 65.86 69 ASP O N 1
ATOM 4303 C CA . ASP E 2 68 ? 3.790 7.722 34.085 1.00 71.28 69 ASP O CA 1
ATOM 4304 C C . ASP E 2 68 ? 2.415 7.412 34.673 1.00 62.55 69 ASP O C 1
ATOM 4305 O O . ASP E 2 68 ? 1.397 7.852 34.139 1.00 55.96 69 ASP O O 1
ATOM 4310 N N . ARG E 2 69 ? 2.395 6.661 35.773 1.00 57.98 70 ARG O N 1
ATOM 4311 C CA . ARG E 2 69 ? 1.157 6.329 36.467 1.00 46.53 70 ARG O CA 1
ATOM 4312 C C . ARG E 2 69 ? 0.414 7.582 36.914 1.00 56.33 70 ARG O C 1
ATOM 4313 O O . ARG E 2 69 ? -0.813 7.574 37.055 1.00 61.91 70 ARG O O 1
ATOM 4321 N N . PHE E 2 70 ? 1.172 8.651 37.141 1.00 48.63 71 PHE O N 1
ATOM 4322 C CA . PHE E 2 70 ? 0.611 9.920 37.579 1.00 42.64 71 PHE O CA 1
ATOM 4323 C C . PHE E 2 70 ? 0.246 10.777 36.382 1.00 41.75 71 PHE O C 1
ATOM 4324 O O . PHE E 2 70 ? 1.115 11.220 35.632 1.00 51.04 71 PHE O O 1
ATOM 4332 N N . ILE E 2 71 ? -1.053 11.013 36.226 1.00 40.56 72 ILE O N 1
ATOM 4333 C CA . ILE E 2 71 ? -1.578 11.779 35.108 1.00 42.07 72 ILE O CA 1
ATOM 4334 C C . ILE E 2 71 ? -2.349 12.990 35.616 1.00 44.39 72 ILE O C 1
ATOM 4335 O O . ILE E 2 71 ? -3.340 12.853 36.332 1.00 48.74 72 ILE O O 1
ATOM 4340 N N . GLY E 2 72 ? -1.887 14.178 35.252 1.00 35.90 73 GLY O N 1
ATOM 4341 C CA . GLY E 2 72 ? -2.621 15.388 35.554 1.00 30.59 73 GLY O CA 1
ATOM 4342 C C . GLY E 2 72 ? -3.402 15.847 34.343 1.00 38.36 73 GLY O C 1
ATOM 4343 O O . GLY E 2 72 ? -2.873 15.869 33.231 1.00 42.37 73 GLY O O 1
ATOM 4344 N N . SER E 2 73 ? -4.658 16.226 34.552 1.00 39.85 74 SER O N 1
ATOM 4345 C CA . SER E 2 73 ? -5.480 16.707 33.453 1.00 42.37 74 SER O CA 1
ATOM 4346 C C . SER E 2 73 ? -6.384 17.834 33.929 1.00 40.66 74 SER O C 1
ATOM 4347 O O . SER E 2 73 ? -6.513 18.070 35.134 1.00 41.10 74 SER O O 1
ATOM 4350 N N . GLY E 2 74 ? -7.013 18.521 32.979 1.00 36.20 75 GLY O N 1
ATOM 4351 C CA . GLY E 2 74 ? -7.933 19.594 33.299 1.00 34.02 75 GLY O CA 1
ATOM 4352 C C . GLY E 2 74 ? -7.545 20.964 32.776 1.00 40.80 75 GLY O C 1
ATOM 4353 O O . GLY E 2 74 ? -6.410 21.208 32.356 1.00 40.37 75 GLY O O 1
ATOM 4354 N N . SER E 2 75 ? -8.512 21.869 32.809 1.00 40.89 76 SER O N 1
ATOM 4355 C CA . SER E 2 75 ? -8.317 23.223 32.327 1.00 37.70 76 SER O CA 1
ATOM 4356 C C . SER E 2 75 ? -9.389 24.112 32.944 1.00 41.10 76 SER O C 1
ATOM 4357 O O . SER E 2 75 ? -10.475 23.642 33.283 1.00 46.64 76 SER O O 1
ATOM 4360 N N . GLY E 2 76 ? -9.087 25.397 33.080 1.00 33.28 77 GLY O N 1
ATOM 4361 C CA . GLY E 2 76 ? -10.040 26.342 33.630 1.00 33.34 77 GLY O CA 1
ATOM 4362 C C . GLY E 2 76 ? -10.259 26.236 35.128 1.00 41.86 77 GLY O C 1
ATOM 4363 O O . GLY E 2 76 ? -9.490 26.803 35.907 1.00 39.90 77 GLY O O 1
ATOM 4364 N N . THR E 2 77 ? -11.315 25.530 35.534 1.00 44.78 78 THR O N 1
ATOM 4365 C CA . THR E 2 77 ? -11.683 25.460 36.948 1.00 38.47 78 THR O CA 1
ATOM 4366 C C . THR E 2 77 ? -11.742 24.032 37.497 1.00 49.63 78 THR O C 1
ATOM 4367 O O . THR E 2 77 ? -11.872 23.837 38.707 1.00 59.93 78 THR O O 1
ATOM 4371 N N . ASP E 2 78 ? -11.645 23.036 36.620 1.00 41.18 79 ASP O N 1
ATOM 4372 C CA . ASP E 2 78 ? -11.727 21.643 37.052 1.00 33.23 79 ASP O CA 1
ATOM 4373 C C . ASP E 2 78 ? -10.475 20.858 36.702 1.00 33.95 79 ASP O C 1
ATOM 4374 O O . ASP E 2 78 ? -10.087 20.766 35.539 1.00 50.71 79 ASP O O 1
ATOM 4379 N N . PHE E 2 79 ? -9.855 20.255 37.704 1.00 26.03 80 PHE O N 1
ATOM 4380 C CA . PHE E 2 79 ? -8.609 19.552 37.468 1.00 31.13 80 PHE O CA 1
ATOM 4381 C C . PHE E 2 79 ? -8.609 18.201 38.148 1.00 37.98 80 PHE O C 1
ATOM 4382 O O . PHE E 2 79 ? -9.238 18.006 39.188 1.00 43.59 80 PHE O O 1
ATOM 4390 N N . THR E 2 80 ? -7.887 17.267 37.550 1.00 41.43 81 THR O N 1
ATOM 4391 C CA . THR E 2 80 ? -7.891 15.898 38.012 1.00 31.77 81 THR O CA 1
ATOM 4392 C C . THR E 2 80 ? -6.490 15.342 38.054 1.00 32.98 81 THR O C 1
ATOM 4393 O O . THR E 2 80 ? -5.730 15.479 37.091 1.00 34.40 81 THR O O 1
ATOM 4397 N N . LEU E 2 81 ? -6.153 14.727 39.182 1.00 36.62 82 LEU O N 1
ATOM 4398 C CA . LEU E 2 81 ? -4.950 13.920 39.288 1.00 39.34 82 LEU O CA 1
ATOM 4399 C C . LEU E 2 81 ? -5.419 12.472 39.296 1.00 38.37 82 LEU O C 1
ATOM 4400 O O . LEU E 2 81 ? -6.316 12.106 40.058 1.00 31.51 82 LEU O O 1
ATOM 4405 N N . THR E 2 82 ? -4.851 11.675 38.400 1.00 36.28 83 THR O N 1
ATOM 4406 C CA . THR E 2 82 ? -5.211 10.274 38.272 1.00 38.92 83 THR O CA 1
ATOM 4407 C C . THR E 2 82 ? -3.988 9.410 38.506 1.00 48.67 83 THR O C 1
ATOM 4408 O O . THR E 2 82 ? -2.921 9.663 37.945 1.00 53.17 83 THR O O 1
ATOM 4412 N N . ILE E 2 83 ? -4.142 8.391 39.339 1.00 49.56 84 ILE O N 1
ATOM 4413 C CA . ILE E 2 83 ? -3.095 7.401 39.507 1.00 51.02 84 ILE O CA 1
ATOM 4414 C C . ILE E 2 83 ? -3.636 6.072 39.045 1.00 54.43 84 ILE O C 1
ATOM 4415 O O . ILE E 2 83 ? -4.634 5.591 39.571 1.00 60.77 84 ILE O O 1
ATOM 4420 N N . SER E 2 84 ? -2.998 5.481 38.046 1.00 52.01 85 SER O N 1
ATOM 4421 C CA . SER E 2 84 ? -3.408 4.157 37.613 1.00 61.19 85 SER O CA 1
ATOM 4422 C C . SER E 2 84 ? -2.367 3.160 38.096 1.00 66.34 85 SER O C 1
ATOM 4423 O O . SER E 2 84 ? -1.205 3.519 38.280 1.00 75.21 85 SER O O 1
ATOM 4426 N N . ASP E 2 85 ? -2.787 1.919 38.320 1.00 62.28 86 ASP O N 1
ATOM 4427 C CA . ASP E 2 85 ? -1.883 0.888 38.814 1.00 62.35 86 ASP O CA 1
ATOM 4428 C C . ASP E 2 85 ? -1.193 1.358 40.089 1.00 53.71 86 ASP O C 1
ATOM 4429 O O . ASP E 2 85 ? 0.033 1.333 40.176 1.00 58.37 86 ASP O O 1
ATOM 4434 N N . VAL E 2 86 ? -1.987 1.815 41.057 1.00 47.91 87 VAL O N 1
ATOM 4435 C CA . VAL E 2 86 ? -1.468 2.409 42.293 1.00 45.38 87 VAL O CA 1
ATOM 4436 C C . VAL E 2 86 ? -0.563 1.438 43.048 1.00 46.94 87 VAL O C 1
ATOM 4437 O O . VAL E 2 86 ? -0.836 0.241 43.123 1.00 53.24 87 VAL O O 1
ATOM 4441 N N . GLN E 2 87 ? 0.537 1.965 43.574 1.00 44.03 88 GLN O N 1
ATOM 4442 C CA . GLN E 2 87 ? 1.553 1.162 44.236 1.00 41.63 88 GLN O CA 1
ATOM 4443 C C . GLN E 2 87 ? 1.594 1.419 45.743 1.00 50.43 88 GLN O C 1
ATOM 4444 O O . GLN E 2 87 ? 1.107 2.443 46.219 1.00 51.60 88 GLN O O 1
ATOM 4450 N N . ALA E 2 88 ? 2.194 0.495 46.487 1.00 55.42 89 ALA O N 1
ATOM 4451 C CA . ALA E 2 88 ? 2.325 0.639 47.933 1.00 52.51 89 ALA O CA 1
ATOM 4452 C C . ALA E 2 88 ? 3.080 1.918 48.297 1.00 61.18 89 ALA O C 1
ATOM 4453 O O . ALA E 2 88 ? 2.802 2.555 49.316 1.00 64.49 89 ALA O O 1
ATOM 4455 N N . GLU E 2 89 ? 4.031 2.289 47.448 1.00 57.89 90 GLU O N 1
ATOM 4456 C CA . GLU E 2 89 ? 4.862 3.463 47.675 1.00 51.01 90 GLU O CA 1
ATOM 4457 C C . GLU E 2 89 ? 4.088 4.770 47.501 1.00 57.32 90 GLU O C 1
ATOM 4458 O O . GLU E 2 89 ? 4.585 5.842 47.847 1.00 62.94 90 GLU O O 1
ATOM 4464 N N . ASP E 2 90 ? 2.870 4.684 46.974 1.00 48.20 91 ASP O N 1
ATOM 4465 C CA . ASP E 2 90 ? 2.094 5.885 46.682 1.00 43.54 91 ASP O CA 1
ATOM 4466 C C . ASP E 2 90 ? 1.338 6.411 47.895 1.00 46.23 91 ASP O C 1
ATOM 4467 O O . ASP E 2 90 ? 0.721 7.476 47.833 1.00 44.91 91 ASP O O 1
ATOM 4472 N N . LEU E 2 91 ? 1.421 5.667 48.995 1.00 45.13 92 LEU O N 1
ATOM 4473 C CA . LEU E 2 91 ? 0.866 6.064 50.286 1.00 36.63 92 LEU O CA 1
ATOM 4474 C C . LEU E 2 91 ? 1.359 7.454 50.679 1.00 37.95 92 LEU O C 1
ATOM 4475 O O . LEU E 2 91 ? 2.538 7.636 50.976 1.00 53.57 92 LEU O O 1
ATOM 4480 N N . ALA E 2 92 ? 0.453 8.430 50.665 1.00 43.90 93 ALA O N 1
ATOM 4481 C CA . ALA E 2 92 ? 0.816 9.827 50.886 1.00 47.06 93 ALA O CA 1
ATOM 4482 C C . ALA E 2 92 ? -0.389 10.755 51.055 1.00 46.09 93 ALA O C 1
ATOM 4483 O O . ALA E 2 92 ? -1.540 10.341 50.927 1.00 37.43 93 ALA O O 1
ATOM 4485 N N . ASP E 2 93 ? -0.097 12.018 51.353 1.00 50.99 94 ASP O N 1
ATOM 4486 C CA . ASP E 2 93 ? -1.075 13.093 51.253 1.00 37.99 94 ASP O CA 1
ATOM 4487 C C . ASP E 2 93 ? -0.873 13.787 49.915 1.00 35.06 94 ASP O C 1
ATOM 4488 O O . ASP E 2 93 ? 0.262 13.981 49.490 1.00 50.96 94 ASP O O 1
ATOM 4493 N N . TYR E 2 94 ? -1.959 14.196 49.266 1.00 40.41 95 TYR O N 1
ATOM 4494 C CA . TYR E 2 94 ? -1.868 14.876 47.969 1.00 38.25 95 TYR O CA 1
ATOM 4495 C C . TYR E 2 94 ? -2.573 16.230 48.013 1.00 41.11 95 TYR O C 1
ATOM 4496 O O . TYR E 2 94 ? -3.706 16.340 48.493 1.00 47.30 95 TYR O O 1
ATOM 4505 N N . TYR E 2 95 ? -1.897 17.259 47.508 1.00 38.03 96 TYR O N 1
ATOM 4506 C CA . TYR E 2 95 ? -2.443 18.618 47.501 1.00 33.55 96 TYR O CA 1
ATOM 4507 C C . TYR E 2 95 ? -2.395 19.272 46.126 1.00 28.93 96 TYR O C 1
ATOM 4508 O O . TYR E 2 95 ? -1.389 19.172 45.418 1.00 35.77 96 TYR O O 1
ATOM 4517 N N . CYS E 2 96 ? -3.452 19.986 45.760 1.00 33.75 97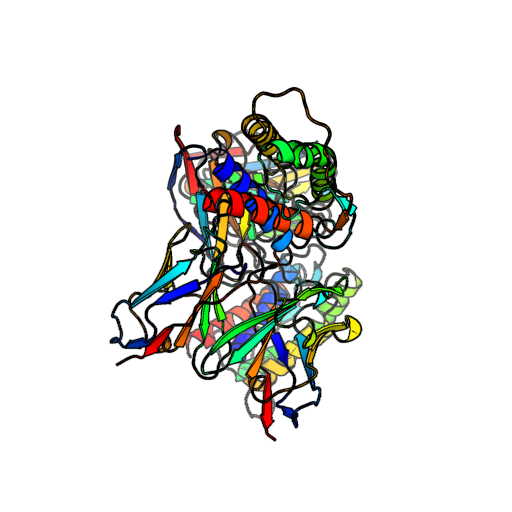 CYS O N 1
ATOM 4518 C CA . CYS E 2 96 ? -3.367 20.855 44.592 1.00 43.83 97 CYS O CA 1
ATOM 4519 C C . CYS E 2 96 ? -2.966 22.256 45.036 1.00 44.17 97 CYS O C 1
ATOM 4520 O O . CYS E 2 96 ? -3.266 22.673 46.154 1.00 50.80 97 CYS O O 1
ATOM 4523 N N . LEU E 2 97 ? -2.260 22.964 44.162 1.00 33.15 98 LEU O N 1
ATOM 4524 C CA . LEU E 2 97 ? -1.877 24.341 44.425 1.00 28.28 98 LEU O CA 1
ATOM 4525 C C . LEU E 2 97 ? -2.146 25.219 43.208 1.00 35.02 98 LEU O C 1
ATOM 4526 O O . LEU E 2 97 ? -1.639 24.931 42.117 1.00 41.18 98 LEU O O 1
ATOM 4531 N N . GLN E 2 98 ? -2.913 26.295 43.390 1.00 24.98 99 GLN O N 1
ATOM 4532 C CA . GLN E 2 98 ? -3.069 27.286 42.327 1.00 31.68 99 GLN O CA 1
ATOM 4533 C C . GLN E 2 98 ? -2.081 28.431 42.529 1.00 37.19 99 GLN O C 1
ATOM 4534 O O . GLN E 2 98 ? -1.753 28.793 43.659 1.00 37.88 99 GLN O O 1
ATOM 4540 N N . HIS E 2 99 ? -1.621 29.018 41.433 1.00 36.50 100 HIS O N 1
ATOM 4541 C CA . HIS E 2 99 ? -0.795 30.209 41.530 1.00 30.79 100 HIS O CA 1
ATOM 4542 C C . HIS E 2 99 ? -1.082 31.144 40.369 1.00 37.39 100 HIS O C 1
ATOM 4543 O O . HIS E 2 99 ? -0.186 31.832 39.878 1.00 38.24 100 HIS O O 1
ATOM 4550 N N . TYR E 2 100 ? -2.336 31.162 39.928 1.00 40.90 101 TYR O N 1
ATOM 4551 C CA . TYR E 2 100 ? -2.736 32.065 38.859 1.00 43.04 101 TYR O CA 1
ATOM 4552 C C . TYR E 2 100 ? -2.669 33.509 39.360 1.00 43.29 101 TYR O C 1
ATOM 4553 O O . TYR E 2 100 ? -2.151 34.386 38.670 1.00 43.50 101 TYR O O 1
ATOM 4562 N N . ILE E 2 101 ? -3.179 33.749 40.566 1.00 47.60 102 ILE O N 1
ATOM 4563 C CA . ILE E 2 101 ? -3.095 35.067 41.201 1.00 41.26 102 ILE O CA 1
ATOM 4564 C C . ILE E 2 101 ? -2.742 34.887 42.676 1.00 37.41 102 ILE O C 1
ATOM 4565 O O . ILE E 2 101 ? -3.370 34.099 43.385 1.00 45.68 102 ILE O O 1
ATOM 4570 N N . SER E 2 102 ? -1.750 35.629 43.144 1.00 39.77 103 SER O N 1
ATOM 4571 C CA . SER E 2 102 ? -1.318 35.531 44.530 1.00 42.92 103 SER O CA 1
ATOM 4572 C C . SER E 2 102 ? -2.433 35.986 45.469 1.00 45.53 103 SER O C 1
ATOM 4573 O O . SER E 2 102 ? -3.232 36.844 45.109 1.00 47.82 103 SER O O 1
ATOM 4576 N N . PRO E 2 103 ? -2.499 35.406 46.676 1.00 49.49 104 PRO O N 1
ATOM 4577 C CA . PRO E 2 103 ? -1.594 34.370 47.182 1.00 44.49 104 PRO O CA 1
ATOM 4578 C C . PRO E 2 103 ? -1.908 33.006 46.602 1.00 45.85 104 PRO O C 1
ATOM 4579 O O . PRO E 2 103 ? -3.074 32.695 46.352 1.00 48.68 104 PRO O O 1
ATOM 4583 N N . PRO E 2 104 ? -0.871 32.203 46.361 1.00 37.66 105 PRO O N 1
ATOM 4584 C CA . PRO E 2 104 ? -1.105 30.821 45.946 1.00 30.32 105 PRO O CA 1
ATOM 4585 C C . PRO E 2 104 ? -1.832 30.069 47.056 1.00 32.20 105 PRO O C 1
ATOM 4586 O O . PRO E 2 104 ? -1.536 30.302 48.229 1.00 36.10 105 PRO O O 1
ATOM 4590 N N . THR E 2 105 ? -2.787 29.213 46.711 1.00 34.68 106 THR O N 1
ATOM 4591 C CA . THR E 2 105 ? -3.564 28.534 47.743 1.00 38.25 106 THR O CA 1
ATOM 4592 C C . THR E 2 105 ? -3.701 27.031 47.486 1.00 34.06 106 THR O C 1
ATOM 4593 O O . THR E 2 105 ? -3.798 26.588 46.341 1.00 34.97 106 THR O O 1
ATOM 4597 N N . PHE E 2 106 ? -3.694 26.260 48.572 1.00 36.83 107 PHE O N 1
ATOM 4598 C CA . PHE E 2 106 ? -3.749 24.802 48.510 1.00 36.20 107 PHE O CA 1
ATOM 4599 C C . PHE E 2 106 ? -5.156 24.258 48.718 1.00 38.26 107 PHE O C 1
ATOM 4600 O O . PHE E 2 106 ? -5.969 24.860 49.418 1.00 44.47 107 PHE O O 1
ATOM 4608 N N . GLY E 2 107 ? -5.422 23.090 48.150 1.00 35.68 108 GLY O N 1
ATOM 4609 C CA . GLY E 2 107 ? -6.600 22.338 48.525 1.00 33.54 108 GLY O CA 1
ATOM 4610 C C . GLY E 2 107 ? -6.406 21.766 49.919 1.00 32.89 108 GLY O C 1
ATOM 4611 O O . GLY E 2 107 ? -5.298 21.791 50.458 1.00 44.07 108 GLY O O 1
ATOM 4612 N N . ALA E 2 108 ? -7.479 21.242 50.501 1.00 35.92 109 ALA O N 1
ATOM 4613 C CA . ALA E 2 108 ? -7.446 20.742 51.868 1.00 32.39 109 ALA O CA 1
ATOM 4614 C C . ALA E 2 108 ? -6.626 19.461 51.979 1.00 43.67 109 ALA O C 1
ATOM 4615 O O . ALA E 2 108 ? -6.228 19.061 53.074 1.00 52.28 109 ALA O O 1
ATOM 4617 N N . GLY E 2 109 ? -6.372 18.824 50.841 1.00 35.91 110 GLY O N 1
ATOM 4618 C CA . GLY E 2 109 ? -5.565 17.622 50.803 1.00 34.03 110 GLY O CA 1
ATOM 4619 C C . GLY E 2 109 ? -6.365 16.347 50.624 1.00 39.90 110 GLY O C 1
ATOM 4620 O O . GLY E 2 109 ? -7.576 16.320 50.843 1.00 47.89 110 GLY O O 1
ATOM 4621 N N . THR E 2 110 ? -5.678 15.290 50.209 1.00 37.84 111 THR O N 1
ATOM 4622 C CA . THR E 2 110 ? -6.288 13.976 50.077 1.00 33.23 111 THR O CA 1
ATOM 4623 C C . THR E 2 110 ? -5.373 12.923 50.678 1.00 42.54 111 THR O C 1
ATOM 4624 O O . THR E 2 110 ? -4.247 12.739 50.214 1.00 48.70 111 THR O O 1
ATOM 4628 N N . LYS E 2 111 ? -5.847 12.249 51.723 1.00 42.89 112 LYS O N 1
ATOM 4629 C CA . LYS E 2 111 ? -5.088 11.158 52.323 1.00 40.71 112 LYS O CA 1
ATOM 4630 C C . LYS E 2 111 ? -5.377 9.860 51.572 1.00 46.30 112 LYS O C 1
ATOM 4631 O O . LYS E 2 111 ? -6.533 9.451 51.447 1.00 56.22 112 LYS O O 1
ATOM 4637 N N . LEU E 2 112 ? -4.321 9.223 51.071 1.00 43.69 113 LEU O N 1
ATOM 4638 C CA . LEU E 2 112 ? -4.438 7.959 50.344 1.00 39.10 113 LEU O CA 1
ATOM 4639 C C . LEU E 2 112 ? -3.845 6.809 51.156 1.00 38.75 113 LEU O C 1
ATOM 4640 O O . LEU E 2 112 ? -2.682 6.860 51.558 1.00 45.95 113 LEU O O 1
ATOM 4645 N N . GLU E 2 113 ? -4.653 5.780 51.399 1.00 34.54 114 GLU O N 1
ATOM 4646 C CA . GLU E 2 113 ? -4.220 4.590 52.131 1.00 55.22 114 GLU O CA 1
ATOM 4647 C C . GLU E 2 113 ? -4.382 3.325 51.285 1.00 52.99 114 GLU O C 1
ATOM 4648 O O . GLU E 2 113 ? -5.256 3.260 50.420 1.00 54.75 114 GLU O O 1
ATOM 4654 N N . LEU E 2 114 ? -3.545 2.322 51.532 1.00 54.17 115 LEU O N 1
ATOM 4655 C CA . LEU E 2 114 ? -3.591 1.089 50.746 1.00 53.87 115 LEU O CA 1
ATOM 4656 C C . LEU E 2 114 ? -4.022 -0.105 51.581 1.00 64.14 115 LEU O C 1
ATOM 4657 O O . LEU E 2 114 ? -3.765 -0.157 52.783 1.00 72.96 115 LEU O O 1
ATOM 4662 N N . LYS E 2 115 ? -4.680 -1.059 50.930 1.00 72.65 116 LYS O N 1
ATOM 4663 C CA . LYS E 2 115 ? -5.066 -2.319 51.561 1.00 84.47 116 LYS O CA 1
ATOM 4664 C C . LYS E 2 115 ? -4.570 -3.516 50.749 1.00 88.32 116 LYS O C 1
ATOM 4670 N N . GLY F 3 3 ? -20.164 35.754 28.109 1.00 78.42 25 GLY M N 1
ATOM 4671 C CA . GLY F 3 3 ? -20.204 36.433 26.827 1.00 74.73 25 GLY M CA 1
ATOM 4672 C C . GLY F 3 3 ? -20.603 37.889 26.951 1.00 75.19 25 GLY M C 1
ATOM 4673 O O . GLY F 3 3 ? -21.506 38.355 26.256 1.00 96.24 25 GLY M O 1
ATOM 4674 N N . SER F 3 4 ? -19.924 38.610 27.837 1.00 114.94 26 SER M N 1
ATOM 4675 C CA . SER F 3 4 ? -20.189 40.029 28.060 1.00 87.42 26 SER M CA 1
ATOM 4676 C C . SER F 3 4 ? -18.929 40.864 27.839 1.00 78.54 26 SER M C 1
ATOM 4677 O O . SER F 3 4 ? -17.816 40.350 27.902 1.00 79.58 26 SER M O 1
ATOM 4680 N N . HIS F 3 5 ? -19.103 42.156 27.589 1.00 80.71 27 HIS M N 1
ATOM 4681 C CA . HIS F 3 5 ? -17.968 43.056 27.409 1.00 72.76 27 HIS M CA 1
ATOM 4682 C C . HIS F 3 5 ? -17.279 43.267 28.746 1.00 78.84 27 HIS M C 1
ATOM 4683 O O . HIS F 3 5 ? -16.050 43.247 28.839 1.00 87.36 27 HIS M O 1
ATOM 4690 N N . LEU F 3 6 ? -18.083 43.473 29.780 1.00 73.34 28 LEU M N 1
ATOM 4691 C CA . LEU F 3 6 ? -17.576 43.616 31.134 1.00 63.64 28 LEU M CA 1
ATOM 4692 C C . LEU F 3 6 ? -16.819 42.365 31.563 1.00 69.41 28 LEU M C 1
ATOM 4693 O O . LEU F 3 6 ? -15.794 42.442 32.234 1.00 64.86 28 LEU M O 1
ATOM 4698 N N . GLU F 3 7 ? -17.330 41.210 31.153 1.00 81.55 29 GLU M N 1
ATOM 4699 C CA . GLU F 3 7 ? -16.687 39.936 31.443 1.00 85.39 29 GLU M CA 1
ATOM 4700 C C . GLU F 3 7 ? -15.312 39.895 30.778 1.00 77.57 29 GLU M C 1
ATOM 4701 O O . GLU F 3 7 ? -14.339 39.418 31.365 1.00 75.93 29 GLU M O 1
ATOM 4707 N N . GLN F 3 8 ? -15.235 40.422 29.560 1.00 74.00 30 GLN M N 1
ATOM 4708 C CA . GLN F 3 8 ? -13.990 40.413 28.801 1.00 66.93 30 GLN M CA 1
ATOM 4709 C C . GLN F 3 8 ? -12.939 41.295 29.460 1.00 69.81 30 GLN M C 1
ATOM 4710 O O . GLN F 3 8 ? -11.765 40.922 29.531 1.00 70.18 30 GLN M O 1
ATOM 4716 N N . LEU F 3 9 ? -13.372 42.454 29.948 1.00 74.38 31 LEU M N 1
ATOM 4717 C CA . LEU F 3 9 ? -12.483 43.403 30.612 1.00 55.28 31 LEU M CA 1
ATOM 4718 C C . LEU F 3 9 ? -11.897 42.796 31.875 1.00 57.44 31 LEU M C 1
ATOM 4719 O O . LEU F 3 9 ? -10.698 42.906 32.132 1.00 53.60 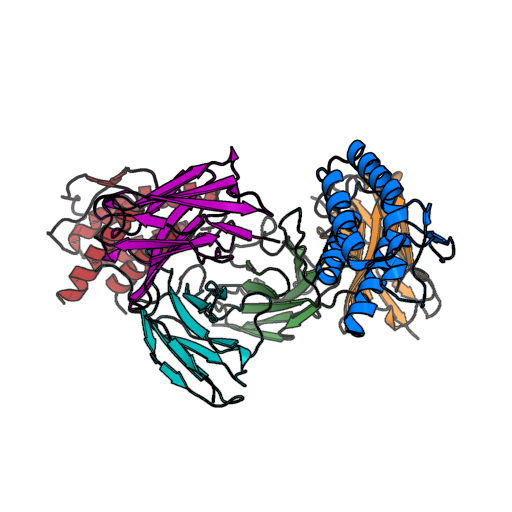31 LEU M O 1
ATOM 4724 N N . LEU F 3 10 ? -12.759 42.160 32.661 1.00 60.69 32 LEU M N 1
ATOM 4725 C CA . LEU F 3 10 ? -12.355 41.516 33.903 1.00 57.38 32 LEU M CA 1
ATOM 4726 C C . LEU F 3 10 ? -11.273 40.476 33.640 1.00 61.18 32 LEU M C 1
ATOM 4727 O O . LEU F 3 10 ? -10.262 40.425 34.348 1.00 63.96 32 LEU M O 1
ATOM 4732 N N . MET F 3 11 ? -11.480 39.669 32.603 1.00 58.29 33 MET M N 1
ATOM 4733 C CA . MET F 3 11 ? -10.519 38.648 32.206 1.00 49.74 33 MET M CA 1
ATOM 4734 C C . MET F 3 11 ? -9.170 39.251 31.857 1.00 60.27 33 MET M C 1
ATOM 4735 O O . MET F 3 11 ? -8.128 38.749 32.283 1.00 65.42 33 MET M O 1
ATOM 4740 N N . ASP F 3 12 ? -9.187 40.321 31.067 1.00 53.89 34 ASP M N 1
ATOM 4741 C CA . ASP F 3 12 ? -7.946 40.948 30.630 1.00 53.08 34 ASP M CA 1
ATOM 4742 C C . ASP F 3 12 ? -7.201 41.567 31.802 1.00 53.18 34 ASP M C 1
ATOM 4743 O O . ASP F 3 12 ? -5.977 41.472 31.878 1.00 59.10 34 ASP M O 1
ATOM 4748 N N . LEU F 3 13 ? -7.933 42.182 32.726 1.00 52.05 35 LEU M N 1
ATOM 4749 C CA . LEU F 3 13 ? -7.307 42.770 33.910 1.00 51.60 35 LEU M CA 1
ATOM 4750 C C . LEU F 3 13 ? -6.671 41.694 34.776 1.00 48.43 35 LEU M C 1
ATOM 4751 O O . LEU F 3 13 ? -5.523 41.824 35.205 1.00 52.42 35 LEU M O 1
ATOM 4756 N N . GLN F 3 14 ? -7.410 40.621 35.021 1.00 47.86 36 GLN M N 1
ATOM 4757 C CA . GLN F 3 14 ? -6.879 39.549 35.845 1.00 55.27 36 GLN M CA 1
ATOM 4758 C C . GLN F 3 14 ? -5.667 38.912 35.170 1.00 54.56 36 GLN M C 1
ATOM 4759 O O . GLN F 3 14 ? -4.714 38.523 35.840 1.00 53.21 36 GLN M O 1
ATOM 4765 N N . GLU F 3 15 ? -5.680 38.864 33.842 1.00 42.72 37 GLU M N 1
ATOM 4766 C CA . GLU F 3 15 ? -4.560 38.307 33.099 1.00 42.28 37 GLU M CA 1
ATOM 4767 C C . GLU F 3 15 ? -3.318 39.157 33.305 1.00 54.04 37 GLU M C 1
ATOM 4768 O O . GLU F 3 15 ? -2.225 38.641 33.552 1.00 46.65 37 GLU M O 1
ATOM 4774 N N . LEU F 3 16 ? -3.498 40.467 33.212 1.00 44.82 38 LEU M N 1
ATOM 4775 C CA . LEU F 3 16 ? -2.417 41.392 33.469 1.00 45.18 38 LEU M CA 1
ATOM 4776 C C . LEU F 3 16 ? -1.892 41.194 34.887 1.00 43.99 38 LEU M C 1
ATOM 4777 O O . LEU F 3 16 ? -0.685 41.046 35.097 1.00 39.34 38 LEU M O 1
ATOM 4782 N N . LEU F 3 17 ? -2.806 41.175 35.853 1.00 41.35 39 LEU M N 1
ATOM 4783 C CA . LEU F 3 17 ? -2.436 40.973 37.249 1.00 48.76 39 LEU M CA 1
ATOM 4784 C C . LEU F 3 17 ? -1.677 39.662 37.428 1.00 50.78 39 LEU M C 1
ATOM 4785 O O . LEU F 3 17 ? -0.646 39.613 38.107 1.00 44.28 39 LEU M O 1
ATOM 4790 N N . SER F 3 18 ? -2.166 38.616 36.771 1.00 38.39 40 SER M N 1
ATOM 4791 C CA . SER F 3 18 ? -1.541 37.299 36.844 1.00 37.81 40 SER M CA 1
ATOM 4792 C C . SER F 3 18 ? -0.076 37.314 36.398 1.00 46.27 40 SER M C 1
ATOM 4793 O O . SER F 3 18 ? 0.785 36.744 37.076 1.00 45.97 40 SER M O 1
ATOM 4796 N N . ARG F 3 19 ? 0.200 37.958 35.264 1.00 41.32 41 ARG M N 1
ATOM 4797 C CA . ARG F 3 19 ? 1.561 38.016 34.721 1.00 52.46 41 ARG M CA 1
ATOM 4798 C C . ARG F 3 19 ? 2.510 38.699 35.691 1.00 52.65 41 ARG M C 1
ATOM 4799 O O . ARG F 3 19 ? 3.649 38.270 35.883 1.00 51.78 41 ARG M O 1
ATOM 4807 N N . MET F 3 20 ? 2.035 39.778 36.293 1.00 52.44 42 MET M N 1
ATOM 4808 C CA . MET F 3 20 ? 2.865 40.568 37.182 1.00 50.76 42 MET M CA 1
ATOM 4809 C C . MET F 3 20 ? 3.107 39.869 38.518 1.00 52.90 42 MET M C 1
ATOM 4810 O O . MET F 3 20 ? 4.041 40.214 39.239 1.00 54.78 42 MET M O 1
ATOM 4815 N N . GLU F 3 21 ? 2.293 38.866 38.835 1.00 51.55 43 GLU M N 1
ATOM 4816 C CA . GLU F 3 21 ? 2.484 38.121 40.074 1.00 45.89 43 GLU M CA 1
ATOM 4817 C C . GLU F 3 21 ? 3.243 36.809 39.844 1.00 48.18 43 GLU M C 1
ATOM 4818 O O . GLU F 3 21 ? 3.660 36.155 40.804 1.00 50.91 43 GLU M O 1
ATOM 4824 N N . ASN F 3 22 ? 3.454 36.441 38.581 1.00 41.01 44 ASN M N 1
ATOM 4825 C CA . ASN F 3 22 ? 4.118 35.176 38.266 1.00 42.48 44 ASN M CA 1
ATOM 4826 C C . ASN F 3 22 ? 5.486 35.343 37.601 1.00 42.64 44 ASN M C 1
ATOM 4827 O O . ASN F 3 22 ? 6.335 34.454 37.696 1.00 42.80 44 ASN M O 1
ATOM 4832 N N . TYR F 3 23 ? 5.700 36.462 36.916 1.00 43.09 45 TYR M N 1
ATOM 4833 C CA . TYR F 3 23 ? 6.967 36.680 36.219 1.00 47.96 45 TYR M CA 1
ATOM 4834 C C . TYR F 3 23 ? 7.922 37.510 37.067 1.00 47.92 45 TYR M C 1
ATOM 4835 O O . TYR F 3 23 ? 7.654 38.673 37.391 1.00 52.28 45 TYR M O 1
ATOM 4844 N N . ARG F 3 24 ? 9.043 36.891 37.417 1.00 39.47 46 ARG M N 1
ATOM 4845 C CA . ARG F 3 24 ? 10.008 37.466 38.346 1.00 39.39 46 ARG M CA 1
ATOM 4846 C C . ARG F 3 24 ? 10.526 38.843 37.928 1.00 41.38 46 ARG M C 1
ATOM 4847 O O . ARG F 3 24 ? 10.690 39.729 38.764 1.00 39.30 46 ARG M O 1
ATOM 4855 N N . ASN F 3 25 ? 10.767 39.026 36.634 1.00 46.82 47 ASN M N 1
ATOM 4856 C CA . ASN F 3 25 ? 11.430 40.233 36.147 1.00 54.48 47 ASN M CA 1
ATOM 4857 C C . ASN F 3 25 ? 10.470 41.414 35.969 1.00 55.31 47 ASN M C 1
ATOM 4858 O O . ASN F 3 25 ? 10.882 42.498 35.560 1.00 59.16 47 ASN M O 1
ATOM 4863 N N . LEU F 3 26 ? 9.195 41.210 36.281 1.00 64.75 48 LEU M N 1
ATOM 4864 C CA . LEU F 3 26 ? 8.223 42.299 36.237 1.00 59.95 48 LEU M CA 1
ATOM 4865 C C . LEU F 3 26 ? 8.173 43.003 37.588 1.00 56.27 48 LEU M C 1
ATOM 4866 O O . LEU F 3 26 ? 7.171 42.945 38.299 1.00 61.23 48 LEU M O 1
ATOM 4871 N N . LYS F 3 27 ? 9.272 43.657 37.941 1.00 54.73 49 LYS M N 1
ATOM 4872 C CA . LYS F 3 27 ? 9.414 44.247 39.263 1.00 55.16 49 LYS M CA 1
ATOM 4873 C C . LYS F 3 27 ? 8.775 45.623 39.367 1.00 49.65 49 LYS M C 1
ATOM 4874 O O . LYS F 3 27 ? 8.153 45.937 40.378 1.00 47.87 49 LYS M O 1
ATOM 4880 N N . LEU F 3 28 ? 8.923 46.436 38.325 1.00 51.39 50 LEU M N 1
ATOM 4881 C CA . LEU F 3 28 ? 8.349 47.783 38.316 1.00 58.51 50 LEU M CA 1
ATOM 4882 C C . LEU F 3 28 ? 6.848 47.804 38.645 1.00 57.78 50 LEU M C 1
ATOM 4883 O O . LEU F 3 28 ? 6.421 48.590 39.492 1.00 64.38 50 LEU M O 1
ATOM 4888 N N . PRO F 3 29 ? 6.035 46.954 37.988 1.00 57.04 51 PRO M N 1
ATOM 4889 C CA . PRO F 3 29 ? 4.609 47.017 38.349 1.00 51.99 51 PRO M CA 1
ATOM 4890 C C . PRO F 3 29 ? 4.300 46.497 39.754 1.00 50.44 51 PRO M C 1
ATOM 4891 O O . PRO F 3 29 ? 3.146 46.491 40.176 1.00 50.70 51 PRO M O 1
ATOM 4895 N N . ARG F 3 30 ? 5.327 46.055 40.465 1.00 53.17 52 ARG M N 1
ATOM 4896 C CA . ARG F 3 30 ? 5.150 45.437 41.769 1.00 45.83 52 ARG M CA 1
ATOM 4897 C C . ARG F 3 30 ? 5.718 46.291 42.909 1.00 50.41 52 ARG M C 1
ATOM 4898 O O . ARG F 3 30 ? 5.260 46.190 44.045 1.00 59.34 52 ARG M O 1
ATOM 4906 N N . MET F 3 31 ? 6.710 47.128 42.605 1.00 50.33 53 MET M N 1
ATOM 4907 C CA . MET F 3 31 ? 7.506 47.776 43.648 1.00 61.76 53 MET M CA 1
ATOM 4908 C C . MET F 3 31 ? 7.408 49.301 43.711 1.00 65.02 53 MET M C 1
ATOM 4909 O O . MET F 3 31 ? 7.677 49.900 44.753 1.00 64.57 53 MET M O 1
ATOM 4914 N N . LEU F 3 32 ? 7.045 49.933 42.604 1.00 59.05 54 LEU M N 1
ATOM 4915 C CA . LEU F 3 32 ? 7.032 51.388 42.554 1.00 56.63 54 LEU M CA 1
ATOM 4916 C C . LEU F 3 32 ? 5.608 51.934 42.524 1.00 60.33 54 LEU M C 1
ATOM 4917 O O . LEU F 3 32 ? 4.762 51.425 41.791 1.00 68.69 54 LEU M O 1
ATOM 4922 N N . THR F 3 33 ? 5.336 52.965 43.318 1.00 55.81 55 THR M N 1
ATOM 4923 C CA . THR F 3 33 ? 3.999 53.552 43.336 1.00 62.73 55 THR M CA 1
ATOM 4924 C C . THR F 3 33 ? 3.879 54.751 42.400 1.00 68.75 55 THR M C 1
ATOM 4925 O O . THR F 3 33 ? 4.813 55.542 42.257 1.00 72.83 55 THR M O 1
ATOM 4929 N N . PHE F 3 34 ? 2.719 54.869 41.761 1.00 66.83 56 PHE M N 1
ATOM 4930 C CA . PHE F 3 34 ? 2.398 56.024 40.930 1.00 60.18 56 PHE M CA 1
ATOM 4931 C C . PHE F 3 34 ? 1.096 56.640 41.419 1.00 65.88 56 PHE M C 1
ATOM 4932 O O . PHE F 3 34 ? 0.366 56.022 42.198 1.00 62.30 56 PHE M O 1
ATOM 4940 N N . LYS F 3 35 ? 0.810 57.856 40.961 1.00 72.92 57 LYS M N 1
ATOM 4941 C CA . LYS F 3 35 ? -0.488 58.479 41.205 1.00 62.83 57 LYS M CA 1
ATOM 4942 C C . LYS F 3 35 ? -1.514 58.006 40.177 1.00 61.52 57 LYS M C 1
ATOM 4943 O O . LYS F 3 35 ? -1.460 58.401 39.013 1.00 65.52 57 LYS M O 1
ATOM 4949 N N . PHE F 3 36 ? -2.449 57.166 40.619 1.00 59.89 58 PHE M N 1
ATOM 4950 C CA . PHE F 3 36 ? -3.470 56.588 39.742 1.00 58.78 58 PHE M CA 1
ATOM 4951 C C . PHE F 3 36 ? -4.893 57.028 40.077 1.00 66.85 58 PHE M C 1
ATOM 4952 O O . PHE F 3 36 ? -5.181 57.436 41.203 1.00 77.68 58 PHE M O 1
ATOM 4960 N N . TYR F 3 37 ? -5.783 56.922 39.093 1.00 66.08 59 TYR M N 1
ATOM 4961 C CA . TYR F 3 37 ? -7.217 57.047 39.336 1.00 65.21 59 TYR M CA 1
ATOM 4962 C C . TYR F 3 37 ? -7.726 55.734 39.911 1.00 66.33 59 TYR M C 1
ATOM 4963 O O . TYR F 3 37 ? -7.623 54.692 39.265 1.00 61.18 59 TYR M O 1
ATOM 4972 N N . LEU F 3 38 ? -8.254 55.770 41.128 1.00 69.56 60 LEU M N 1
ATOM 4973 C CA . LEU F 3 38 ? -8.801 54.560 41.732 1.00 63.06 60 LEU M CA 1
ATOM 4974 C C . LEU F 3 38 ? -10.305 54.709 41.952 1.00 68.74 60 LEU M C 1
ATOM 4975 O O . LEU F 3 38 ? -10.792 55.811 42.193 1.00 76.07 60 LEU M O 1
ATOM 4980 N N . PRO F 3 39 ? -11.049 53.596 41.861 1.00 71.20 61 PRO M N 1
ATOM 4981 C CA . PRO F 3 39 ? -12.499 53.641 42.071 1.00 72.11 61 PRO M CA 1
ATOM 4982 C C . PRO F 3 39 ? -12.886 53.702 43.546 1.00 77.32 61 PRO M C 1
ATOM 4983 O O . PRO F 3 39 ? -12.291 53.010 44.370 1.00 75.10 61 PRO M O 1
ATOM 4987 N N . LYS F 3 40 ? -13.883 54.519 43.865 1.00 91.59 62 LYS M N 1
ATOM 4988 C CA . LYS F 3 40 ? -14.381 54.624 45.230 1.00 106.50 62 LYS M CA 1
ATOM 4989 C C . LYS F 3 40 ? -15.586 53.710 45.410 1.00 119.67 62 LYS M C 1
ATOM 4990 O O . LYS F 3 40 ? -15.754 52.739 44.669 1.00 113.04 62 LYS M O 1
ATOM 4992 N N . GLN F 3 41 ? -16.417 54.014 46.402 1.00 124.23 63 GLN M N 1
ATOM 4993 C CA . GLN F 3 41 ? -17.662 53.282 46.593 1.00 129.81 63 GLN M CA 1
ATOM 4994 C C . GLN F 3 41 ? -18.588 53.543 45.408 1.00 132.58 63 GLN M C 1
ATOM 4995 O O . GLN F 3 41 ? -19.358 52.671 45.004 1.00 132.00 63 GLN M O 1
ATOM 4997 N N . ALA F 3 42 ? -18.496 54.751 44.854 1.00 136.58 64 ALA M N 1
ATOM 4998 C CA . ALA F 3 42 ? -19.251 55.127 43.660 1.00 136.33 64 ALA M CA 1
ATOM 4999 C C . ALA F 3 42 ? -18.844 54.260 42.468 1.00 133.81 64 ALA M C 1
ATOM 5000 O O . ALA F 3 42 ? -17.665 54.167 42.124 1.00 132.78 64 ALA M O 1
ATOM 5002 N N . THR F 3 43 ? -19.832 53.634 41.841 1.00 128.59 65 THR M N 1
ATOM 5003 C CA . THR F 3 43 ? -19.576 52.619 40.829 1.00 116.54 65 THR M CA 1
ATOM 5004 C C . THR F 3 43 ? -20.529 52.762 39.638 1.00 100.82 65 THR M C 1
ATOM 5005 O O . THR F 3 43 ? -21.718 52.456 39.740 1.00 89.87 65 THR M O 1
ATOM 5009 N N . GLU F 3 44 ? -19.993 53.231 38.513 1.00 94.82 66 GLU M N 1
ATOM 5010 C CA . GLU F 3 44 ? -20.786 53.453 37.306 1.00 91.18 66 GLU M CA 1
ATOM 5011 C C . GLU F 3 44 ? -19.946 53.264 36.045 1.00 87.33 66 GLU M C 1
ATOM 5012 O O . GLU F 3 44 ? -18.755 53.553 36.039 1.00 87.37 66 GLU M O 1
ATOM 5018 N N . LEU F 3 45 ? -20.579 52.800 34.972 1.00 92.35 67 LEU M N 1
ATOM 5019 C CA . LEU F 3 45 ? -19.883 52.538 33.714 1.00 92.79 67 LEU M CA 1
ATOM 5020 C C . LEU F 3 45 ? -19.222 53.778 33.121 1.00 92.48 67 LEU M C 1
ATOM 5021 O O . LEU F 3 45 ? -18.203 53.673 32.439 1.00 96.49 67 LEU M O 1
ATOM 5026 N N . LYS F 3 46 ? -19.804 54.947 33.371 1.00 94.04 68 LYS M N 1
ATOM 5027 C CA . LYS F 3 46 ? -19.198 56.198 32.931 1.00 95.04 68 LYS M CA 1
ATOM 5028 C C . LYS F 3 46 ? -17.804 56.364 33.530 1.00 87.18 68 LYS M C 1
ATOM 5029 O O . LYS F 3 46 ? -16.905 56.896 32.884 1.00 86.77 68 LYS M O 1
ATOM 5035 N N . ASP F 3 47 ? -17.629 55.885 34.759 1.00 79.96 69 ASP M N 1
ATOM 5036 C CA . ASP F 3 47 ? -16.371 56.042 35.485 1.00 85.82 69 ASP M CA 1
ATOM 5037 C C . ASP F 3 47 ? -15.189 55.324 34.829 1.00 86.51 69 ASP M C 1
ATOM 5038 O O . ASP F 3 47 ? -14.053 55.466 35.277 1.00 90.63 69 ASP M O 1
ATOM 5043 N N . LEU F 3 48 ? -15.451 54.555 33.776 1.00 83.53 70 LEU M N 1
ATOM 5044 C CA . LEU F 3 48 ? -14.393 53.815 33.092 1.00 72.78 70 LEU M CA 1
ATOM 5045 C C . LEU F 3 48 ? -13.506 54.729 32.248 1.00 71.01 70 LEU M C 1
ATOM 5046 O O . LEU F 3 48 ? -12.438 54.317 31.793 1.00 75.63 70 LEU M O 1
ATOM 5051 N N . GLN F 3 49 ? -13.943 55.968 32.042 1.00 66.47 71 GLN M N 1
ATOM 5052 C CA . GLN F 3 49 ? -13.103 56.948 31.368 1.00 78.04 71 GLN M CA 1
ATOM 5053 C C . GLN F 3 49 ? -11.823 57.125 32.176 1.00 81.52 71 GLN M C 1
ATOM 5054 O O . GLN F 3 49 ? -10.739 57.311 31.618 1.00 82.72 71 GLN M O 1
ATOM 5060 N N . CYS F 3 50 ? -11.964 57.070 33.497 1.00 73.18 72 CYS M N 1
ATOM 5061 C CA . CYS F 3 50 ? -10.821 57.123 34.392 1.00 70.91 72 CYS M CA 1
ATOM 5062 C C . CYS F 3 50 ? -9.839 56.006 34.084 1.00 70.73 72 CYS M C 1
ATOM 5063 O O . CYS F 3 50 ? -8.626 56.214 34.093 1.00 77.01 72 CYS M O 1
ATOM 5066 N N . LEU F 3 51 ? -10.366 54.821 33.802 1.00 67.81 73 LEU M N 1
ATOM 5067 C CA . LEU F 3 51 ? -9.517 53.689 33.461 1.00 62.22 73 LEU M CA 1
ATOM 5068 C C . LEU F 3 51 ? -8.865 53.901 32.099 1.00 66.58 73 LEU M C 1
ATOM 5069 O O . LEU F 3 51 ? -7.686 53.594 31.913 1.00 62.45 73 LEU M O 1
ATOM 5074 N N . GLU F 3 52 ? -9.626 54.448 31.153 1.00 64.16 74 GLU M N 1
ATOM 5075 C CA . GLU F 3 52 ? -9.096 54.669 29.815 1.00 66.91 74 GLU M CA 1
ATOM 5076 C C . GLU F 3 52 ? -7.954 55.685 29.833 1.00 73.64 74 GLU M C 1
ATOM 5077 O O . GLU F 3 52 ? -7.012 55.580 29.049 1.00 74.76 74 GLU M O 1
ATOM 5083 N N . ASP F 3 53 ? -8.033 56.658 30.738 1.00 72.36 75 ASP M N 1
ATOM 5084 C CA . ASP F 3 53 ? -7.014 57.701 30.831 1.00 70.90 75 ASP M CA 1
ATOM 5085 C C . ASP F 3 53 ? -5.678 57.146 31.323 1.00 69.21 75 ASP M C 1
ATOM 5086 O O . ASP F 3 53 ? -4.634 57.764 31.130 1.00 77.70 75 ASP M O 1
ATOM 5091 N N . GLU F 3 54 ? -5.710 55.976 31.948 1.00 67.07 76 GLU M N 1
ATOM 5092 C CA . GLU F 3 54 ? -4.498 55.372 32.488 1.00 63.35 76 GLU M CA 1
ATOM 5093 C C . GLU F 3 54 ? -3.865 54.370 31.528 1.00 65.91 76 GLU M C 1
ATOM 5094 O O . GLU F 3 54 ? -2.774 53.865 31.786 1.00 63.55 76 GLU M O 1
ATOM 5100 N N . LEU F 3 55 ? -4.548 54.085 30.423 1.00 70.18 77 LEU M N 1
ATOM 5101 C CA . LEU F 3 55 ? -4.058 53.107 29.455 1.00 65.84 77 LEU M CA 1
ATOM 5102 C C . LEU F 3 55 ? -2.768 53.565 28.782 1.00 76.23 77 LEU M C 1
ATOM 5103 O O . LEU F 3 55 ? -1.903 52.747 28.460 1.00 83.77 77 LEU M O 1
ATOM 5108 N N . GLY F 3 56 ? -2.646 54.872 28.570 1.00 77.57 78 GLY M N 1
ATOM 5109 C CA . GLY F 3 56 ? -1.414 55.447 28.061 1.00 78.18 78 GLY M CA 1
ATOM 5110 C C . GLY F 3 56 ? -0.211 55.047 28.898 1.00 80.59 78 GLY M C 1
ATOM 5111 O O . GLY F 3 56 ? 0.689 54.364 28.4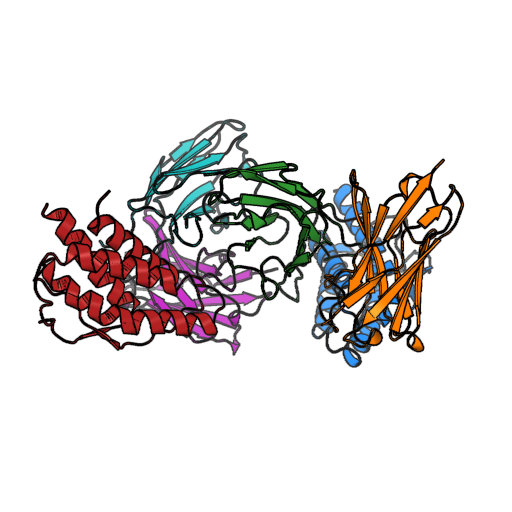02 1.00 87.73 78 GLY M O 1
ATOM 5112 N N . PRO F 3 57 ? -0.201 55.449 30.180 1.00 71.55 79 PRO M N 1
ATOM 5113 C CA . PRO F 3 57 ? 0.833 55.037 31.136 1.00 64.98 79 PRO M CA 1
ATOM 5114 C C . PRO F 3 57 ? 1.035 53.525 31.224 1.00 59.89 79 PRO M C 1
ATOM 5115 O O . PRO F 3 57 ? 2.167 53.047 31.298 1.00 63.46 79 PRO M O 1
ATOM 5119 N N . LEU F 3 58 ? -0.063 52.783 31.224 1.00 64.62 80 LEU M N 1
ATOM 5120 C CA . LEU F 3 58 ? -0.007 51.336 31.382 1.00 63.65 80 LEU M CA 1
ATOM 5121 C C . LEU F 3 58 ? 0.727 50.666 30.223 1.00 67.84 80 LEU M C 1
ATOM 5122 O O . LEU F 3 58 ? 1.436 49.677 30.415 1.00 72.52 80 LEU M O 1
ATOM 5127 N N . ARG F 3 59 ? 0.538 51.194 29.019 1.00 69.11 81 ARG M N 1
ATOM 5128 C CA . ARG F 3 59 ? 1.235 50.673 27.854 1.00 69.90 81 ARG M CA 1
ATOM 5129 C C . ARG F 3 59 ? 2.736 50.841 28.020 1.00 70.61 81 ARG M C 1
ATOM 5130 O O . ARG F 3 59 ? 3.504 49.905 27.796 1.00 66.85 81 ARG M O 1
ATOM 5138 N N . HIS F 3 60 ? 3.141 52.036 28.439 1.00 74.40 82 HIS M N 1
ATOM 5139 C CA . HIS F 3 60 ? 4.549 52.351 28.659 1.00 67.24 82 HIS M CA 1
ATOM 5140 C C . HIS F 3 60 ? 5.173 51.458 29.719 1.00 70.54 82 HIS M C 1
ATOM 5141 O O . HIS F 3 60 ? 6.338 51.084 29.606 1.00 73.91 82 HIS M O 1
ATOM 5148 N N . VAL F 3 61 ? 4.398 51.132 30.751 1.00 67.56 83 VAL M N 1
ATOM 5149 C CA . VAL F 3 61 ? 4.845 50.209 31.785 1.00 66.51 83 VAL M CA 1
ATOM 5150 C C . VAL F 3 61 ? 5.202 48.869 31.162 1.00 74.90 83 VAL M C 1
ATOM 5151 O O . VAL F 3 61 ? 6.267 48.313 31.433 1.00 83.37 83 VAL M O 1
ATOM 5155 N N . LEU F 3 62 ? 4.300 48.345 30.338 1.00 77.41 84 LEU M N 1
ATOM 5156 C CA . LEU F 3 62 ? 4.518 47.046 29.711 1.00 84.48 84 LEU M CA 1
ATOM 5157 C C . LEU F 3 62 ? 5.640 47.106 28.671 1.00 85.77 84 LEU M C 1
ATOM 5158 O O . LEU F 3 62 ? 6.493 46.218 28.621 1.00 80.48 84 LEU M O 1
ATOM 5163 N N . ASP F 3 63 ? 5.642 48.160 27.857 1.00 89.99 85 ASP M N 1
ATOM 5164 C CA . ASP F 3 63 ? 6.691 48.368 26.860 1.00 95.84 85 ASP M CA 1
ATOM 5165 C C . ASP F 3 63 ? 8.059 48.449 27.522 1.00 98.90 85 ASP M C 1
ATOM 5166 O O . ASP F 3 63 ? 9.033 47.886 27.022 1.00 103.03 85 ASP M O 1
ATOM 5171 N N . LEU F 3 64 ? 8.129 49.160 28.643 1.00 93.97 86 LEU M N 1
ATOM 5172 C CA . LEU F 3 64 ? 9.381 49.313 29.377 1.00 88.85 86 LEU M CA 1
ATOM 5173 C C . LEU F 3 64 ? 9.878 47.987 29.923 1.00 86.37 86 LEU M C 1
ATOM 5174 O O . LEU F 3 64 ? 11.052 47.644 29.781 1.00 93.04 86 LEU M O 1
ATOM 5179 N N . THR F 3 65 ? 8.976 47.252 30.556 1.00 78.59 87 THR M N 1
ATOM 5180 C CA . THR F 3 65 ? 9.318 45.969 31.138 1.00 84.03 87 THR M CA 1
ATOM 5181 C C . THR F 3 65 ? 9.689 44.976 30.038 1.00 92.12 87 THR M C 1
ATOM 5182 O O . THR F 3 65 ? 10.540 44.108 30.235 1.00 93.69 87 THR M O 1
ATOM 5186 N N . GLN F 3 66 ? 9.039 45.120 28.884 1.00 102.85 88 GLN M N 1
ATOM 5187 C CA . GLN F 3 66 ? 9.313 44.310 27.694 1.00 115.64 88 GLN M CA 1
ATOM 5188 C C . GLN F 3 66 ? 10.787 44.336 27.300 1.00 116.44 88 GLN M C 1
ATOM 5189 O O . GLN F 3 66 ? 11.390 43.297 27.035 1.00 122.97 88 GLN M O 1
ATOM 5195 N N . SER F 3 67 ? 11.354 45.536 27.259 1.00 113.07 89 SER M N 1
ATOM 5196 C CA . SER F 3 67 ? 12.721 45.743 26.796 1.00 108.95 89 SER M CA 1
ATOM 5197 C C . SER F 3 67 ? 13.792 45.127 27.704 1.00 103.34 89 SER M C 1
ATOM 5198 O O . SER F 3 67 ? 14.885 44.798 27.237 1.00 97.61 89 SER M O 1
ATOM 5201 N N . LYS F 3 68 ? 13.481 44.972 28.991 1.00 102.61 90 LYS M N 1
ATOM 5202 C CA . LYS F 3 68 ? 14.454 44.457 29.960 1.00 94.09 90 LYS M CA 1
ATOM 5203 C C . LYS F 3 68 ? 14.240 42.977 30.266 1.00 89.19 90 LYS M C 1
ATOM 5204 O O . LYS F 3 68 ? 15.138 42.297 30.770 1.00 73.31 90 LYS M O 1
ATOM 5210 N N . SER F 3 69 ? 13.036 42.495 29.980 1.00 106.26 91 SER M N 1
ATOM 5211 C CA . SER F 3 69 ? 12.717 41.077 30.088 1.00 124.29 91 SER M CA 1
ATOM 5212 C C . SER F 3 69 ? 11.957 40.650 28.836 1.00 127.53 91 SER M C 1
ATOM 5213 O O . SER F 3 69 ? 10.821 41.063 28.618 1.00 129.17 91 SER M O 1
ATOM 5216 N N . PHE F 3 70 ? 12.584 39.809 28.022 1.00 134.38 92 PHE M N 1
ATOM 5217 C CA . PHE F 3 70 ? 12.049 39.476 26.703 1.00 144.94 92 PHE M CA 1
ATOM 5218 C C . PHE F 3 70 ? 10.882 38.493 26.742 1.00 142.30 92 PHE M C 1
ATOM 5219 O O . PHE F 3 70 ? 10.870 37.469 26.059 1.00 141.16 92 PHE M O 1
ATOM 5227 N N . GLN F 3 71 ? 9.906 38.839 27.570 1.00 138.56 93 GLN M N 1
ATOM 5228 C CA . GLN F 3 71 ? 8.616 38.179 27.619 1.00 135.37 93 GLN M CA 1
ATOM 5229 C C . GLN F 3 71 ? 7.664 39.318 27.302 1.00 132.80 93 GLN M C 1
ATOM 5230 O O . GLN F 3 71 ? 8.131 40.417 27.018 1.00 137.54 93 GLN M O 1
ATOM 5236 N N . LEU F 3 72 ? 6.358 39.069 27.325 1.00 122.63 94 LEU M N 1
ATOM 5237 C CA . LEU F 3 72 ? 5.357 40.124 27.128 1.00 113.91 94 LEU M CA 1
ATOM 5238 C C . LEU F 3 72 ? 5.339 40.730 25.711 1.00 106.45 94 LEU M C 1
ATOM 5239 O O . LEU F 3 72 ? 4.987 41.898 25.546 1.00 108.65 94 LEU M O 1
ATOM 5244 N N . GLU F 3 73 ? 5.725 39.957 24.696 1.00 93.53 95 GLU M N 1
ATOM 5245 C CA . GLU F 3 73 ? 5.736 40.464 23.315 1.00 86.34 95 GLU M CA 1
ATOM 5246 C C . GLU F 3 73 ? 4.410 41.098 22.870 1.00 77.50 95 GLU M C 1
ATOM 5247 O O . GLU F 3 73 ? 4.398 41.937 21.966 1.00 78.21 95 GLU M O 1
ATOM 5253 N N . ASP F 3 74 ? 3.299 40.697 23.486 1.00 77.05 96 ASP M N 1
ATOM 5254 C CA . ASP F 3 74 ? 1.983 41.155 23.035 1.00 88.69 96 ASP M CA 1
ATOM 5255 C C . ASP F 3 74 ? 1.487 42.347 23.852 1.00 95.83 96 ASP M C 1
ATOM 5256 O O . ASP F 3 74 ? 0.285 42.502 24.079 1.00 99.06 96 ASP M O 1
ATOM 5261 N N . ALA F 3 75 ? 2.420 43.192 24.280 1.00 90.48 97 ALA M N 1
ATOM 5262 C CA . ALA F 3 75 ? 2.091 44.356 25.091 1.00 77.56 97 ALA M CA 1
ATOM 5263 C C . ALA F 3 75 ? 1.115 45.270 24.360 1.00 77.28 97 ALA M C 1
ATOM 5264 O O . ALA F 3 75 ? 0.124 45.726 24.931 1.00 76.76 97 ALA M O 1
ATOM 5266 N N . GLU F 3 76 ? 1.392 45.512 23.083 1.00 77.11 98 GLU M N 1
ATOM 5267 C CA . GLU F 3 76 ? 0.620 46.468 22.303 1.00 83.42 98 GLU M CA 1
ATOM 5268 C C . GLU F 3 76 ? -0.849 46.065 22.190 1.00 85.21 98 GLU M C 1
ATOM 5269 O O . GLU F 3 76 ? -1.734 46.788 22.649 1.00 81.64 98 GLU M O 1
ATOM 5275 N N . ASN F 3 77 ? -1.104 44.904 21.596 1.00 92.01 99 ASN M N 1
ATOM 5276 C CA . ASN F 3 77 ? -2.475 44.455 21.364 1.00 93.68 99 ASN M CA 1
ATOM 5277 C C . ASN F 3 77 ? -3.197 44.094 22.663 1.00 82.32 99 ASN M C 1
ATOM 5278 O O . ASN F 3 77 ? -4.415 43.921 22.672 1.00 78.66 99 ASN M O 1
ATOM 5283 N N . PHE F 3 78 ? -2.452 43.968 23.755 1.00 76.04 100 PHE M N 1
ATOM 5284 C CA . PHE F 3 78 ? -3.075 43.821 25.063 1.00 74.27 100 PHE M CA 1
ATOM 5285 C C . PHE F 3 78 ? -3.814 45.105 25.450 1.00 71.17 100 PHE M C 1
ATOM 5286 O O . PHE F 3 78 ? -5.000 45.076 25.772 1.00 71.13 100 PHE M O 1
ATOM 5294 N N . ILE F 3 79 ? -3.102 46.228 25.413 1.00 70.78 101 ILE M N 1
ATOM 5295 C CA . ILE F 3 79 ? -3.691 47.529 25.711 1.00 72.38 101 ILE M CA 1
ATOM 5296 C C . ILE F 3 79 ? -4.781 47.866 24.701 1.00 73.08 101 ILE M C 1
ATOM 5297 O O . ILE F 3 79 ? -5.838 48.401 25.057 1.00 70.56 101 ILE M O 1
ATOM 5302 N N . SER F 3 80 ? -4.529 47.528 23.443 1.00 74.92 102 SER M N 1
ATOM 5303 C CA . SER F 3 80 ? -5.485 47.790 22.378 1.00 79.44 102 SER M CA 1
ATOM 5304 C C . SER F 3 80 ? -6.819 47.090 22.637 1.00 81.28 102 SER M C 1
ATOM 5305 O O . SER F 3 80 ? -7.883 47.688 22.467 1.00 84.28 102 SER M O 1
ATOM 5308 N N . ASN F 3 81 ? -6.754 45.828 23.049 1.00 77.85 103 ASN M N 1
ATOM 5309 C CA . ASN F 3 81 ? -7.954 45.068 23.380 1.00 77.79 103 ASN M CA 1
ATOM 5310 C C . ASN F 3 81 ? -8.723 45.720 24.524 1.00 68.46 103 ASN M C 1
ATOM 5311 O O . ASN F 3 81 ? -9.939 45.873 24.458 1.00 75.84 103 ASN M O 1
ATOM 5316 N N . ILE F 3 82 ? -8.007 46.122 25.566 1.00 60.58 104 ILE M N 1
ATOM 5317 C CA . ILE F 3 82 ? -8.640 46.721 26.732 1.00 67.14 104 ILE M CA 1
ATOM 5318 C C . ILE F 3 82 ? -9.308 48.038 26.354 1.00 73.24 104 ILE M C 1
ATOM 5319 O O . ILE F 3 82 ? -10.413 48.332 26.816 1.00 65.69 104 ILE M O 1
ATOM 5324 N N . ARG F 3 83 ? -8.643 48.816 25.501 1.00 78.06 105 ARG M N 1
ATOM 5325 C CA . ARG F 3 83 ? -9.142 50.131 25.113 1.00 73.07 105 ARG M CA 1
ATOM 5326 C C . ARG F 3 83 ? -10.436 50.032 24.309 1.00 73.46 105 ARG M C 1
ATOM 5327 O O . ARG F 3 83 ? -11.346 50.841 24.490 1.00 71.01 105 ARG M O 1
ATOM 5335 N N . VAL F 3 84 ? -10.525 49.042 23.426 1.00 81.00 106 VAL M N 1
ATOM 5336 C CA . VAL F 3 84 ? -11.701 48.909 22.574 1.00 81.24 106 VAL M CA 1
ATOM 5337 C C . VAL F 3 84 ? -12.867 48.382 23.409 1.00 79.23 106 VAL M C 1
ATOM 5338 O O . VAL F 3 84 ? -14.031 48.587 23.069 1.00 84.53 106 VAL M O 1
ATOM 5342 N N . THR F 3 85 ? -12.555 47.717 24.514 1.00 68.56 107 THR M N 1
ATOM 5343 C CA . THR F 3 85 ? -13.595 47.185 25.379 1.00 64.59 107 THR M CA 1
ATOM 5344 C C . THR F 3 85 ? -14.139 48.268 26.309 1.00 65.21 107 THR M C 1
ATOM 5345 O O . THR F 3 85 ? -15.339 48.314 26.572 1.00 74.68 107 THR M O 1
ATOM 5349 N N . VAL F 3 86 ? -13.270 49.149 26.798 1.00 67.50 108 VAL M N 1
ATOM 5350 C CA . VAL F 3 86 ? -13.708 50.185 27.731 1.00 68.34 108 VAL M CA 1
ATOM 5351 C C . VAL F 3 86 ? -14.527 51.255 27.015 1.00 81.18 108 VAL M C 1
ATOM 5352 O O . VAL F 3 86 ? -15.408 51.868 27.621 1.00 89.17 108 VAL M O 1
ATOM 5356 N N . VAL F 3 87 ? -14.231 51.503 25.742 1.00 84.96 109 VAL M N 1
ATOM 5357 C CA . VAL F 3 87 ? -14.961 52.518 24.989 1.00 90.53 109 VAL M CA 1
ATOM 5358 C C . VAL F 3 87 ? -16.405 52.058 24.759 1.00 88.94 109 VAL M C 1
ATOM 5359 O O . VAL F 3 87 ? -17.327 52.879 24.726 1.00 92.27 109 VAL M O 1
ATOM 5363 N N . LYS F 3 88 ? -16.601 50.749 24.603 1.00 79.55 110 LYS M N 1
ATOM 5364 C CA . LYS F 3 88 ? -17.942 50.192 24.447 1.00 79.41 110 LYS M CA 1
ATOM 5365 C C . LYS F 3 88 ? -18.726 50.288 25.745 1.00 83.23 110 LYS M C 1
ATOM 5366 O O . LYS F 3 88 ? -19.911 50.617 25.747 1.00 96.98 110 LYS M O 1
ATOM 5372 N N . LEU F 3 89 ? -18.059 49.978 26.850 1.00 79.21 111 LEU M N 1
ATOM 5373 C CA . LEU F 3 89 ? -18.703 49.955 28.157 1.00 82.86 111 LEU M CA 1
ATOM 5374 C C . LEU F 3 89 ? -19.070 51.355 28.641 1.00 87.43 111 LEU M C 1
ATOM 5375 O O . LEU F 3 89 ? -20.052 51.537 29.364 1.00 84.28 111 LEU M O 1
ATOM 5380 N N . LYS F 3 90 ? -18.262 52.332 28.238 1.00 93.55 112 LYS M N 1
ATOM 5381 C CA . LYS F 3 90 ? -18.421 53.730 28.634 1.00 99.41 112 LYS M CA 1
ATOM 5382 C C . LYS F 3 90 ? -19.788 54.302 28.266 1.00 112.40 112 LYS M C 1
ATOM 5383 O O . LYS F 3 90 ? -20.255 55.264 28.876 1.00 112.88 112 LYS M O 1
ATOM 5389 N N . GLY F 3 91 ? -20.413 53.708 27.254 1.00 127.96 113 GLY M N 1
ATOM 5390 C CA . GLY F 3 91 ? -21.709 54.153 26.780 1.00 141.31 113 GLY M CA 1
ATOM 5391 C C . GLY F 3 91 ? -21.610 55.318 25.819 1.00 155.56 113 GLY M C 1
ATOM 5392 O O . GLY F 3 91 ? -20.522 55.841 25.573 1.00 151.50 113 GLY M O 1
ATOM 5393 N N . SER F 3 92 ? -22.753 55.731 25.283 1.00 172.90 114 SER M N 1
ATOM 5394 C CA . SER F 3 92 ? -22.798 56.830 24.330 1.00 184.72 114 SER M CA 1
ATOM 5395 C C . SER F 3 92 ? -22.927 58.159 25.061 1.00 189.59 114 SER M C 1
ATOM 5396 O O . SER F 3 92 ? -23.994 58.503 25.570 1.00 193.72 114 SER M O 1
ATOM 5399 N N . ASP F 3 93 ? -21.825 58.898 25.109 1.00 186.80 115 ASP M N 1
ATOM 5400 C CA . ASP F 3 93 ? -21.776 60.182 25.791 1.00 187.70 115 ASP M CA 1
ATOM 5401 C C . ASP F 3 93 ? -20.547 60.944 25.303 1.00 187.10 115 ASP M C 1
ATOM 5402 O O . ASP F 3 93 ? -19.569 60.332 24.871 1.00 186.80 115 ASP M O 1
ATOM 5407 N N . ASN F 3 94 ? -20.598 62.273 25.355 1.00 183.80 116 ASN M N 1
ATOM 5408 C CA . ASN F 3 94 ? -19.389 63.060 25.166 1.00 177.29 116 ASN M CA 1
ATOM 5409 C C . ASN F 3 94 ? -18.445 62.629 26.275 1.00 169.98 116 ASN M C 1
ATOM 5410 O O . ASN F 3 94 ? -18.893 62.351 27.388 1.00 168.68 116 ASN M O 1
ATOM 5415 N N . THR F 3 95 ? -17.153 62.551 25.978 1.00 166.52 117 THR M N 1
ATOM 5416 C CA . THR F 3 95 ? -16.200 62.066 26.966 1.00 159.69 117 THR M CA 1
ATOM 5417 C C . THR F 3 95 ? -16.293 62.922 28.221 1.00 160.36 117 THR M C 1
ATOM 5418 O O . THR F 3 95 ? -16.201 64.148 28.161 1.00 162.85 117 THR M O 1
ATOM 5422 N N . PHE F 3 96 ? -16.484 62.262 29.356 1.00 156.61 118 PHE M N 1
ATOM 5423 C CA . PHE F 3 96 ? -16.716 62.959 30.610 1.00 155.70 118 PHE M CA 1
ATOM 5424 C C . PHE F 3 96 ? -15.425 62.948 31.400 1.00 148.68 118 PHE M C 1
ATOM 5425 O O . PHE F 3 96 ? -14.895 61.880 31.708 1.00 153.55 118 PHE M O 1
ATOM 5433 N N . GLU F 3 97 ? -14.910 64.138 31.697 1.00 136.17 119 GLU M N 1
ATOM 5434 C CA . 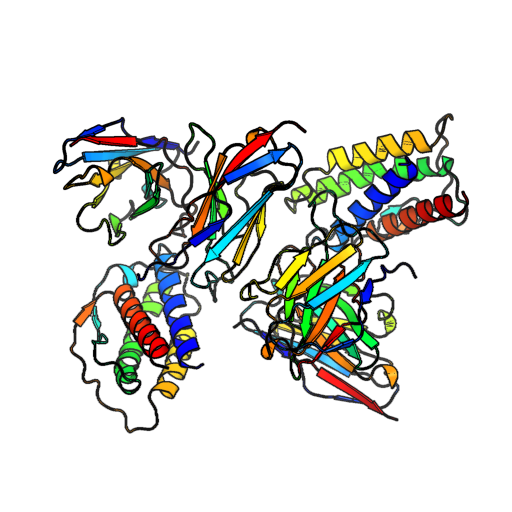GLU F 3 97 ? -13.674 64.276 32.460 1.00 130.58 119 GLU M CA 1
ATOM 5435 C C . GLU F 3 97 ? -13.738 63.442 33.731 1.00 125.01 119 GLU M C 1
ATOM 5436 O O . GLU F 3 97 ? -14.739 63.476 34.451 1.00 128.25 119 GLU M O 1
ATOM 5442 N N . CYS F 3 98 ? -12.680 62.678 33.988 1.00 112.40 120 CYS M N 1
ATOM 5443 C CA . CYS F 3 98 ? -12.648 61.811 35.156 1.00 105.80 120 CYS M CA 1
ATOM 5444 C C . CYS F 3 98 ? -12.788 62.637 36.433 1.00 108.11 120 CYS M C 1
ATOM 5445 O O . CYS F 3 98 ? -12.004 63.555 36.684 1.00 107.73 120 CYS M O 1
ATOM 5448 N N . GLN F 3 99 ? -13.794 62.298 37.233 1.00 109.47 121 GLN M N 1
ATOM 5449 C CA . GLN F 3 99 ? -14.101 63.044 38.448 1.00 113.39 121 GLN M CA 1
ATOM 5450 C C . GLN F 3 99 ? -13.545 62.348 39.687 1.00 113.02 121 GLN M C 1
ATOM 5451 O O . GLN F 3 99 ? -13.978 62.620 40.806 1.00 118.72 121 GLN M O 1
ATOM 5457 N N . PHE F 3 100 ? -12.577 61.459 39.492 1.00 105.51 122 PHE M N 1
ATOM 5458 C CA . PHE F 3 100 ? -12.045 60.688 40.608 1.00 103.29 122 PHE M CA 1
ATOM 5459 C C . PHE F 3 100 ? -10.865 61.376 41.268 1.00 101.76 122 PHE M C 1
ATOM 5460 O O . PHE F 3 100 ? -10.150 62.169 40.650 1.00 89.13 122 PHE M O 1
ATOM 5468 N N . ASP F 3 101 ? -10.687 61.060 42.545 1.00 105.74 123 ASP M N 1
ATOM 5469 C CA . ASP F 3 101 ? -9.544 61.514 43.314 1.00 110.63 123 ASP M CA 1
ATOM 5470 C C . ASP F 3 101 ? -8.261 60.885 42.792 1.00 110.49 123 ASP M C 1
ATOM 5471 O O . ASP F 3 101 ? -8.272 59.811 42.191 1.00 104.32 123 ASP M O 1
ATOM 5476 N N . ASP F 3 102 ? -7.153 61.568 43.034 1.00 121.33 124 ASP M N 1
ATOM 5477 C CA . ASP F 3 102 ? -5.852 61.114 42.579 1.00 121.78 124 ASP M CA 1
ATOM 5478 C C . ASP F 3 102 ? -5.116 60.431 43.729 1.00 113.55 124 ASP M C 1
ATOM 5479 O O . ASP F 3 102 ? -4.756 61.076 44.714 1.00 124.53 124 ASP M O 1
ATOM 5484 N N . GLU F 3 103 ? -4.912 59.122 43.606 1.00 99.02 125 GLU M N 1
ATOM 5485 C CA . GLU F 3 103 ? -4.379 58.324 44.708 1.00 87.86 125 GLU M CA 1
ATOM 5486 C C . GLU F 3 103 ? -3.089 57.598 44.317 1.00 76.37 125 GLU M C 1
ATOM 5487 O O . GLU F 3 103 ? -2.872 57.283 43.149 1.00 75.84 125 GLU M O 1
ATOM 5493 N N . SER F 3 104 ? -2.245 57.318 45.305 1.00 74.80 126 SER M N 1
ATOM 5494 C CA . SER F 3 104 ? -0.925 56.741 45.055 1.00 68.04 126 SER M CA 1
ATOM 5495 C C . SER F 3 104 ? -0.926 55.228 45.263 1.00 66.68 126 SER M C 1
ATOM 5496 O O . SER F 3 104 ? -1.265 54.751 46.343 1.00 67.27 126 SER M O 1
ATOM 5499 N N . ALA F 3 105 ? -0.532 54.475 44.237 1.00 66.11 127 ALA M N 1
ATOM 5500 C CA . ALA F 3 105 ? -0.569 53.011 44.314 1.00 55.46 127 ALA M CA 1
ATOM 5501 C C . ALA F 3 105 ? 0.328 52.330 43.284 1.00 51.15 127 ALA M C 1
ATOM 5502 O O . ALA F 3 105 ? 0.716 52.937 42.282 1.00 52.80 127 ALA M O 1
ATOM 5504 N N . THR F 3 106 ? 0.645 51.061 43.537 1.00 52.12 128 THR M N 1
ATOM 5505 C CA . THR F 3 106 ? 1.391 50.245 42.579 1.00 53.11 128 THR M CA 1
ATOM 5506 C C . THR F 3 106 ? 0.460 49.756 41.489 1.00 54.39 128 THR M C 1
ATOM 5507 O O . THR F 3 106 ? -0.757 49.786 41.656 1.00 73.60 128 THR M O 1
ATOM 5511 N N . VAL F 3 107 ? 1.027 49.294 40.380 1.00 46.20 129 VAL M N 1
ATOM 5512 C CA . VAL F 3 107 ? 0.220 48.807 39.261 1.00 51.01 129 VAL M CA 1
ATOM 5513 C C . VAL F 3 107 ? -0.594 47.576 39.667 1.00 50.05 129 VAL M C 1
ATOM 5514 O O . VAL F 3 107 ? -1.740 47.408 39.255 1.00 48.34 129 VAL M O 1
ATOM 5518 N N . VAL F 3 108 ? 0.002 46.724 40.488 1.00 43.49 130 VAL M N 1
ATOM 5519 C CA . VAL F 3 108 ? -0.695 45.563 40.998 1.00 37.17 130 VAL M CA 1
ATOM 5520 C C . VAL F 3 108 ? -1.919 46.009 41.782 1.00 55.54 130 VAL M C 1
ATOM 5521 O O . VAL F 3 108 ? -3.034 45.572 41.498 1.00 60.02 130 VAL M O 1
ATOM 5525 N N . ASP F 3 109 ? -1.711 46.894 42.754 1.00 63.01 131 ASP M N 1
ATOM 5526 C CA . ASP F 3 109 ? -2.809 47.407 43.573 1.00 70.15 131 ASP M CA 1
ATOM 5527 C C . ASP F 3 109 ? -3.829 48.127 42.698 1.00 65.68 131 ASP M C 1
ATOM 5528 O O . ASP F 3 109 ? -5.036 48.082 42.949 1.00 62.13 131 ASP M O 1
ATOM 5533 N N . PHE F 3 110 ? -3.327 48.789 41.664 1.00 61.89 132 PHE M N 1
ATOM 5534 C CA . PHE F 3 110 ? -4.166 49.465 40.692 1.00 59.86 132 PHE M CA 1
ATOM 5535 C C . PHE F 3 110 ? -5.091 48.462 40.013 1.00 67.00 132 PHE M C 1
ATOM 5536 O O . PHE F 3 110 ? -6.302 48.669 39.943 1.00 82.28 132 PHE M O 1
ATOM 5544 N N . LEU F 3 111 ? -4.514 47.370 39.524 1.00 56.47 133 LEU M N 1
ATOM 5545 C CA . LEU F 3 111 ? -5.286 46.329 38.855 1.00 49.30 133 LEU M CA 1
ATOM 5546 C C . LEU F 3 111 ? -6.303 45.678 39.787 1.00 47.00 133 LEU M C 1
ATOM 5547 O O . LEU F 3 111 ? -7.465 45.510 39.423 1.00 47.48 133 LEU M O 1
ATOM 5552 N N . ARG F 3 112 ? -5.865 45.316 40.988 1.00 40.45 134 ARG M N 1
ATOM 5553 C CA . ARG F 3 112 ? -6.739 44.635 41.935 1.00 40.34 134 ARG M CA 1
ATOM 5554 C C . ARG F 3 112 ? -7.985 45.454 42.270 1.00 48.45 134 ARG M C 1
ATOM 5555 O O . ARG F 3 112 ? -9.064 44.899 42.476 1.00 58.97 134 ARG M O 1
ATOM 5563 N N . ARG F 3 113 ? -7.855 46.771 42.310 1.00 48.33 135 ARG M N 1
ATOM 5564 C CA . ARG F 3 113 ? -8.991 47.587 42.711 1.00 62.22 135 ARG M CA 1
ATOM 5565 C C . ARG F 3 113 ? -9.984 47.783 41.567 1.00 64.44 135 ARG M C 1
ATOM 5566 O O . ARG F 3 113 ? -11.193 47.859 41.798 1.00 68.81 135 ARG M O 1
ATOM 5574 N N . TRP F 3 114 ? -9.485 47.827 40.336 1.00 57.13 136 TRP M N 1
ATOM 5575 C CA . TRP F 3 114 ? -10.365 47.923 39.174 1.00 55.40 136 TRP M CA 1
ATOM 5576 C C . TRP F 3 114 ? -10.992 46.569 38.865 1.00 66.74 136 TRP M C 1
ATOM 5577 O O . TRP F 3 114 ? -12.061 46.492 38.256 1.00 75.99 136 TRP M O 1
ATOM 5588 N N . ILE F 3 115 ? -10.325 45.502 39.285 1.00 64.08 137 ILE M N 1
ATOM 5589 C CA . ILE F 3 115 ? -10.889 44.168 39.157 1.00 54.57 137 ILE M CA 1
ATOM 5590 C C . ILE F 3 115 ? -12.099 44.075 40.077 1.00 62.19 137 ILE M C 1
ATOM 5591 O O . ILE F 3 115 ? -13.190 43.700 39.647 1.00 69.17 137 ILE M O 1
ATOM 5596 N N . ALA F 3 116 ? -11.907 44.461 41.335 1.00 64.78 138 ALA M N 1
ATOM 5597 C CA . ALA F 3 116 ? -12.976 44.452 42.326 1.00 57.79 138 ALA M CA 1
ATOM 5598 C C . ALA F 3 116 ? -14.130 45.346 41.887 1.00 61.47 138 ALA M C 1
ATOM 5599 O O . ALA F 3 116 ? -15.296 45.084 42.203 1.00 65.60 138 ALA M O 1
ATOM 5601 N N . PHE F 3 117 ? -13.791 46.403 41.156 1.00 57.61 139 PHE M N 1
ATOM 5602 C CA . PHE F 3 117 ? -14.784 47.312 40.605 1.00 57.77 139 PHE M CA 1
ATOM 5603 C C . PHE F 3 117 ? -15.707 46.572 39.643 1.00 65.23 139 PHE M C 1
ATOM 5604 O O . PHE F 3 117 ? -16.929 46.657 39.752 1.00 78.78 139 PHE M O 1
ATOM 5612 N N . CYS F 3 118 ? -15.111 45.837 38.708 1.00 65.69 140 CYS M N 1
ATOM 5613 C CA . CYS F 3 118 ? -15.870 45.085 37.710 1.00 67.44 140 CYS M CA 1
ATOM 5614 C C . CYS F 3 118 ? -16.778 44.042 38.361 1.00 68.36 140 CYS M C 1
ATOM 5615 O O . CYS F 3 118 ? -17.955 43.925 38.017 1.00 73.45 140 CYS M O 1
ATOM 5618 N N . GLN F 3 119 ? -16.219 43.293 39.305 1.00 64.85 141 GLN M N 1
ATOM 5619 C CA . GLN F 3 119 ? -16.940 42.227 39.993 1.00 61.85 141 GLN M CA 1
ATOM 5620 C C . GLN F 3 119 ? -18.174 42.754 40.727 1.00 74.99 141 GLN M C 1
ATOM 5621 O O . GLN F 3 119 ? -19.188 42.061 40.822 1.00 90.05 141 GLN M O 1
ATOM 5627 N N . SER F 3 120 ? -18.092 43.979 41.241 1.00 70.65 142 SER M N 1
ATOM 5628 C CA . SER F 3 120 ? -19.227 44.570 41.948 1.00 75.39 142 SER M CA 1
ATOM 5629 C C . SER F 3 120 ? -20.382 44.890 41.013 1.00 76.66 142 SER M C 1
ATOM 5630 O O . SER F 3 120 ? -21.541 44.709 41.380 1.00 94.37 142 SER M O 1
ATOM 5633 N N . ILE F 3 121 ? -20.073 45.364 39.810 1.00 70.95 143 ILE M N 1
ATOM 5634 C CA . ILE F 3 121 ? -21.114 45.639 38.826 1.00 79.09 143 ILE M CA 1
ATOM 5635 C C . ILE F 3 121 ? -21.865 44.360 38.481 1.00 87.71 143 ILE M C 1
ATOM 5636 O O . ILE F 3 121 ? -23.098 44.336 38.465 1.00 100.13 143 ILE M O 1
ATOM 5641 N N . ILE F 3 122 ? -21.105 43.305 38.194 1.00 80.21 144 ILE M N 1
ATOM 5642 C CA . ILE F 3 122 ? -21.661 42.009 37.831 1.00 71.57 144 ILE M CA 1
ATOM 5643 C C . ILE F 3 122 ? -22.676 41.549 38.871 1.00 84.40 144 ILE M C 1
ATOM 5644 O O . ILE F 3 122 ? -23.746 41.043 38.530 1.00 94.19 144 ILE M O 1
ATOM 5649 N N . SER F 3 123 ? -22.340 41.755 40.139 1.00 73.54 145 SER M N 1
ATOM 5650 C CA . SER F 3 123 ? -23.188 41.340 41.250 1.00 86.76 145 SER M CA 1
ATOM 5651 C C . SER F 3 123 ? -24.550 42.027 41.268 1.00 105.41 145 SER M C 1
ATOM 5652 O O . SER F 3 123 ? -25.570 41.396 41.560 1.00 117.76 145 SER M O 1
ATOM 5655 N N . THR F 3 124 ? -24.567 43.316 40.946 1.00 106.10 146 THR M N 1
ATOM 5656 C CA . THR F 3 124 ? -25.790 44.102 41.043 1.00 111.21 146 THR M CA 1
ATOM 5657 C C . THR F 3 124 ? -26.804 43.751 39.957 1.00 125.90 146 THR M C 1
ATOM 5658 O O . THR F 3 124 ? -28.009 43.939 40.143 1.00 133.85 146 THR M O 1
ATOM 5662 N N . SER F 3 125 ? -26.323 43.225 38.835 1.00 128.94 147 SER M N 1
ATOM 5663 C CA . SER F 3 125 ? -27.212 42.893 37.726 1.00 137.16 147 SER M CA 1
ATOM 5664 C C . SER F 3 125 ? -27.557 41.408 37.731 1.00 132.21 147 SER M C 1
ATOM 5665 O O . SER F 3 125 ? -27.858 40.828 36.688 1.00 129.63 147 SER M O 1
#

GO terms:
  GO:0005125 cytokine activity (F, IDA)
  GO:0005134 interleukin-2 receptor binding (F, IDA)
  GO:0005576 extracellular region (C, IDA)
  GO:0042102 positive regulation of T cell proliferation (P, IDA)
  GO:0042104 positive regulation of activated T cell proliferation (P, IDA)
  GO:0042531 positive regulation of tyrosine phosphorylation of STAT protein (P, IDA)
  GO:0045944 positive regulation of transcription by RNA polymerase II (P, IDA)
  GO:0010467 gene expression (P, IDA)
  GO:0032729 positive regulation of type II interferon production (P, IDA)
  GO:0097192 extrinsic apoptotic signaling pathway in absence of ligand (P, IDA)
  GO:0002639 positive regulation of immunoglobulin production (P, IMP)
  GO:0005125 cytokine activity (F, IMP)
  GO:0042102 positive regulation of T cell proliferation (P, IMP)
  GO:0042104 positive regulation of activated T cell proliferation (P, IMP)
  GO:0046013 regulation of T cell homeostatic proliferation (P, IMP)
  GO:0048304 positive regulation of isotype switching to IgG isotypes (P, IMP)
  GO:0050672 negative regulation of lymphocyte proliferation (P, IMP)
  GO:0050728 negative regulation of inflammatory response (P, IMP)
  GO:2000320 negative regulation of T-helper 17 cell differentiation (P, IGI)